Protein AF-A0A353Z3G0-F1 (afdb_monomer)

Radius of gyration: 22.88 Å; Cα contacts (8 Å, |Δi|>4): 701; chains: 1; bounding box: 59×44×86 Å

Sequence (388 aa):
MDRRSFIIKSGTFISASTLLSLFGCAPEKLILGSEKKAKRPSSDDFSQPILMAIAIGVNTANPHNTQAWKFKVVSDTKAIMYVDETRLLPATDPPARQIHIGCGCFLETLRIGSTSFGYQSYIDLLPDGQYQFDEIGTKPIAVIELKKEKTKRDELYEHIFTRRTNRSKYHEEKLDVDTIEKLISYTSPKASSILFKYSDLDMQNLNDMCFEAMKIEVTTYRTMEENRIWLRRNQKIAADKRDGIDLKSNGMGDIPRFFSEKLAKADAPKYAHKEKYQTMFLKSFKEKLSSSSAVAYFVTENNAQDDWIKCGMDFTRFNLAADRTGVALHHLNQVLQEYNEMNEVRMEFENYVNVKPPQKIQLVLRLGRADEIDGFSFRRHLKDFIIA

Secondary structure (DSSP, 8-state):
---------------TTTTTTSS----HHHHHHHHHHHHS--GGG-SSHHHHHHHHHTTS--GGG---EEEEEEETTEEEEEE-GGG--TTT-TT-HHHHHHHHHHHHHHHHHHGGGTEEEEEEE-TT----GGGTTTS-SEEEEEEE--PPPPTTGGGGTT-----SPPPS-PPPHHHHHHHHHHH--SSEEEEEE-SHHHHHHHHHHHHHHHHHHHHSHHHHHHHHHHEE-SHHHHHHH--SEETTTTT--HHHHHHHHHHTT---HHHHT-HHHHHHHHHHHHHHHTT-SEEEEEEESS-SHHHHHHHHHHHHHHHHHHHHHT-EEEE-GGGG--SGGGHHHHHHHHHHTT--TT-EEEEEEEEE--PPPSS------GGGGEE-

Nearest PDB structures (foldseek):
  2ymv-assembly1_A  TM=7.727E-01  e=1.285E-14  Mycolicibacterium smegmatis
  3ek3-assembly1_A-2  TM=6.647E-01  e=1.190E-05  Bacteroides fragilis NCTC 9343
  6q1l-assembly1_B  TM=6.868E-01  e=4.382E-05  Thermotoga neapolitana DSM 4359
  5j6c-assembly1_B  TM=6.779E-01  e=3.528E-04  Clostridioides difficile R20291
  8cqu-assembly1_A  TM=6.795E-01  e=6.948E-04  Bacteroides thetaiotaomicron

pLDDT: mean 87.04, std 19.34, range [24.91, 98.88]

Solvent-accessible surface area (backbone atoms only — not comparable to full-atom values): 20803 Å² total; per-residue (Å²): 141,79,96,80,90,85,82,92,90,80,92,71,83,75,56,78,74,70,66,56,74,77,54,75,78,69,56,67,69,59,53,54,52,52,55,47,59,76,31,34,59,58,36,86,81,46,87,36,61,39,56,22,22,49,33,41,11,66,57,41,67,41,62,62,38,50,69,41,48,30,30,38,72,77,49,58,37,26,35,38,34,24,46,31,62,92,41,67,48,76,64,57,31,47,78,41,50,57,56,39,18,22,49,14,11,22,54,38,36,18,40,40,39,27,16,72,80,34,24,45,63,47,73,44,69,31,82,83,50,86,79,58,76,89,47,54,46,75,54,51,50,29,41,40,39,51,43,85,41,99,52,76,56,46,85,56,43,78,27,53,78,68,48,69,65,46,62,49,65,35,41,89,61,62,72,53,68,69,58,52,53,51,28,50,62,63,24,65,57,85,61,40,50,80,45,78,43,59,49,73,68,52,46,52,53,52,42,51,45,42,47,51,27,45,49,49,42,61,69,35,64,64,34,31,49,52,50,56,73,33,45,21,63,37,71,70,56,21,66,71,66,14,36,27,45,33,52,49,45,51,49,45,53,70,69,66,39,54,56,46,39,66,61,40,80,54,84,46,69,83,55,72,74,32,65,72,52,45,54,54,51,49,54,54,48,49,60,28,52,74,26,47,37,30,39,39,35,31,34,25,73,46,76,48,74,65,47,33,22,43,36,14,27,34,45,38,34,36,53,22,21,23,48,73,67,60,42,35,34,30,79,51,48,56,34,65,30,63,42,80,90,36,47,64,55,25,50,51,50,32,58,74,74,69,55,53,83,62,32,34,73,77,45,34,30,37,30,24,33,53,80,86,66,66,72,76,67,45,40,56,58,72,73,80,28,56,49,132

Mean predicted aligned error: 7.8 Å

Structure (mmCIF, N/CA/C/O backbone):
data_AF-A0A353Z3G0-F1
#
_entry.id   AF-A0A353Z3G0-F1
#
loop_
_atom_site.group_PDB
_atom_site.id
_atom_site.type_symbol
_atom_site.label_atom_id
_atom_site.label_alt_id
_atom_site.label_comp_id
_atom_site.label_asym_id
_atom_site.label_entity_id
_atom_site.label_seq_id
_atom_site.pdbx_PDB_ins_code
_atom_site.Cartn_x
_atom_site.Cartn_y
_atom_site.Cartn_z
_atom_site.occupancy
_atom_site.B_iso_or_equiv
_atom_site.auth_seq_id
_atom_site.auth_comp_id
_atom_site.auth_asym_id
_atom_site.auth_atom_id
_atom_site.pdbx_PDB_model_num
ATOM 1 N N . MET A 1 1 ? -24.289 -6.965 -63.446 1.00 33.16 1 MET A N 1
ATOM 2 C CA . MET A 1 1 ? -24.536 -5.515 -63.592 1.00 33.16 1 MET A CA 1
ATOM 3 C C . MET A 1 1 ? -26.027 -5.277 -63.419 1.00 33.16 1 MET A C 1
ATOM 5 O O . MET A 1 1 ? -26.789 -5.963 -64.075 1.00 33.16 1 MET A O 1
ATOM 9 N N . ASP A 1 2 ? -26.548 -4.393 -62.585 1.00 33.38 2 ASP A N 1
ATOM 10 C CA . ASP A 1 2 ? -26.048 -3.751 -61.372 1.00 33.38 2 ASP A CA 1
ATOM 11 C C . ASP A 1 2 ? -27.319 -3.264 -60.643 1.00 33.38 2 ASP A C 1
ATOM 13 O O . ASP A 1 2 ? -28.120 -2.525 -61.215 1.00 33.38 2 ASP A O 1
ATOM 17 N N . ARG A 1 3 ? -27.584 -3.764 -59.430 1.00 29.28 3 ARG A N 1
ATOM 18 C CA . ARG A 1 3 ? -28.759 -3.395 -58.620 1.00 29.28 3 ARG A CA 1
ATOM 19 C C . ARG A 1 3 ? -28.373 -2.207 -57.739 1.00 29.28 3 ARG A C 1
ATOM 21 O O . ARG A 1 3 ? -27.988 -2.397 -56.588 1.00 29.28 3 ARG A O 1
ATOM 28 N N . ARG A 1 4 ? -28.465 -0.986 -58.269 1.00 33.94 4 ARG A N 1
ATOM 29 C CA . ARG A 1 4 ? -28.303 0.253 -57.489 1.00 33.94 4 ARG A CA 1
ATOM 30 C C . ARG A 1 4 ? -29.258 1.346 -57.966 1.00 33.94 4 ARG A C 1
ATOM 32 O O . ARG A 1 4 ? -28.880 2.181 -58.776 1.00 33.94 4 ARG A O 1
ATOM 39 N N . SER A 1 5 ? -30.469 1.365 -57.411 1.00 37.03 5 SER A N 1
ATOM 40 C CA . SER A 1 5 ? -31.315 2.571 -57.349 1.00 37.03 5 SER A CA 1
ATOM 41 C C . SER A 1 5 ? -32.563 2.348 -56.484 1.00 37.03 5 SER A C 1
ATOM 43 O O . SER A 1 5 ? -33.656 2.112 -56.977 1.00 37.03 5 SER A O 1
ATOM 45 N N . PHE A 1 6 ? -32.396 2.424 -55.165 1.00 29.11 6 PHE A N 1
ATOM 46 C CA . PHE A 1 6 ? -33.458 2.647 -54.169 1.00 29.11 6 PHE A CA 1
ATOM 47 C C . PHE A 1 6 ? -32.677 2.964 -52.875 1.00 29.11 6 PHE A C 1
ATOM 49 O O . PHE A 1 6 ? -31.886 2.133 -52.452 1.00 29.11 6 PHE A O 1
ATOM 56 N N . ILE A 1 7 ? -32.675 4.136 -52.237 1.00 31.39 7 ILE A N 1
ATOM 57 C CA . ILE A 1 7 ? -33.694 5.156 -51.993 1.00 31.39 7 ILE A CA 1
ATOM 58 C C . ILE A 1 7 ? -32.972 6.501 -51.781 1.00 31.39 7 ILE A C 1
ATOM 60 O O . ILE A 1 7 ? -32.028 6.585 -50.999 1.00 31.39 7 ILE A O 1
ATOM 64 N N . ILE A 1 8 ? -33.466 7.561 -52.422 1.00 37.78 8 ILE A N 1
ATOM 65 C CA . ILE A 1 8 ? -33.328 8.946 -51.951 1.00 37.78 8 ILE A CA 1
ATOM 66 C C . ILE A 1 8 ? -34.546 9.213 -51.061 1.00 37.78 8 ILE A C 1
ATOM 68 O O . ILE A 1 8 ? -35.659 9.052 -51.561 1.00 37.78 8 ILE A O 1
ATOM 72 N N . LYS A 1 9 ? -34.344 9.615 -49.792 1.00 27.67 9 LYS A N 1
ATOM 73 C CA . LYS A 1 9 ? -35.173 10.567 -49.004 1.00 27.67 9 LYS A CA 1
ATOM 74 C C . LYS A 1 9 ? -34.935 10.424 -47.492 1.00 27.67 9 LYS A C 1
ATOM 76 O O . LYS A 1 9 ? -35.559 9.581 -46.864 1.00 27.67 9 LYS A O 1
ATOM 81 N N . SER A 1 10 ? -34.090 11.307 -46.952 1.00 26.86 10 SER A N 1
ATOM 82 C CA . SER A 1 10 ? -34.247 12.054 -45.682 1.00 26.86 10 SER A CA 1
ATOM 83 C C . SER A 1 10 ? -32.873 12.524 -45.186 1.00 26.86 10 SER A C 1
ATOM 85 O O . SER A 1 10 ? -32.292 12.017 -44.233 1.00 26.86 10 SER A O 1
ATOM 87 N N . GLY A 1 11 ? -32.315 13.514 -45.884 1.00 29.80 11 GLY A N 1
ATOM 88 C CA . GLY A 1 11 ? -31.154 14.248 -45.397 1.00 29.80 11 GLY A CA 1
ATOM 89 C C . GLY A 1 11 ? -31.576 15.204 -44.288 1.00 29.80 11 GLY A C 1
ATOM 90 O O . GLY A 1 11 ? -31.853 16.366 -44.563 1.00 29.80 11 GLY A O 1
ATOM 91 N N . THR A 1 12 ? -31.607 14.718 -43.051 1.00 28.38 12 THR A N 1
ATOM 92 C CA . THR A 1 12 ? -31.494 15.573 -41.868 1.00 28.38 12 THR A CA 1
ATOM 93 C C . THR A 1 12 ? -30.097 15.339 -41.316 1.00 28.38 12 THR A C 1
ATOM 95 O O . THR A 1 12 ? -29.834 14.326 -40.670 1.00 28.38 12 THR A O 1
ATOM 98 N N . PHE A 1 13 ? -29.169 16.246 -41.626 1.00 29.33 13 PHE A N 1
ATOM 99 C CA . PHE A 1 13 ? -27.895 16.329 -40.920 1.00 29.33 13 PHE A CA 1
ATOM 100 C C . PHE A 1 13 ? -28.212 16.684 -39.463 1.00 29.33 13 PHE A C 1
ATOM 102 O O . PHE A 1 13 ? -28.386 17.850 -39.119 1.00 29.33 13 PHE A O 1
ATOM 109 N N . ILE A 1 14 ? -28.342 15.671 -38.609 1.00 28.02 14 ILE A N 1
ATOM 110 C CA . ILE A 1 14 ? -28.281 15.867 -37.164 1.00 28.02 14 ILE A CA 1
ATOM 111 C C . ILE A 1 14 ? -26.805 16.114 -36.878 1.00 28.02 14 ILE A C 1
ATOM 113 O O . ILE A 1 14 ? -25.991 15.189 -36.874 1.00 28.02 14 ILE A O 1
ATOM 117 N N . SER A 1 15 ? -26.435 17.383 -36.736 1.00 28.52 15 SER A N 1
ATOM 118 C CA . SER A 1 15 ? -25.130 17.739 -36.201 1.00 28.52 15 SER A CA 1
ATOM 119 C C . SER A 1 15 ? -24.979 17.072 -34.832 1.00 28.52 15 SER A C 1
ATOM 121 O O . SER A 1 15 ? -25.903 17.064 -34.019 1.00 28.52 15 SER A O 1
ATOM 123 N N . ALA A 1 16 ? -23.803 16.505 -34.562 1.00 31.86 16 ALA A N 1
ATOM 124 C CA . ALA A 1 16 ? -23.500 15.807 -33.309 1.00 31.86 16 ALA A CA 1
ATOM 125 C C . ALA A 1 16 ? -23.784 16.648 -32.043 1.00 31.86 16 ALA A C 1
ATOM 127 O O . ALA A 1 16 ? -23.902 16.099 -30.952 1.00 31.86 16 ALA A O 1
ATOM 128 N N . SER A 1 17 ? -23.963 17.965 -32.182 1.00 28.41 17 SER A N 1
ATOM 129 C CA . SER A 1 17 ? -24.341 18.877 -31.106 1.00 28.41 17 SER A CA 1
ATOM 130 C C . SER A 1 17 ? -25.775 18.707 -30.585 1.00 28.41 17 SER A C 1
ATOM 132 O O . SER A 1 17 ? -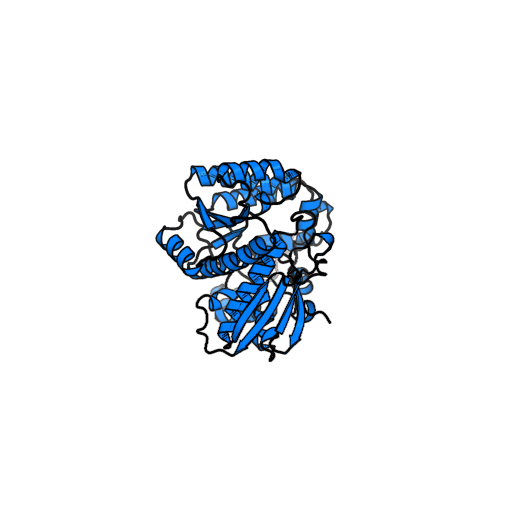26.021 19.065 -29.438 1.00 28.41 17 SER A O 1
ATOM 134 N N . THR A 1 18 ? -26.717 18.132 -31.347 1.00 25.72 18 THR A N 1
ATOM 135 C CA . THR A 1 18 ? -28.111 17.948 -30.874 1.00 25.72 18 THR A CA 1
ATOM 136 C C . THR A 1 18 ? -28.359 16.630 -30.134 1.00 25.72 18 THR A C 1
ATOM 138 O O . THR A 1 18 ? -29.360 16.508 -29.438 1.00 25.72 18 THR A O 1
ATOM 141 N N . LEU A 1 19 ? -27.443 15.658 -30.212 1.00 28.16 19 LEU A N 1
ATOM 142 C CA . LEU A 1 19 ? -27.528 14.410 -29.433 1.00 28.16 19 LEU A CA 1
ATOM 143 C C . LEU A 1 19 ? -26.980 14.557 -28.003 1.00 28.16 19 LEU A C 1
ATOM 145 O O . LEU A 1 19 ? -27.325 13.759 -27.135 1.00 28.16 19 LEU A O 1
ATOM 149 N N . LEU A 1 20 ? -26.186 15.600 -27.734 1.00 29.22 20 LEU A N 1
ATOM 150 C CA . LEU A 1 20 ? -25.655 15.891 -26.399 1.00 29.22 20 LEU A CA 1
ATOM 151 C C . LEU A 1 20 ? -26.665 16.558 -25.451 1.00 29.22 20 LEU A C 1
ATOM 153 O O . LEU A 1 20 ? -26.446 16.541 -24.246 1.00 29.22 20 LEU A O 1
ATOM 157 N N . SER A 1 21 ? -27.778 17.110 -25.944 1.00 24.91 21 SER A N 1
ATOM 158 C CA . SER A 1 21 ? -28.793 17.737 -25.079 1.00 24.91 21 SER A CA 1
ATOM 159 C C . SER A 1 21 ? -29.821 16.753 -24.505 1.00 24.91 21 SER A C 1
ATOM 161 O O . SER A 1 21 ? -30.562 17.121 -23.596 1.00 24.91 21 SER A O 1
ATOM 163 N N . LEU A 1 22 ? -29.857 15.502 -24.987 1.00 25.64 22 LEU A N 1
ATOM 164 C CA . LEU A 1 22 ? -30.759 14.448 -24.489 1.00 25.64 22 LEU A CA 1
ATOM 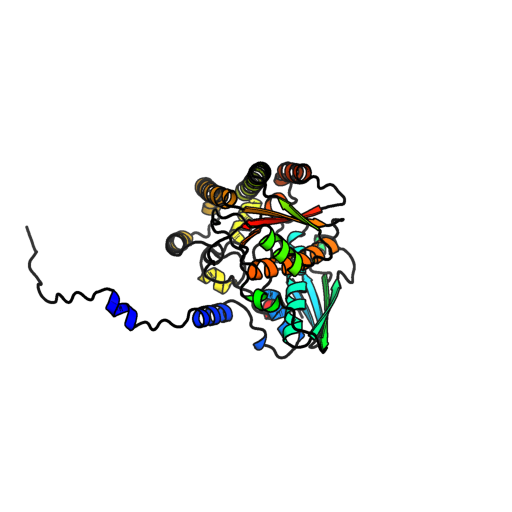165 C C . LEU A 1 22 ? -30.122 13.538 -23.427 1.00 25.64 22 LEU A C 1
ATOM 167 O O . LEU A 1 22 ? -30.835 12.815 -22.735 1.00 25.64 22 LEU A O 1
ATOM 171 N N . PHE A 1 23 ? -28.804 13.609 -23.247 1.00 36.09 23 PHE A N 1
ATOM 172 C CA . PHE A 1 23 ? -28.105 12.993 -22.124 1.00 36.09 23 PHE A CA 1
ATOM 173 C C . PHE A 1 23 ? -27.686 14.105 -21.177 1.00 36.09 23 PHE A C 1
ATOM 175 O O . PHE A 1 23 ? -26.588 14.641 -21.285 1.00 36.09 23 PHE A O 1
ATOM 182 N N . GLY A 1 24 ? -28.589 14.492 -20.274 1.00 28.31 24 GLY A N 1
ATOM 183 C CA . GLY A 1 24 ? -28.252 15.426 -19.208 1.00 28.31 24 GLY A CA 1
ATOM 184 C C . GLY A 1 24 ? -26.961 14.975 -18.525 1.00 28.31 24 GLY A C 1
ATOM 185 O O . GLY A 1 24 ? -26.915 13.887 -17.951 1.00 28.31 24 GLY A O 1
ATOM 186 N N . CYS A 1 25 ? -25.907 15.789 -18.626 1.00 35.62 25 CYS A N 1
ATOM 187 C CA . CYS A 1 25 ? -24.687 15.605 -17.854 1.00 35.62 25 CYS A CA 1
ATOM 188 C C . CYS A 1 25 ? -25.068 15.656 -16.376 1.00 35.62 25 CYS A C 1
ATOM 190 O O . CYS A 1 25 ? -25.243 16.733 -15.804 1.00 35.62 25 CYS A O 1
ATOM 192 N N . ALA A 1 26 ? -25.209 14.490 -15.746 1.00 33.00 26 ALA A N 1
ATOM 193 C CA . ALA A 1 26 ? -25.127 14.423 -14.301 1.00 33.00 26 ALA A CA 1
ATOM 194 C C . ALA A 1 26 ? -23.753 14.993 -13.912 1.00 33.00 26 ALA A C 1
ATOM 196 O O . ALA A 1 26 ? -22.756 14.645 -14.551 1.00 33.00 26 ALA A O 1
ATOM 197 N N . PRO A 1 27 ? -23.669 15.889 -12.917 1.00 38.72 27 PRO A N 1
ATOM 198 C CA . PRO A 1 27 ? -22.390 16.458 -12.528 1.00 38.72 27 PRO A CA 1
ATOM 199 C C . PRO A 1 27 ? -21.442 15.323 -12.128 1.00 38.72 27 PRO A C 1
ATOM 201 O O . PRO A 1 27 ? -21.838 14.385 -11.438 1.00 38.72 27 PRO A O 1
ATOM 204 N N . GLU A 1 28 ? -20.190 15.406 -12.561 1.00 40.84 28 GLU A N 1
ATOM 205 C CA . GLU A 1 28 ? -19.155 14.372 -12.420 1.00 40.84 28 GLU A CA 1
ATOM 206 C C . GLU A 1 28 ? -19.026 13.831 -10.979 1.00 40.84 28 GLU A C 1
ATOM 208 O O . GLU A 1 28 ? -18.884 12.628 -10.760 1.00 40.84 28 GLU A O 1
ATOM 213 N N . LYS A 1 29 ? -19.237 14.697 -9.975 1.00 39.44 29 LYS A N 1
ATOM 214 C CA . LYS A 1 29 ? -19.333 14.341 -8.545 1.00 39.44 29 LYS A CA 1
ATOM 215 C C . LYS A 1 29 ? -20.439 13.326 -8.214 1.00 39.44 29 LYS A C 1
ATOM 217 O O . LYS A 1 29 ? -20.236 12.463 -7.363 1.00 39.44 29 LYS A O 1
ATOM 222 N N . LEU A 1 30 ? -21.603 13.425 -8.855 1.00 32.56 30 LEU A N 1
ATOM 223 C CA . LEU A 1 30 ? -22.741 12.515 -8.667 1.00 32.56 30 LEU A CA 1
ATOM 224 C C . LEU A 1 30 ? -22.455 11.141 -9.292 1.00 32.56 30 LEU A C 1
ATOM 226 O O . LEU A 1 30 ? -22.773 10.113 -8.691 1.00 32.56 30 LEU A O 1
ATOM 230 N N . ILE A 1 31 ? -21.779 11.119 -10.445 1.00 44.53 31 ILE A N 1
ATOM 231 C CA . ILE A 1 31 ? -21.357 9.887 -11.127 1.00 44.53 31 ILE A CA 1
ATOM 232 C C . ILE A 1 31 ? -20.280 9.169 -10.301 1.00 44.53 31 ILE A C 1
ATOM 234 O O . ILE A 1 31 ? -20.475 8.007 -9.937 1.00 44.53 31 ILE A O 1
ATOM 238 N N . LEU A 1 32 ? -19.219 9.877 -9.895 1.00 50.69 32 LEU A N 1
ATOM 239 C CA . LEU A 1 32 ? -18.161 9.358 -9.015 1.00 50.69 32 LEU A CA 1
ATOM 240 C C . LEU A 1 32 ? -18.719 8.842 -7.679 1.00 50.69 32 LEU A C 1
ATOM 242 O O . LEU A 1 32 ? -18.313 7.778 -7.205 1.00 50.69 32 LEU A O 1
ATOM 246 N N . GLY A 1 33 ? -19.684 9.556 -7.086 1.00 56.03 33 GLY A N 1
ATOM 247 C CA . GLY A 1 33 ? -20.366 9.136 -5.859 1.00 56.03 33 GLY A CA 1
ATOM 248 C C . GLY A 1 33 ? -21.157 7.832 -6.020 1.00 56.03 33 GLY A C 1
ATOM 249 O O . GLY A 1 33 ? -21.096 6.964 -5.146 1.00 56.03 33 GLY A O 1
ATOM 250 N N . SER A 1 34 ? -21.854 7.663 -7.148 1.00 57.94 34 SER A N 1
ATOM 251 C CA . SER A 1 34 ? -22.625 6.450 -7.454 1.00 57.94 34 SER A CA 1
ATOM 252 C C . SER A 1 34 ? -21.737 5.235 -7.766 1.00 57.94 34 SER A C 1
ATOM 254 O O . SER A 1 34 ? -21.971 4.148 -7.233 1.00 57.94 34 SER A O 1
ATOM 256 N N . GLU A 1 35 ? -20.661 5.416 -8.543 1.00 61.47 35 GLU A N 1
ATOM 257 C CA . GLU A 1 35 ? -19.724 4.339 -8.885 1.00 61.47 35 GLU A CA 1
ATOM 258 C C . GLU A 1 35 ? -18.944 3.875 -7.645 1.00 61.47 35 GLU A C 1
ATOM 260 O O . GLU A 1 35 ? -18.754 2.675 -7.430 1.00 61.47 35 GLU A O 1
ATOM 265 N N . LYS A 1 36 ? -18.545 4.813 -6.775 1.00 61.31 36 LYS A N 1
ATOM 266 C CA . LYS A 1 36 ? -17.860 4.504 -5.515 1.00 61.31 36 LYS A CA 1
ATOM 267 C C . LYS A 1 36 ? -18.726 3.648 -4.586 1.00 61.31 36 LYS A C 1
ATOM 269 O O . LYS A 1 36 ? -18.230 2.634 -4.091 1.00 61.31 36 LYS A O 1
ATOM 274 N N . LYS A 1 37 ? -20.006 4.007 -4.393 1.00 62.59 37 LYS A N 1
ATOM 275 C CA . LYS A 1 37 ? -20.948 3.227 -3.564 1.00 62.59 37 LYS A CA 1
ATOM 276 C C . LYS A 1 37 ? -21.129 1.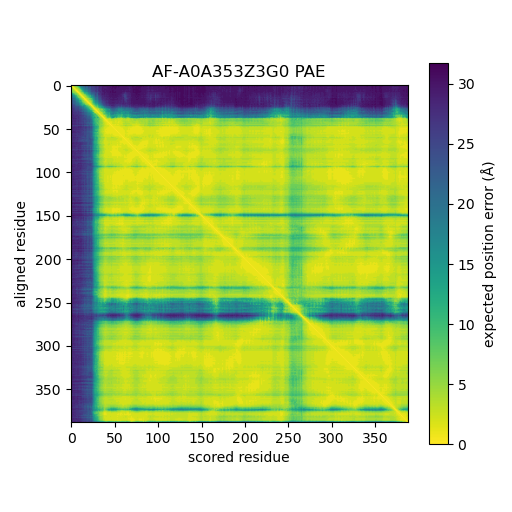793 -4.073 1.00 62.59 37 LYS A C 1
ATOM 278 O O . LYS A 1 37 ? -21.227 0.872 -3.274 1.00 62.59 37 LYS A O 1
ATOM 283 N N . ALA A 1 38 ? -21.112 1.570 -5.388 1.00 73.94 38 ALA A N 1
ATOM 284 C CA . ALA A 1 38 ? -21.239 0.220 -5.945 1.00 73.94 38 ALA A CA 1
ATOM 285 C C . ALA A 1 38 ? -19.988 -0.659 -5.706 1.00 73.94 38 ALA A C 1
ATOM 287 O O . ALA A 1 38 ? -20.074 -1.883 -5.535 1.00 73.94 38 ALA A O 1
ATOM 288 N N . LYS A 1 39 ? -18.797 -0.049 -5.698 1.00 85.06 39 LYS A N 1
ATOM 289 C CA . LYS A 1 39 ? -17.518 -0.777 -5.682 1.00 85.06 39 LYS A CA 1
ATOM 290 C C . LYS A 1 39 ? -16.922 -0.995 -4.298 1.00 85.06 39 LYS A C 1
ATOM 292 O O . LYS A 1 39 ? -16.070 -1.875 -4.156 1.00 85.06 39 LYS A O 1
ATOM 297 N N . ARG A 1 40 ? -17.335 -0.231 -3.286 1.00 90.44 40 ARG A N 1
ATOM 298 C CA . ARG A 1 40 ? -16.720 -0.254 -1.951 1.00 90.44 40 ARG A CA 1
ATOM 299 C C . ARG A 1 40 ? -17.779 -0.190 -0.843 1.00 90.44 40 ARG A C 1
ATOM 301 O O . ARG A 1 40 ? -18.761 0.519 -1.036 1.00 90.44 40 ARG A O 1
ATOM 308 N N . PRO A 1 41 ? -17.592 -0.899 0.287 1.00 89.81 41 PRO A N 1
ATOM 309 C CA . PRO A 1 41 ? -18.480 -0.774 1.445 1.00 89.81 41 PRO A CA 1
ATOM 310 C C . PRO A 1 41 ? -18.590 0.677 1.932 1.00 89.81 41 PRO A C 1
ATOM 312 O O . PRO A 1 41 ? -17.583 1.393 1.943 1.00 89.81 41 PRO A O 1
ATOM 315 N N . SER A 1 42 ? -19.792 1.094 2.340 1.00 90.62 42 SER A N 1
ATOM 316 C CA . SER A 1 42 ? -20.012 2.381 3.000 1.00 90.62 42 SER A CA 1
ATOM 317 C C . SER A 1 42 ? -19.991 2.197 4.513 1.00 90.62 42 SER A C 1
ATOM 319 O O . SER A 1 42 ? -20.526 1.220 5.029 1.00 90.62 42 SER A O 1
ATOM 321 N N . SER A 1 43 ? -19.406 3.146 5.243 1.00 92.12 43 SER A N 1
ATOM 322 C CA . SER A 1 43 ? -19.529 3.181 6.706 1.00 92.12 43 SER A CA 1
ATOM 323 C C . SER A 1 43 ? -20.974 3.373 7.158 1.00 92.12 43 SER A C 1
ATOM 325 O O . SER A 1 43 ? -21.350 2.856 8.201 1.00 92.12 43 SER A O 1
ATOM 327 N N . ASP A 1 44 ? -21.781 4.072 6.358 1.00 91.12 44 ASP A N 1
ATOM 328 C CA . ASP A 1 44 ? -23.180 4.397 6.668 1.00 91.12 44 ASP A CA 1
ATOM 329 C C . ASP A 1 44 ? -24.097 3.162 6.682 1.00 91.12 44 ASP A C 1
ATOM 331 O O . ASP A 1 44 ? -25.230 3.239 7.149 1.00 91.12 44 ASP A O 1
ATOM 335 N N . ASP A 1 45 ? -23.609 2.020 6.186 1.00 92.31 45 ASP A N 1
ATOM 336 C CA . ASP A 1 45 ? -24.348 0.755 6.168 1.00 92.31 45 ASP A CA 1
ATOM 337 C C . ASP A 1 45 ? -24.350 0.058 7.549 1.00 92.31 45 ASP A C 1
ATOM 339 O O . ASP A 1 45 ? -24.966 -0.997 7.707 1.00 92.31 45 ASP A O 1
ATOM 343 N N . PHE A 1 46 ? -23.657 0.617 8.552 1.00 94.69 46 PHE A N 1
ATOM 344 C CA . PHE A 1 46 ? -23.435 -0.009 9.858 1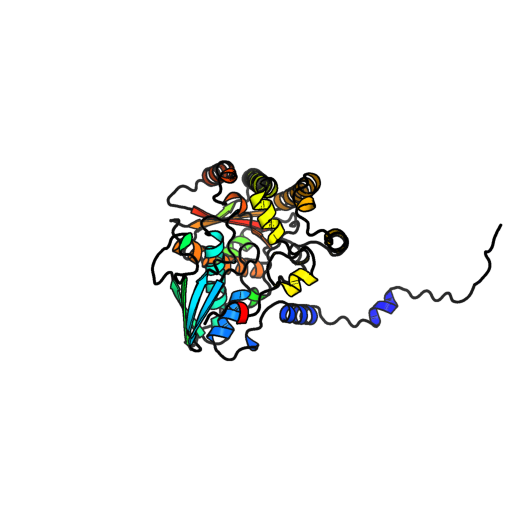.00 94.69 46 PHE A CA 1
ATOM 345 C C . PHE A 1 46 ? -23.728 0.946 11.019 1.00 94.69 46 PHE A C 1
ATOM 347 O O . PHE A 1 46 ? -23.414 2.131 10.962 1.00 94.69 46 PHE A O 1
ATOM 354 N N . SER A 1 47 ? -24.276 0.407 12.114 1.00 95.19 47 SER A N 1
ATOM 355 C CA . SER A 1 47 ? -24.496 1.150 13.364 1.00 95.19 47 SER A CA 1
ATOM 356 C C . SER A 1 47 ? -23.413 0.899 14.415 1.00 95.19 47 SER A C 1
ATOM 358 O O . SER A 1 47 ? -23.235 1.718 15.313 1.00 95.19 47 SER A O 1
ATOM 360 N N . GLN A 1 48 ? -22.703 -0.233 14.337 1.00 97.56 48 GLN A N 1
ATOM 361 C CA . GLN A 1 48 ? -21.619 -0.569 15.259 1.00 97.56 48 GLN A CA 1
ATOM 362 C C . GLN A 1 48 ? -20.358 0.224 14.880 1.00 97.56 48 GLN A C 1
ATOM 364 O O . GLN A 1 48 ? -19.853 0.035 13.767 1.00 97.56 48 GLN A O 1
ATOM 369 N N . PRO A 1 49 ? -19.793 1.050 15.784 1.00 97.94 49 PRO A N 1
ATOM 370 C CA . PRO A 1 49 ? -18.599 1.850 15.507 1.00 97.94 49 PRO A CA 1
ATOM 371 C C . PRO A 1 49 ? -17.436 1.045 14.924 1.00 97.94 49 PRO A C 1
ATOM 373 O O . PRO A 1 49 ? -16.771 1.505 13.998 1.00 97.94 49 PRO A O 1
ATOM 376 N N . ILE A 1 50 ? -17.204 -0.175 15.418 1.00 98.56 50 ILE A N 1
ATOM 377 C CA . ILE A 1 50 ? -16.122 -1.025 14.919 1.00 98.56 50 ILE A CA 1
ATOM 378 C C . ILE A 1 50 ? -16.341 -1.443 13.462 1.00 98.56 50 ILE A C 1
ATOM 380 O O . ILE A 1 50 ? -15.395 -1.432 12.680 1.00 98.56 50 ILE A O 1
ATOM 384 N N . LEU A 1 51 ? -17.579 -1.743 13.059 1.00 98.44 51 LEU A N 1
ATOM 385 C CA . LEU A 1 51 ? -17.893 -2.122 11.681 1.00 98.44 51 LEU A CA 1
ATOM 386 C C . LEU A 1 51 ? -17.810 -0.919 10.741 1.00 98.44 51 LEU A C 1
ATOM 388 O O . LEU A 1 51 ? -17.273 -1.054 9.642 1.00 98.44 51 LEU A O 1
ATOM 392 N N . MET A 1 52 ? -18.243 0.264 11.192 1.00 98.12 52 MET A N 1
ATOM 393 C CA . MET A 1 52 ? -18.035 1.520 10.462 1.00 98.12 52 MET A CA 1
ATOM 394 C C . MET A 1 52 ? -16.539 1.771 10.219 1.00 98.12 52 MET A C 1
ATOM 396 O O . MET A 1 52 ? -16.126 2.074 9.100 1.00 98.12 52 MET A O 1
ATOM 400 N N . ALA A 1 53 ? -15.715 1.588 11.255 1.00 98.31 53 ALA A N 1
ATOM 401 C CA . ALA A 1 53 ? -14.271 1.784 11.190 1.00 98.31 53 ALA A CA 1
ATOM 402 C C . ALA A 1 53 ? -13.598 0.790 10.224 1.00 98.31 53 ALA A C 1
ATOM 404 O O . ALA A 1 53 ? -12.785 1.192 9.388 1.00 98.31 53 ALA A O 1
ATOM 405 N N . ILE A 1 54 ? -13.980 -0.493 10.276 1.00 98.44 54 ILE A N 1
ATOM 406 C CA . ILE A 1 54 ? -13.493 -1.523 9.343 1.00 98.44 54 ILE A CA 1
ATOM 407 C C . ILE A 1 54 ? -13.937 -1.191 7.908 1.00 98.44 54 ILE A C 1
ATOM 409 O O . ILE A 1 54 ? -13.114 -1.246 6.993 1.00 98.44 54 ILE A O 1
ATOM 413 N N . ALA A 1 55 ? -15.188 -0.765 7.694 1.00 97.75 55 ALA A N 1
ATOM 414 C CA . ALA A 1 55 ? -15.700 -0.359 6.380 1.00 97.75 55 ALA A CA 1
ATOM 415 C C . ALA A 1 55 ? -14.967 0.861 5.788 1.00 97.75 55 ALA A C 1
ATOM 417 O O . ALA A 1 55 ? -14.876 1.002 4.568 1.00 97.75 55 ALA A O 1
ATOM 418 N N . ILE A 1 56 ? -14.380 1.724 6.621 1.00 97.75 56 ILE A N 1
ATOM 419 C CA . ILE A 1 56 ? -13.465 2.771 6.150 1.00 97.75 56 ILE A CA 1
ATOM 420 C C . ILE A 1 56 ? -12.089 2.167 5.851 1.00 97.75 56 ILE A C 1
ATOM 422 O O . ILE A 1 56 ? -11.565 2.378 4.753 1.00 97.75 56 ILE A O 1
ATOM 426 N N . GLY A 1 57 ? -11.546 1.362 6.771 1.00 98.00 57 GLY A N 1
ATOM 427 C CA . GLY A 1 57 ? -10.236 0.705 6.669 1.00 98.00 57 GLY A CA 1
ATOM 428 C C . GLY A 1 57 ? -10.012 -0.056 5.359 1.00 98.00 57 GLY A C 1
ATOM 429 O O . GLY A 1 57 ? -8.944 0.062 4.755 1.00 98.00 57 GLY A O 1
ATOM 430 N N . VAL A 1 58 ? -11.037 -0.743 4.834 1.00 96.50 58 VAL A N 1
ATOM 431 C CA . VAL A 1 58 ? -10.935 -1.494 3.562 1.00 96.50 58 VAL A CA 1
ATOM 432 C C . VAL A 1 58 ? -10.566 -0.616 2.360 1.00 96.50 58 VAL A C 1
ATOM 434 O O . VAL A 1 58 ? -10.085 -1.134 1.356 1.00 96.50 58 VAL A O 1
ATOM 437 N N . ASN A 1 59 ? -10.741 0.709 2.430 1.00 95.00 59 ASN A N 1
ATOM 438 C CA . ASN A 1 59 ? -10.367 1.637 1.353 1.00 95.00 59 ASN A CA 1
ATOM 439 C C . ASN A 1 59 ? -8.849 1.834 1.213 1.00 95.00 59 ASN A C 1
ATOM 441 O O . ASN A 1 59 ? -8.406 2.516 0.288 1.00 95.00 59 ASN A O 1
ATOM 445 N N . THR A 1 60 ? -8.053 1.232 2.095 1.00 95.94 60 THR A N 1
ATOM 446 C CA . THR A 1 60 ? -6.595 1.295 2.049 1.00 95.94 60 THR A CA 1
ATOM 447 C C . THR A 1 60 ? -5.987 0.722 0.754 1.00 95.94 60 THR A C 1
ATOM 449 O O . THR A 1 60 ? -6.618 -0.042 0.008 1.00 95.94 60 THR A O 1
ATOM 452 N N . ALA A 1 61 ? -4.726 1.076 0.496 1.00 93.00 61 ALA A N 1
ATOM 453 C CA . ALA A 1 61 ? -3.859 0.358 -0.432 1.00 93.00 61 ALA A CA 1
ATOM 454 C C . ALA A 1 61 ? -3.347 -0.941 0.217 1.00 93.00 61 ALA A C 1
ATOM 456 O O . ALA A 1 61 ? -3.134 -0.990 1.427 1.00 93.00 61 ALA A O 1
ATOM 457 N N . ASN A 1 62 ? -3.185 -1.995 -0.582 1.00 95.94 62 ASN A N 1
ATOM 458 C CA . ASN A 1 62 ? -2.631 -3.280 -0.152 1.00 95.94 62 ASN A CA 1
ATOM 459 C C . ASN A 1 62 ? -2.075 -4.055 -1.371 1.00 95.94 62 ASN A C 1
ATOM 461 O O . ASN A 1 62 ? -2.523 -3.786 -2.497 1.00 95.94 62 ASN A O 1
ATOM 465 N N . PRO A 1 63 ? -1.112 -4.978 -1.180 1.00 95.00 63 PRO A N 1
ATOM 466 C CA . PRO A 1 63 ? -0.465 -5.708 -2.272 1.00 95.00 63 PRO A CA 1
ATOM 467 C C . PRO A 1 63 ? -1.482 -6.430 -3.143 1.00 95.00 63 PRO A C 1
ATOM 469 O O . PRO A 1 63 ? -2.387 -7.077 -2.628 1.00 95.00 63 PRO A O 1
ATOM 472 N N . HIS A 1 64 ? -1.376 -6.270 -4.464 1.00 92.88 64 HIS A N 1
ATOM 473 C CA . HIS A 1 64 ? -2.279 -6.873 -5.455 1.00 92.88 64 HIS A CA 1
ATOM 474 C C . HIS A 1 64 ? -3.786 -6.680 -5.202 1.00 92.88 64 HIS A C 1
ATOM 476 O O . HIS A 1 64 ? -4.603 -7.323 -5.856 1.00 92.88 64 HIS A O 1
ATOM 482 N N . ASN A 1 65 ? -4.179 -5.779 -4.295 1.00 96.19 65 ASN A N 1
ATOM 483 C CA . ASN A 1 65 ? -5.541 -5.697 -3.775 1.00 96.19 65 ASN A CA 1
ATOM 484 C C . ASN A 1 65 ? -6.067 -7.056 -3.241 1.00 96.19 65 ASN A C 1
ATOM 486 O O . ASN A 1 65 ? -7.252 -7.369 -3.419 1.00 96.19 65 ASN A O 1
ATOM 490 N N . THR A 1 66 ? -5.195 -7.871 -2.623 1.00 96.88 66 THR A N 1
ATOM 491 C CA . THR A 1 66 ? -5.557 -9.173 -2.036 1.00 96.88 66 THR A CA 1
ATOM 492 C C . THR A 1 66 ? -6.545 -9.038 -0.882 1.00 96.88 66 THR A C 1
ATOM 494 O O . THR A 1 66 ? -7.412 -9.901 -0.722 1.00 96.88 66 THR A O 1
ATOM 497 N N . GLN A 1 67 ? -6.460 -7.928 -0.136 1.00 97.88 67 GLN A N 1
ATOM 498 C CA . GLN A 1 67 ? -7.265 -7.627 1.051 1.00 97.88 67 GLN A CA 1
ATOM 499 C C . GLN A 1 67 ? -7.163 -8.764 2.080 1.00 97.88 67 GLN A C 1
ATOM 501 O O . GLN A 1 67 ? -8.174 -9.320 2.513 1.00 97.88 67 GLN A O 1
ATOM 506 N N . ALA A 1 68 ? -5.922 -9.150 2.391 1.00 97.88 68 ALA A N 1
ATOM 507 C CA . ALA A 1 68 ? -5.564 -10.313 3.200 1.00 97.88 68 ALA A CA 1
ATOM 508 C C . ALA A 1 68 ? -5.706 -10.064 4.712 1.00 97.88 68 ALA A C 1
ATOM 510 O O . ALA A 1 68 ? -4.763 -10.240 5.479 1.00 97.88 68 ALA A O 1
ATOM 511 N N . TRP A 1 69 ? -6.889 -9.636 5.143 1.00 98.12 69 TRP A N 1
ATOM 512 C CA . TRP A 1 69 ? -7.217 -9.404 6.547 1.00 98.12 69 TRP A CA 1
ATOM 513 C C . TRP A 1 69 ? -8.533 -10.078 6.923 1.00 98.12 69 TRP A C 1
ATOM 515 O O . TRP A 1 69 ? -9.460 -10.149 6.115 1.00 98.12 69 TRP A O 1
ATOM 525 N N . LYS A 1 70 ? -8.627 -10.529 8.174 1.00 98.38 70 LYS A N 1
ATOM 526 C CA . LYS A 1 70 ? -9.849 -11.062 8.784 1.00 98.38 70 LYS A CA 1
ATOM 527 C C . LYS A 1 70 ? -9.977 -10.580 10.232 1.00 98.38 70 LYS A C 1
ATOM 529 O O . LYS A 1 70 ? -8.975 -10.278 10.879 1.00 98.38 70 LYS A O 1
ATOM 534 N N . PHE A 1 71 ? -11.203 -10.472 10.733 1.00 98.69 71 PHE A N 1
ATOM 535 C CA . PHE A 1 71 ? -11.523 -9.844 12.011 1.00 98.69 71 PHE A CA 1
ATOM 536 C C . PHE A 1 71 ? -12.441 -10.714 12.851 1.00 98.69 71 PHE A C 1
ATOM 538 O O . PHE A 1 71 ? -13.511 -11.114 12.394 1.00 98.69 71 PHE A O 1
ATOM 545 N N . LYS A 1 72 ? -12.074 -10.905 14.115 1.00 98.62 72 LYS A N 1
ATOM 546 C CA . LYS A 1 72 ? -12.999 -11.358 15.149 1.00 98.62 72 LYS A CA 1
ATOM 547 C C . LYS A 1 72 ? -13.589 -10.136 15.843 1.00 98.62 72 LYS A C 1
ATOM 549 O O . LYS A 1 72 ? -12.862 -9.394 16.506 1.00 98.62 72 LYS A O 1
ATOM 554 N N . VAL A 1 73 ? -14.889 -9.904 15.682 1.00 98.44 73 VAL A N 1
ATOM 555 C CA . VAL A 1 73 ? -15.588 -8.796 16.353 1.00 98.44 73 VAL A CA 1
ATOM 556 C C . VAL A 1 73 ? -15.913 -9.221 17.782 1.00 98.44 73 VAL A C 1
ATOM 558 O O . VAL A 1 73 ? -16.587 -10.221 17.998 1.00 98.44 73 VAL A O 1
ATOM 561 N N . VAL A 1 74 ? -15.400 -8.475 18.758 1.00 98.38 74 VAL A N 1
ATOM 562 C CA . VAL A 1 74 ? -15.536 -8.782 20.192 1.00 98.38 74 VAL A CA 1
ATOM 563 C C . VAL A 1 74 ? -16.690 -7.994 20.815 1.00 98.38 74 VAL A C 1
ATOM 565 O O . VAL A 1 74 ? -17.378 -8.495 21.698 1.00 98.38 74 VAL A O 1
ATOM 568 N N . SER A 1 75 ? -16.905 -6.760 20.361 1.00 98.38 75 SER A N 1
ATOM 569 C CA . SER A 1 75 ? -18.015 -5.893 20.768 1.00 98.38 75 SER A CA 1
ATOM 570 C C . SER A 1 75 ? -18.251 -4.810 19.713 1.00 98.38 75 SER A C 1
ATOM 572 O O . SER A 1 75 ? -17.477 -4.694 18.765 1.00 98.38 75 SER A O 1
ATOM 574 N N . ASP A 1 76 ? -19.250 -3.949 19.913 1.00 98.19 76 ASP A N 1
ATOM 575 C CA . ASP A 1 76 ? -19.533 -2.793 19.046 1.00 98.19 76 ASP A CA 1
ATOM 576 C C . ASP A 1 76 ? -18.342 -1.839 18.851 1.00 98.19 76 ASP A C 1
ATOM 578 O O . ASP A 1 76 ? -18.317 -1.060 17.897 1.00 98.19 76 ASP A O 1
ATOM 582 N N . THR A 1 77 ? -17.349 -1.883 19.740 1.00 98.62 77 THR A N 1
ATOM 583 C CA . THR A 1 77 ? -16.177 -1.002 19.719 1.00 98.62 77 THR A CA 1
ATOM 584 C C . THR A 1 77 ? -14.850 -1.749 19.669 1.00 98.62 77 THR A C 1
ATOM 586 O O . THR A 1 77 ? -13.806 -1.101 19.690 1.00 98.62 77 THR A O 1
ATOM 589 N N . LYS A 1 78 ? -14.850 -3.085 19.599 1.00 98.81 78 LYS A N 1
ATOM 590 C CA . LYS A 1 78 ? -13.622 -3.877 19.702 1.00 98.81 78 LYS A CA 1
ATOM 591 C C . LYS A 1 78 ? -13.570 -5.006 18.686 1.00 98.81 78 LYS A C 1
ATOM 593 O O . LYS A 1 78 ? -14.515 -5.782 18.559 1.00 98.81 78 LYS A O 1
ATOM 598 N N . ALA A 1 79 ? -12.434 -5.135 18.009 1.00 98.81 79 ALA A N 1
ATOM 599 C CA . ALA A 1 79 ? -12.142 -6.256 17.123 1.00 98.81 79 ALA A CA 1
ATOM 600 C C . ALA A 1 79 ? -10.682 -6.693 17.244 1.00 98.81 79 ALA A C 1
ATOM 602 O O . ALA A 1 79 ? -9.805 -5.907 17.598 1.00 98.81 79 ALA A O 1
ATOM 603 N N . ILE A 1 80 ? -10.430 -7.955 16.915 1.00 98.88 80 ILE A N 1
ATOM 604 C CA . ILE A 1 80 ? -9.093 -8.530 16.803 1.00 98.88 80 ILE A CA 1
ATOM 605 C C . ILE A 1 80 ? -8.838 -8.795 15.322 1.00 98.88 80 ILE A C 1
ATOM 607 O O . ILE A 1 80 ? -9.647 -9.452 14.666 1.00 98.88 80 ILE A O 1
ATOM 611 N N . MET A 1 81 ? -7.745 -8.256 14.796 1.00 98.75 81 MET A N 1
ATOM 612 C CA . MET A 1 81 ? -7.343 -8.384 13.400 1.00 98.75 81 MET A CA 1
ATOM 613 C C . MET A 1 81 ? -6.312 -9.498 13.243 1.00 98.75 81 MET A C 1
ATOM 615 O O . MET A 1 81 ? -5.366 -9.590 14.022 1.00 98.75 81 MET A O 1
ATOM 619 N N . TYR A 1 82 ? -6.463 -10.283 12.184 1.00 98.75 82 TYR A N 1
ATOM 620 C CA . TYR A 1 82 ? -5.539 -11.318 11.735 1.00 98.75 82 TYR A CA 1
ATOM 621 C C . TYR A 1 82 ? -5.233 -11.097 10.252 1.00 98.75 82 TYR A C 1
ATOM 623 O O . TYR A 1 82 ? -6.030 -10.492 9.526 1.00 98.75 82 TYR A O 1
ATOM 631 N N . VAL A 1 83 ? -4.109 -11.633 9.785 1.00 98.50 83 VAL A N 1
ATOM 632 C CA . VAL A 1 83 ? -3.887 -11.826 8.347 1.00 98.50 83 VAL A CA 1
ATOM 633 C C . VAL A 1 83 ? -4.769 -12.981 7.864 1.00 98.50 83 VAL A C 1
ATOM 635 O O . VAL A 1 83 ? -4.975 -13.952 8.587 1.00 98.50 83 VAL A O 1
ATOM 638 N N . ASP A 1 84 ? -5.313 -12.865 6.656 1.00 98.19 84 ASP A N 1
ATOM 639 C CA . ASP A 1 84 ? -5.985 -13.970 5.965 1.00 98.19 84 ASP A CA 1
ATOM 640 C C . ASP A 1 84 ? -4.940 -14.774 5.174 1.00 98.19 84 ASP A C 1
ATOM 642 O O . ASP A 1 84 ? -4.495 -14.374 4.095 1.00 98.19 84 ASP A O 1
ATOM 646 N N . GLU A 1 85 ? -4.541 -15.911 5.737 1.00 96.81 85 GLU A N 1
ATOM 647 C CA . GLU A 1 85 ? -3.547 -16.849 5.214 1.00 96.81 85 GLU A CA 1
ATOM 648 C C . GLU A 1 85 ? -3.915 -17.425 3.839 1.00 96.81 85 GLU A C 1
ATOM 650 O O . GLU A 1 85 ? -3.044 -17.848 3.082 1.00 96.81 85 GLU A O 1
ATOM 655 N N . THR A 1 86 ? -5.197 -17.385 3.460 1.00 96.50 86 THR A N 1
ATOM 656 C CA . THR A 1 86 ? -5.657 -17.865 2.147 1.00 96.50 86 THR A CA 1
ATOM 657 C C . THR A 1 86 ? -5.413 -16.854 1.023 1.00 96.50 86 THR A C 1
ATOM 659 O O . THR A 1 86 ? -5.648 -17.150 -0.151 1.00 96.50 86 THR A O 1
ATOM 662 N N . ARG A 1 87 ? -4.948 -15.645 1.368 1.00 97.00 87 ARG A N 1
ATOM 663 C CA . ARG A 1 87 ? -4.787 -14.497 0.459 1.00 97.00 87 ARG A CA 1
ATOM 664 C C . ARG A 1 87 ? -3.367 -13.935 0.442 1.00 97.00 87 ARG A C 1
ATOM 666 O O . ARG A 1 87 ? -3.163 -12.763 0.116 1.00 97.00 87 ARG A O 1
ATOM 673 N N . LEU A 1 88 ? -2.399 -14.778 0.784 1.00 97.25 88 LEU A N 1
ATOM 674 C CA . LEU A 1 88 ? -0.978 -14.465 0.703 1.00 97.25 88 LEU A CA 1
ATOM 675 C C . LEU A 1 88 ? -0.472 -14.438 -0.745 1.00 97.25 88 LEU A C 1
ATOM 677 O O . LEU A 1 88 ? -1.188 -14.749 -1.700 1.00 97.25 88 LEU A O 1
ATOM 681 N N . LEU A 1 89 ? 0.794 -14.053 -0.874 1.00 96.94 89 LEU A N 1
ATOM 682 C CA . LEU A 1 89 ? 1.544 -13.971 -2.122 1.00 96.94 89 LEU A CA 1
ATOM 683 C C . LEU A 1 89 ? 2.832 -14.804 -1.997 1.00 96.94 89 LEU A C 1
ATOM 685 O O . LEU A 1 89 ? 3.924 -14.245 -1.926 1.00 96.94 89 LEU A O 1
ATOM 689 N N . PRO A 1 90 ? 2.738 -16.138 -1.860 1.00 96.06 90 PRO A N 1
ATOM 690 C CA . PRO A 1 90 ? 3.893 -16.986 -1.564 1.00 96.06 90 PRO A CA 1
ATOM 691 C C . PRO A 1 90 ? 4.978 -16.974 -2.651 1.00 96.06 90 PRO A C 1
ATOM 693 O O . PRO A 1 90 ? 6.123 -17.315 -2.353 1.00 96.06 90 PRO A O 1
ATOM 696 N N . ALA A 1 91 ? 4.654 -16.617 -3.901 1.00 96.62 91 ALA A N 1
ATOM 697 C CA . ALA A 1 91 ? 5.655 -16.555 -4.964 1.00 96.62 91 ALA A CA 1
ATOM 698 C C . ALA A 1 91 ? 6.460 -15.248 -4.943 1.00 96.62 91 ALA A C 1
ATOM 700 O O . ALA A 1 91 ? 7.659 -15.285 -5.225 1.00 96.62 91 ALA A O 1
ATOM 701 N N . THR A 1 92 ? 5.812 -14.118 -4.639 1.00 95.94 92 THR A N 1
ATOM 702 C CA . THR A 1 92 ? 6.411 -12.774 -4.741 1.00 95.94 92 THR A CA 1
ATOM 703 C C . THR A 1 92 ? 6.728 -12.116 -3.398 1.00 95.94 92 THR A C 1
ATOM 705 O O . THR A 1 92 ? 7.603 -11.258 -3.336 1.00 95.94 92 THR A O 1
ATOM 708 N N . ASP A 1 93 ? 6.070 -12.515 -2.312 1.00 96.38 93 ASP A N 1
ATOM 709 C CA . ASP A 1 93 ? 6.241 -11.953 -0.968 1.00 96.38 93 ASP A CA 1
ATOM 710 C C . ASP A 1 93 ? 6.383 -13.050 0.109 1.00 96.38 93 ASP A C 1
ATOM 712 O O . ASP A 1 93 ? 5.597 -13.069 1.050 1.00 96.38 93 ASP A O 1
ATOM 716 N N . PRO A 1 94 ? 7.348 -13.989 0.037 1.00 90.19 94 PRO A N 1
ATOM 717 C CA . PRO A 1 94 ? 7.829 -14.701 1.225 1.00 90.19 94 PRO A CA 1
ATOM 718 C C . PRO A 1 94 ? 8.858 -13.783 1.917 1.00 90.19 94 PRO A C 1
ATOM 720 O O . PRO A 1 94 ? 9.919 -13.581 1.335 1.00 90.19 94 PRO A O 1
ATOM 723 N N . PRO A 1 95 ? 8.575 -13.123 3.064 1.00 93.69 95 PRO A N 1
ATOM 724 C CA . PRO A 1 95 ? 7.957 -13.669 4.283 1.00 93.69 95 PRO A CA 1
ATOM 725 C C . PRO A 1 95 ? 6.590 -13.048 4.667 1.00 93.69 95 PRO A C 1
ATOM 727 O O . PRO A 1 95 ? 6.281 -12.865 5.841 1.00 93.69 95 PRO A O 1
ATOM 730 N N . ALA A 1 96 ? 5.760 -12.704 3.688 1.00 97.00 96 ALA A N 1
ATOM 731 C CA . ALA A 1 96 ? 4.511 -11.942 3.800 1.00 97.00 96 ALA A CA 1
ATOM 732 C C . ALA A 1 96 ? 4.705 -10.496 4.286 1.00 97.00 96 ALA A C 1
ATOM 734 O O . ALA A 1 96 ? 3.795 -9.894 4.864 1.00 97.00 96 ALA A O 1
ATOM 735 N N . ARG A 1 97 ? 5.887 -9.913 4.068 1.00 97.81 97 ARG A N 1
ATOM 736 C CA . ARG A 1 97 ? 6.228 -8.572 4.552 1.00 97.81 97 ARG A CA 1
ATOM 737 C C . ARG A 1 97 ? 5.313 -7.506 3.959 1.00 97.81 97 ARG A C 1
ATOM 739 O O . ARG A 1 97 ? 4.769 -6.678 4.693 1.00 97.81 97 ARG A O 1
ATOM 746 N N . GLN A 1 98 ? 5.078 -7.544 2.649 1.00 98.19 98 GLN A N 1
ATOM 747 C CA . GLN A 1 98 ? 4.187 -6.586 1.993 1.00 98.19 98 GLN A CA 1
ATOM 748 C C . GLN A 1 98 ? 2.731 -6.758 2.447 1.00 98.19 98 GLN A C 1
ATOM 750 O O . GLN A 1 98 ? 2.014 -5.762 2.581 1.00 98.19 98 GLN A O 1
ATOM 755 N N . ILE A 1 99 ? 2.287 -7.988 2.732 1.00 98.38 99 ILE A N 1
ATOM 756 C CA . ILE A 1 99 ? 0.958 -8.245 3.315 1.00 98.38 99 ILE A CA 1
ATOM 757 C C . ILE A 1 99 ? 0.803 -7.554 4.680 1.00 98.38 99 ILE A C 1
ATOM 759 O O . ILE A 1 99 ? -0.207 -6.882 4.915 1.00 98.38 99 ILE A O 1
ATOM 763 N N . HIS A 1 100 ? 1.811 -7.641 5.552 1.00 98.69 100 HIS A N 1
ATOM 764 C CA . HIS A 1 100 ? 1.797 -6.961 6.854 1.00 98.69 100 HIS A CA 1
ATOM 765 C C . HIS A 1 100 ? 1.834 -5.434 6.712 1.00 98.69 100 HIS A C 1
ATOM 767 O O . HIS A 1 100 ? 1.088 -4.743 7.409 1.00 98.69 100 HIS A O 1
ATOM 773 N N . ILE A 1 101 ? 2.609 -4.901 5.757 1.00 98.75 101 ILE A N 1
ATOM 774 C CA . ILE A 1 101 ? 2.562 -3.473 5.403 1.00 98.75 101 ILE A CA 1
ATOM 775 C C . ILE A 1 101 ? 1.135 -3.083 4.990 1.00 98.75 101 ILE A C 1
ATOM 777 O O . ILE A 1 101 ? 0.589 -2.105 5.497 1.00 98.75 101 ILE A O 1
ATOM 781 N N . GLY A 1 102 ? 0.475 -3.870 4.134 1.00 98.56 102 GLY A N 1
ATOM 782 C CA . GLY A 1 102 ? -0.924 -3.647 3.747 1.00 98.56 102 GLY A CA 1
ATOM 783 C C . GLY A 1 102 ? -1.892 -3.633 4.939 1.00 98.56 102 GLY A C 1
ATOM 784 O O . GLY A 1 102 ? -2.820 -2.821 4.973 1.00 98.56 102 GLY A O 1
ATOM 785 N N . CYS A 1 103 ? -1.648 -4.469 5.949 1.00 98.69 103 CYS A N 1
ATOM 786 C CA . CYS A 1 103 ? -2.408 -4.460 7.197 1.00 98.69 103 CYS A CA 1
ATOM 787 C C . CYS A 1 103 ? -2.150 -3.202 8.038 1.00 98.69 103 CYS A C 1
ATOM 789 O O . CYS A 1 103 ? -3.092 -2.605 8.556 1.00 98.69 103 CYS A O 1
ATOM 791 N N . GLY A 1 104 ? -0.904 -2.736 8.114 1.00 98.81 104 GLY A N 1
ATOM 792 C CA . GLY A 1 104 ? -0.578 -1.429 8.686 1.00 98.81 104 GLY A CA 1
ATOM 793 C C . GLY A 1 104 ? -1.327 -0.290 8.002 1.00 98.81 104 GLY A C 1
ATOM 794 O O . GLY A 1 104 ? -1.904 0.582 8.655 1.00 98.81 104 GLY A O 1
ATOM 795 N N . CYS A 1 105 ? -1.416 -0.354 6.672 1.00 98.88 105 CYS A N 1
ATOM 796 C CA . CYS A 1 105 ? -2.149 0.639 5.904 1.00 98.88 105 CYS A CA 1
ATOM 797 C C . CYS A 1 105 ? -3.647 0.651 6.274 1.00 98.88 105 CYS A C 1
ATOM 799 O O . CYS A 1 105 ? -4.252 1.725 6.408 1.00 98.88 105 CYS A O 1
ATOM 801 N N . PHE A 1 106 ? -4.235 -0.539 6.468 1.00 98.81 106 PHE A N 1
ATOM 802 C CA . PHE A 1 106 ? -5.609 -0.714 6.946 1.00 98.81 106 PHE A CA 1
ATOM 803 C C . PHE A 1 106 ? -5.802 -0.067 8.321 1.00 98.81 106 PHE A C 1
ATOM 805 O O . PHE A 1 106 ? -6.725 0.729 8.494 1.00 98.81 106 PHE A O 1
ATOM 812 N N . LEU A 1 107 ? -4.922 -0.380 9.277 1.00 98.88 107 LEU A N 1
ATOM 813 C CA . LEU A 1 107 ? -5.009 0.092 10.661 1.00 98.88 107 LEU A CA 1
ATOM 814 C C . LEU A 1 107 ? -4.968 1.619 10.755 1.00 98.88 107 LEU A C 1
ATOM 816 O O . LEU A 1 107 ? -5.775 2.211 11.473 1.00 98.88 107 LEU A O 1
ATOM 820 N N . GLU A 1 108 ? -4.091 2.276 9.995 1.00 98.75 108 GLU A N 1
ATOM 821 C CA . GLU A 1 108 ? -4.043 3.741 9.986 1.00 98.75 108 GLU A CA 1
ATOM 822 C C . GLU A 1 108 ? -5.232 4.354 9.232 1.00 98.75 108 GLU A C 1
ATOM 824 O O . GLU A 1 108 ? -5.783 5.361 9.671 1.00 98.75 108 GLU A O 1
ATOM 829 N N . THR A 1 109 ? -5.709 3.726 8.149 1.00 98.75 109 THR A N 1
ATOM 830 C CA . THR A 1 109 ? -6.923 4.195 7.454 1.00 98.75 109 THR A CA 1
ATOM 831 C C . THR A 1 109 ? -8.140 4.111 8.380 1.00 98.75 109 THR A C 1
ATOM 833 O O . THR A 1 109 ? -8.948 5.038 8.415 1.00 98.75 109 THR A O 1
ATOM 836 N N . LEU A 1 110 ? -8.244 3.038 9.171 1.00 98.56 110 LEU A N 1
ATOM 837 C CA . LEU A 1 110 ? -9.253 2.879 10.214 1.00 98.56 110 LEU A CA 1
ATOM 838 C C . LEU A 1 110 ? -9.103 3.952 11.296 1.00 98.56 110 LEU A C 1
ATOM 840 O O . LEU A 1 110 ? -10.093 4.581 11.661 1.00 98.56 110 LEU A O 1
ATOM 844 N N . ARG A 1 111 ? -7.882 4.198 11.791 1.00 98.38 111 ARG A N 1
ATOM 845 C CA . ARG A 1 111 ? -7.613 5.215 12.819 1.00 98.38 111 ARG A CA 1
ATOM 846 C C . ARG A 1 111 ? -8.035 6.613 12.367 1.00 98.38 111 ARG A C 1
ATOM 848 O O . ARG A 1 111 ? -8.758 7.285 13.096 1.00 98.38 111 ARG A O 1
ATOM 855 N N . ILE A 1 112 ? -7.628 7.027 11.166 1.00 98.19 112 ILE A N 1
ATOM 856 C CA . ILE A 1 112 ? -8.025 8.310 10.559 1.00 98.19 112 ILE A CA 1
ATOM 857 C C . ILE A 1 112 ? -9.548 8.336 10.370 1.00 98.19 112 ILE A C 1
ATOM 859 O O . ILE A 1 112 ? -10.210 9.301 10.756 1.00 98.19 112 ILE A O 1
ATOM 863 N N . GLY A 1 113 ? -10.113 7.246 9.843 1.00 97.56 113 GLY A N 1
ATOM 864 C CA . GLY A 1 113 ? -11.545 7.046 9.630 1.00 97.56 113 GLY A CA 1
ATOM 865 C C . GLY A 1 113 ? -12.396 7.268 10.877 1.00 97.56 113 GLY A C 1
ATOM 866 O O . GLY A 1 113 ? -13.369 8.023 10.831 1.00 97.56 113 GLY A O 1
ATOM 867 N N . SER A 1 114 ? -11.997 6.662 11.995 1.00 98.06 114 SER A N 1
ATOM 868 C CA . SER A 1 114 ? -12.706 6.711 13.281 1.00 98.06 114 SER A CA 1
ATOM 869 C C . SER A 1 114 ? -12.950 8.127 13.795 1.00 98.06 114 SER A C 1
ATOM 871 O O . SER A 1 114 ? -14.008 8.420 14.361 1.00 98.06 114 SER A O 1
ATOM 873 N N . THR A 1 115 ? -12.018 9.044 13.521 1.00 97.38 115 THR A N 1
ATOM 874 C CA . THR A 1 115 ? -12.144 10.443 13.950 1.00 97.38 115 THR A CA 1
ATOM 875 C C . THR A 1 115 ? -13.334 11.163 13.306 1.00 97.38 115 THR A C 1
ATOM 877 O O . THR A 1 115 ? -13.852 12.120 13.877 1.00 97.38 115 THR A O 1
ATOM 880 N N . SER A 1 116 ? -13.812 10.702 12.142 1.00 95.50 116 SER A N 1
ATOM 881 C CA . SER A 1 116 ? -14.929 11.334 11.422 1.00 95.50 116 SER A CA 1
ATOM 882 C C . SER A 1 116 ? -16.295 11.134 12.073 1.00 95.50 116 SER A C 1
ATOM 884 O O . SER A 1 116 ? -17.199 11.929 11.828 1.00 95.50 116 SER A O 1
ATOM 886 N N . PHE A 1 117 ? -16.436 10.118 12.927 1.00 95.06 117 PHE A N 1
ATOM 887 C CA . PHE A 1 117 ? -17.669 9.819 13.655 1.00 95.06 117 PHE A CA 1
ATOM 888 C C . PHE A 1 117 ? -17.469 9.839 15.182 1.00 95.06 117 PHE A C 1
ATOM 890 O O . PHE A 1 117 ? -18.275 9.287 15.929 1.00 95.06 117 PHE A O 1
ATOM 897 N N . GLY A 1 118 ? -16.420 10.528 15.660 1.00 95.88 118 GLY A N 1
ATOM 898 C CA . GLY A 1 118 ? -16.226 10.853 17.080 1.00 95.88 118 GLY A CA 1
ATOM 899 C C . GLY A 1 118 ? -15.587 9.751 17.930 1.00 95.88 118 GLY A C 1
ATOM 900 O O . GLY A 1 118 ? -15.851 9.684 19.132 1.00 95.88 118 GLY A O 1
ATOM 901 N N . TYR A 1 119 ? -14.775 8.881 17.323 1.00 97.38 119 TYR A N 1
ATOM 902 C CA . TYR A 1 119 ? -14.043 7.834 18.035 1.00 97.38 119 TYR A CA 1
ATOM 903 C C . TYR A 1 119 ? -12.530 7.970 17.857 1.00 97.38 119 TYR A C 1
ATOM 905 O O . TYR A 1 119 ? -12.030 8.236 16.763 1.00 97.38 119 TYR A O 1
ATOM 913 N N . GLN A 1 120 ? -11.803 7.716 18.941 1.00 97.56 120 GLN A N 1
ATOM 914 C CA . GLN A 1 120 ? -10.363 7.492 18.938 1.00 97.56 120 GLN A CA 1
ATOM 915 C C . GLN A 1 120 ? -10.082 5.987 18.847 1.00 97.56 120 GLN A C 1
ATOM 917 O O . GLN A 1 120 ? -10.761 5.187 19.494 1.00 97.56 120 GLN A O 1
ATOM 922 N N . SER A 1 121 ? -9.080 5.592 18.056 1.00 97.62 121 SER A N 1
ATOM 923 C CA . SER A 1 121 ? -8.669 4.188 17.919 1.00 97.62 121 SER A CA 1
ATOM 924 C C . SER A 1 121 ? -7.392 3.895 18.702 1.00 97.62 121 SER A C 1
ATOM 926 O O . SER A 1 121 ? -6.333 4.460 18.414 1.00 97.62 121 SER A O 1
ATOM 928 N N . TYR A 1 122 ? -7.487 2.956 19.638 1.00 98.25 122 TYR A N 1
ATOM 929 C CA . TYR A 1 122 ? -6.372 2.349 20.354 1.00 98.25 122 TYR A CA 1
ATOM 930 C C . TYR A 1 122 ? -6.039 1.026 19.674 1.00 98.25 122 TYR A C 1
ATOM 932 O O . TYR A 1 122 ? -6.922 0.200 19.453 1.00 98.25 122 TYR A O 1
ATOM 940 N N . ILE A 1 123 ? -4.781 0.870 19.273 1.00 98.62 123 ILE A N 1
ATOM 941 C CA . ILE A 1 123 ? -4.323 -0.265 18.474 1.00 98.62 123 ILE A CA 1
ATOM 942 C C . ILE A 1 123 ? -3.120 -0.859 19.190 1.00 98.62 123 ILE A C 1
ATOM 944 O O . ILE A 1 123 ? -2.081 -0.203 19.269 1.00 98.62 123 ILE A O 1
ATOM 948 N N . ASP A 1 124 ? -3.293 -2.065 19.713 1.00 98.62 124 ASP A N 1
ATOM 949 C CA . ASP A 1 124 ? -2.229 -2.870 20.306 1.00 98.62 124 ASP A CA 1
ATOM 950 C C . ASP A 1 124 ? -1.712 -3.846 19.248 1.00 98.62 124 ASP A C 1
ATOM 952 O O . ASP A 1 124 ? -2.504 -4.615 18.703 1.00 98.62 124 ASP A O 1
ATOM 956 N N . LEU A 1 125 ? -0.433 -3.751 18.881 1.00 98.62 125 LEU A N 1
ATOM 957 C CA . LEU A 1 125 ? 0.155 -4.497 17.764 1.00 98.62 125 LEU A CA 1
ATOM 958 C C . LEU A 1 125 ? 0.825 -5.774 18.258 1.00 98.62 125 LEU A C 1
ATOM 960 O O . LEU A 1 125 ? 1.594 -5.720 19.211 1.00 98.62 125 LEU A O 1
ATOM 964 N N . LEU A 1 126 ? 0.607 -6.880 17.538 1.00 98.31 126 LEU A N 1
ATOM 965 C CA . LEU A 1 126 ? 1.209 -8.188 17.820 1.00 98.31 126 LEU A CA 1
ATOM 966 C C . LEU A 1 126 ? 1.079 -8.572 19.312 1.00 98.31 126 LEU A C 1
ATOM 968 O O . LEU A 1 126 ? 2.098 -8.800 19.966 1.00 98.31 126 LEU A O 1
ATOM 972 N N . PRO A 1 127 ? -0.147 -8.640 19.872 1.00 98.06 127 PRO A N 1
ATOM 973 C CA . PRO A 1 127 ? -0.348 -8.856 21.313 1.00 98.06 127 PRO A CA 1
ATOM 974 C C . PRO A 1 127 ? 0.218 -10.204 21.799 1.00 98.06 127 PRO A C 1
ATOM 976 O O . PRO A 1 127 ? 0.558 -10.342 22.970 1.00 98.06 127 PRO A O 1
ATOM 979 N N . ASP A 1 128 ? 0.381 -11.167 20.884 1.00 97.50 128 ASP A N 1
ATOM 980 C CA . ASP A 1 128 ? 0.956 -12.493 21.143 1.00 97.50 128 ASP A CA 1
ATOM 981 C C . ASP A 1 128 ? 2.431 -12.598 20.687 1.00 97.50 128 ASP A C 1
ATOM 983 O O . ASP A 1 128 ? 3.006 -13.687 20.644 1.00 97.50 128 ASP A O 1
ATOM 987 N N . GLY A 1 129 ? 3.056 -11.470 20.330 1.00 97.12 129 GLY A N 1
ATOM 988 C CA . GLY A 1 129 ? 4.422 -11.392 19.817 1.00 97.12 129 GLY A CA 1
ATOM 989 C C . GLY A 1 129 ? 4.565 -11.707 18.323 1.00 97.12 129 GLY A C 1
ATOM 990 O O . GLY A 1 129 ? 3.590 -11.879 17.591 1.00 97.12 129 GLY A O 1
ATOM 991 N N . GLN A 1 130 ? 5.820 -11.746 17.864 1.00 96.12 130 GLN A N 1
ATOM 992 C CA . GLN A 1 130 ? 6.169 -12.105 16.486 1.00 96.12 130 GLN A CA 1
ATOM 993 C C . GLN A 1 130 ? 5.936 -13.600 16.219 1.00 96.12 130 GLN A C 1
ATOM 995 O O . GLN A 1 130 ? 5.942 -14.426 17.136 1.00 96.12 130 GLN A O 1
ATOM 1000 N N . TYR A 1 131 ? 5.745 -13.951 14.953 1.00 96.12 131 TYR A N 1
ATOM 1001 C CA . TYR A 1 131 ? 5.408 -15.298 14.516 1.00 96.12 131 TYR A CA 1
ATOM 1002 C C . TYR A 1 131 ? 6.002 -15.637 13.150 1.00 96.12 131 TYR A C 1
ATOM 1004 O O . TYR A 1 131 ? 6.355 -14.763 12.357 1.00 96.12 131 TYR A O 1
ATOM 1012 N N . GLN A 1 132 ? 6.136 -16.936 12.903 1.00 94.25 132 GLN A N 1
ATOM 1013 C CA . GLN A 1 132 ? 6.689 -17.486 11.673 1.00 94.25 132 GLN A CA 1
ATOM 1014 C C . GLN A 1 132 ? 5.651 -17.510 10.544 1.00 94.25 132 GLN A C 1
ATOM 1016 O O . GLN A 1 132 ? 4.451 -17.317 10.751 1.00 94.25 132 GLN A O 1
ATOM 1021 N N . PHE A 1 133 ? 6.122 -17.739 9.318 1.00 93.62 133 PHE A N 1
ATOM 1022 C CA . PHE A 1 133 ? 5.282 -17.707 8.119 1.00 93.62 133 PHE A CA 1
ATOM 1023 C C . PHE A 1 133 ? 4.145 -18.747 8.140 1.00 93.62 133 PHE A C 1
ATOM 1025 O O . PHE A 1 133 ? 3.049 -18.473 7.660 1.00 93.62 133 PHE A O 1
ATOM 1032 N N . ASP A 1 134 ? 4.381 -19.924 8.717 1.00 94.06 134 ASP A N 1
ATOM 1033 C CA . ASP A 1 134 ? 3.401 -21.008 8.866 1.00 94.06 134 ASP A CA 1
ATOM 1034 C C . ASP A 1 134 ? 2.375 -20.767 9.988 1.00 94.06 134 ASP A C 1
ATOM 1036 O O . ASP A 1 134 ? 1.331 -21.414 10.022 1.00 94.06 134 ASP A O 1
ATOM 1040 N N . GLU A 1 135 ? 2.629 -19.798 10.869 1.00 95.69 135 GLU A N 1
ATOM 1041 C CA . GLU A 1 135 ? 1.707 -19.375 11.928 1.00 95.69 135 GLU A CA 1
ATOM 1042 C C . GLU A 1 135 ? 0.767 -18.237 11.479 1.00 95.69 135 GLU A C 1
ATOM 1044 O O . GLU A 1 135 ? -0.141 -17.844 12.227 1.00 95.69 135 GLU A O 1
ATOM 1049 N N . ILE A 1 136 ? 0.959 -17.689 10.270 1.00 96.69 136 ILE A N 1
ATOM 1050 C CA . ILE A 1 136 ? 0.129 -16.608 9.728 1.00 96.69 136 ILE A CA 1
ATOM 1051 C C . ILE A 1 136 ? -1.351 -17.009 9.766 1.00 96.69 136 ILE A C 1
ATOM 1053 O O . ILE A 1 136 ? -1.741 -18.101 9.364 1.00 96.69 136 ILE A O 1
ATOM 1057 N N . GLY A 1 137 ? -2.188 -16.095 10.257 1.00 96.62 137 GLY A N 1
ATOM 1058 C CA . GLY A 1 137 ? -3.635 -16.291 10.349 1.00 96.62 137 GLY A CA 1
ATOM 1059 C C . GLY A 1 137 ? -4.113 -17.041 11.591 1.00 96.62 137 GLY A C 1
ATOM 1060 O O . GLY A 1 137 ? -5.326 -17.086 11.821 1.00 96.62 137 GLY A O 1
ATOM 1061 N N . THR A 1 138 ? -3.191 -17.556 12.415 1.00 96.06 138 THR A N 1
ATOM 1062 C CA . THR A 1 138 ? -3.492 -18.146 13.733 1.00 96.06 138 THR A CA 1
ATOM 1063 C C . THR A 1 138 ? -3.310 -17.142 14.871 1.00 96.06 138 THR A C 1
ATOM 1065 O O . THR A 1 138 ? -4.121 -17.103 15.796 1.00 96.06 138 THR A O 1
ATOM 1068 N N . LYS A 1 139 ? -2.289 -16.282 14.770 1.00 96.75 139 LYS A N 1
ATOM 1069 C CA . LYS A 1 139 ? -1.987 -15.228 15.741 1.00 96.75 139 LYS A CA 1
ATOM 1070 C C . LYS A 1 139 ? -2.508 -13.866 15.272 1.00 96.75 139 LYS A C 1
ATOM 1072 O O . LYS A 1 139 ? -2.461 -13.561 14.074 1.00 96.75 139 LYS A O 1
ATOM 1077 N N . PRO A 1 140 ? -3.030 -13.043 16.192 1.00 97.81 140 PRO A N 1
ATOM 1078 C CA . PRO A 1 140 ? -3.526 -11.716 15.872 1.00 97.81 140 PRO A CA 1
ATOM 1079 C C . PRO A 1 140 ? -2.382 -10.759 15.540 1.00 97.81 140 PRO A C 1
ATOM 1081 O O . PRO A 1 140 ? -1.300 -10.807 16.122 1.00 97.81 140 PRO A O 1
ATOM 1084 N N . ILE A 1 141 ? -2.653 -9.828 14.631 1.00 98.06 141 ILE A N 1
ATOM 1085 C CA . ILE A 1 141 ? -1.717 -8.751 14.290 1.00 98.06 141 ILE A CA 1
ATOM 1086 C C . ILE A 1 141 ? -2.021 -7.469 15.048 1.00 98.06 141 ILE A C 1
ATOM 1088 O O . ILE A 1 141 ? -1.130 -6.644 15.238 1.00 98.06 141 ILE A O 1
ATOM 1092 N N . ALA A 1 142 ? -3.280 -7.288 15.453 1.00 98.75 142 ALA A N 1
ATOM 1093 C CA . ALA A 1 142 ? -3.691 -6.141 16.237 1.00 98.75 142 ALA A CA 1
ATOM 1094 C C . ALA A 1 142 ? -4.970 -6.403 17.037 1.00 98.75 142 ALA A C 1
ATOM 1096 O O . ALA A 1 142 ? -5.900 -7.046 16.545 1.00 98.75 142 ALA A O 1
ATOM 1097 N N . VAL A 1 143 ? -5.061 -5.808 18.225 1.00 98.88 143 VAL A N 1
ATOM 1098 C CA . VAL A 1 143 ? -6.331 -5.566 18.920 1.00 98.88 143 VAL A CA 1
ATOM 1099 C C . VAL A 1 143 ? -6.714 -4.108 18.711 1.00 98.88 143 VAL A C 1
ATOM 1101 O O . VAL A 1 143 ? -5.937 -3.202 19.006 1.00 98.88 143 VAL A O 1
ATOM 1104 N N . ILE A 1 144 ? -7.918 -3.881 18.194 1.00 98.88 144 ILE A N 1
ATOM 1105 C CA . ILE A 1 144 ? -8.459 -2.557 17.891 1.00 98.88 144 ILE A CA 1
ATOM 1106 C C . ILE A 1 144 ? -9.568 -2.264 18.892 1.00 98.88 144 ILE A C 1
ATOM 1108 O O . ILE A 1 144 ? -10.540 -3.015 18.973 1.00 98.88 144 ILE A O 1
ATOM 1112 N N . GLU A 1 145 ? -9.448 -1.156 19.614 1.00 98.75 145 GLU A N 1
ATOM 1113 C CA . GLU A 1 145 ? -10.461 -0.672 20.547 1.00 98.75 145 GLU A CA 1
ATOM 1114 C C . GLU A 1 145 ? -10.807 0.789 20.247 1.00 98.75 145 GLU A C 1
ATOM 1116 O O . GLU A 1 145 ? -9.937 1.658 20.168 1.00 98.75 145 GLU A O 1
ATOM 1121 N N . LEU A 1 146 ? -12.096 1.060 20.064 1.00 98.56 146 LEU A N 1
ATOM 1122 C CA . LEU A 1 146 ? -12.625 2.388 19.802 1.00 98.56 146 LEU A CA 1
ATOM 1123 C C . LEU A 1 146 ? -13.200 2.983 21.082 1.00 98.56 146 LEU A C 1
ATOM 1125 O O . LEU A 1 146 ? -14.064 2.386 21.727 1.00 98.56 146 LEU A O 1
ATOM 1129 N N . LYS A 1 147 ? -12.780 4.202 21.414 1.00 98.06 147 LYS A N 1
ATOM 1130 C CA . LYS A 1 147 ? -13.351 4.964 22.529 1.00 98.06 147 LYS A CA 1
ATOM 1131 C C . LYS A 1 147 ? -13.990 6.233 22.007 1.00 98.06 147 LYS A C 1
ATOM 1133 O O . LYS A 1 147 ? -13.425 6.917 21.156 1.00 98.06 147 LYS A O 1
ATOM 1138 N N . LYS A 1 148 ? -15.195 6.518 22.494 1.00 96.62 148 LYS A N 1
ATOM 1139 C CA . LYS A 1 148 ? -15.919 7.733 22.134 1.00 96.62 148 LYS A CA 1
ATOM 1140 C C . LYS A 1 148 ? -15.250 8.911 22.825 1.00 96.62 148 LYS A C 1
ATOM 1142 O O . LYS A 1 148 ? -15.286 9.007 24.049 1.00 96.62 148 LYS A O 1
ATOM 1147 N N . GLU A 1 149 ? -14.657 9.797 22.041 1.00 92.75 149 GLU A N 1
ATOM 1148 C CA . GLU A 1 149 ? -13.872 10.923 22.538 1.00 92.75 149 GLU A CA 1
ATOM 1149 C C . GLU A 1 149 ? -14.118 12.153 21.669 1.00 92.75 149 GLU A C 1
ATOM 1151 O O . GLU A 1 149 ? -14.469 12.055 20.490 1.00 92.75 149 GLU A O 1
ATOM 1156 N N . LYS A 1 150 ? -13.952 13.346 22.250 1.00 83.12 150 LYS A N 1
ATOM 1157 C CA . LYS A 1 150 ? -14.049 14.598 21.495 1.00 83.12 150 LYS A CA 1
ATOM 1158 C C . LYS A 1 150 ? -12.765 14.796 20.686 1.00 83.12 150 LYS A C 1
ATOM 1160 O O . LYS A 1 150 ? -11.916 15.609 21.040 1.00 83.12 150 LYS A O 1
ATOM 1165 N N . THR A 1 151 ? -12.637 14.041 19.602 1.00 84.56 151 THR A N 1
ATOM 1166 C CA . THR A 1 151 ? -11.481 14.078 18.703 1.00 84.56 151 THR A CA 1
ATOM 1167 C C . THR A 1 151 ? -11.769 14.986 17.513 1.00 84.56 151 THR A C 1
ATOM 1169 O O . THR A 1 151 ? -12.846 14.938 16.915 1.00 84.56 151 THR A O 1
ATOM 1172 N N . LYS A 1 152 ? -10.804 15.839 17.154 1.00 92.31 152 LYS A N 1
ATOM 1173 C CA . LYS A 1 152 ? -10.861 16.591 15.897 1.00 92.31 152 LYS A CA 1
ATOM 1174 C C . LYS A 1 152 ? -10.715 15.600 14.742 1.00 92.31 152 LYS A C 1
ATOM 1176 O O . LYS A 1 152 ? -9.776 14.811 14.740 1.00 92.31 152 LYS A O 1
ATOM 1181 N N . ARG A 1 153 ? -11.612 15.674 13.756 1.00 94.62 153 ARG A N 1
ATOM 1182 C CA . ARG A 1 153 ? -11.501 14.899 12.515 1.00 94.62 153 ARG A CA 1
ATOM 1183 C C . ARG A 1 153 ? -10.124 15.116 11.886 1.00 94.62 153 ARG A C 1
ATOM 1185 O O . ARG A 1 153 ? -9.720 16.266 11.693 1.00 94.62 153 ARG A O 1
ATOM 1192 N N . ASP A 1 154 ? -9.424 14.024 11.600 1.00 96.06 154 ASP A N 1
ATOM 1193 C CA . ASP A 1 154 ? -8.118 14.066 10.947 1.00 96.06 154 ASP A CA 1
ATOM 1194 C C . ASP A 1 154 ? -8.280 14.692 9.551 1.00 96.06 154 ASP A C 1
ATOM 1196 O O . ASP A 1 154 ? -9.208 14.374 8.800 1.00 96.06 154 ASP A O 1
ATOM 1200 N N . GLU A 1 155 ? -7.399 15.634 9.225 1.00 95.75 155 GLU A N 1
ATOM 1201 C CA . GLU A 1 155 ? -7.451 16.402 7.980 1.00 95.75 155 GLU A CA 1
ATOM 1202 C C . GLU A 1 155 ? -7.232 15.548 6.724 1.00 95.75 155 GLU A C 1
ATOM 1204 O O . GLU A 1 155 ? -7.662 15.936 5.640 1.00 95.75 155 GLU A O 1
ATOM 1209 N N . LEU A 1 156 ? -6.630 14.363 6.862 1.00 97.06 156 LEU A N 1
ATOM 1210 C CA . LEU A 1 156 ? -6.429 13.423 5.763 1.00 97.06 156 LEU A CA 1
ATOM 1211 C C . LEU A 1 156 ? -7.654 12.538 5.486 1.00 97.06 156 LEU A C 1
ATOM 1213 O O . LEU A 1 156 ? -7.643 11.776 4.519 1.00 97.06 156 LEU A O 1
ATOM 1217 N N . TYR A 1 157 ? -8.721 12.627 6.289 1.00 96.75 157 TYR A N 1
ATOM 1218 C CA . TYR A 1 157 ? -9.903 11.775 6.131 1.00 96.75 157 TYR A CA 1
ATOM 1219 C C . TYR A 1 157 ? -10.525 11.861 4.731 1.00 96.75 157 TYR A C 1
ATOM 1221 O O . TYR A 1 157 ? -10.865 10.832 4.146 1.00 96.75 157 TYR A O 1
ATOM 1229 N N . GLU A 1 158 ? -10.678 13.071 4.181 1.00 94.19 158 GLU A N 1
ATOM 1230 C CA . GLU A 1 158 ? -11.349 13.265 2.882 1.00 94.19 158 GLU A CA 1
ATOM 1231 C C . GLU A 1 158 ? -10.615 12.537 1.746 1.00 94.19 158 GLU A C 1
ATOM 1233 O O . GLU A 1 158 ? -11.238 12.059 0.796 1.00 94.19 158 GLU A O 1
ATOM 1238 N N . HIS A 1 159 ? -9.305 12.347 1.911 1.00 95.81 159 HIS A N 1
ATOM 1239 C CA . HIS A 1 159 ? -8.430 11.719 0.931 1.00 95.81 159 HIS A CA 1
ATOM 1240 C C . HIS A 1 159 ? -8.486 10.179 0.955 1.00 95.81 159 HIS A C 1
ATOM 1242 O O . HIS A 1 159 ? -8.020 9.519 0.023 1.00 95.81 159 HIS A O 1
ATOM 1248 N N . ILE A 1 160 ? -9.098 9.561 1.983 1.00 96.00 160 ILE A N 1
ATOM 1249 C CA . ILE A 1 160 ? -9.229 8.089 2.089 1.00 96.00 160 ILE A CA 1
ATOM 1250 C C . ILE A 1 160 ? -9.922 7.507 0.866 1.00 96.00 160 ILE A C 1
ATOM 1252 O O . ILE A 1 160 ? -9.605 6.409 0.394 1.00 96.00 160 ILE A O 1
ATOM 1256 N N . PHE A 1 161 ? -10.888 8.257 0.368 1.00 92.19 161 PHE A N 1
ATOM 1257 C CA . PHE A 1 161 ? -11.825 7.796 -0.624 1.00 92.19 161 PHE A CA 1
ATOM 1258 C C . PHE A 1 161 ? -11.481 8.208 -2.046 1.00 92.19 161 PHE A C 1
ATOM 1260 O O . PHE A 1 161 ? -12.012 7.598 -2.973 1.00 92.19 161 PHE A O 1
ATOM 1267 N N . THR A 1 162 ? -10.640 9.223 -2.207 1.00 90.31 162 THR A N 1
ATOM 1268 C CA . THR A 1 162 ? -10.217 9.772 -3.498 1.00 90.31 162 THR A CA 1
ATOM 1269 C C . THR A 1 162 ? -8.887 9.191 -3.949 1.00 90.31 162 THR A C 1
ATOM 1271 O O . THR A 1 162 ? -8.750 8.959 -5.152 1.00 90.31 162 THR A O 1
ATOM 1274 N N . ARG A 1 163 ? -7.992 8.835 -3.006 1.00 91.81 163 ARG A N 1
ATOM 1275 C CA . ARG A 1 163 ? -6.659 8.311 -3.326 1.00 91.81 163 ARG A CA 1
ATOM 1276 C C . ARG A 1 163 ? -6.696 7.112 -4.273 1.00 91.81 163 ARG A C 1
ATOM 1278 O O . ARG A 1 163 ? -7.518 6.190 -4.144 1.00 91.81 163 ARG A O 1
ATOM 1285 N N . ARG A 1 164 ? -5.744 7.086 -5.205 1.00 88.75 164 ARG A N 1
ATOM 1286 C CA . ARG A 1 164 ? -5.568 6.018 -6.201 1.00 88.75 164 ARG A CA 1
ATOM 1287 C C . ARG A 1 164 ? -4.083 5.754 -6.419 1.00 88.75 164 ARG A C 1
ATOM 1289 O O . ARG A 1 164 ? -3.261 6.657 -6.355 1.00 88.75 164 ARG A O 1
ATOM 1296 N N . THR A 1 165 ? -3.740 4.505 -6.725 1.00 92.06 165 THR A N 1
ATOM 1297 C CA . THR A 1 165 ? -2.409 4.185 -7.257 1.00 92.06 165 THR A CA 1
ATOM 1298 C C . THR A 1 165 ? -2.380 4.543 -8.735 1.00 92.06 165 THR A C 1
ATOM 1300 O O . THR A 1 165 ? -3.115 3.936 -9.517 1.00 92.06 165 THR A O 1
ATOM 1303 N N . ASN A 1 166 ? -1.530 5.494 -9.121 1.00 92.56 166 ASN A N 1
ATOM 1304 C CA . ASN A 1 166 ? -1.482 6.012 -10.478 1.00 92.56 166 ASN A CA 1
ATOM 1305 C C . ASN A 1 166 ? -0.366 5.375 -11.316 1.00 92.56 166 ASN A C 1
ATOM 1307 O O . ASN A 1 166 ? 0.808 5.693 -11.173 1.00 92.56 166 ASN A O 1
ATOM 1311 N N . ARG A 1 167 ? -0.748 4.481 -12.234 1.00 90.94 167 ARG A N 1
ATOM 1312 C CA . ARG A 1 167 ? 0.180 3.738 -13.107 1.00 90.94 167 ARG A CA 1
ATOM 1313 C C . ARG A 1 167 ? 0.233 4.267 -14.540 1.00 90.94 167 ARG A C 1
ATOM 1315 O O . ARG A 1 167 ? 0.653 3.528 -15.438 1.00 90.94 167 ARG A O 1
ATOM 1322 N N . SER A 1 168 ? -0.254 5.482 -14.787 1.00 90.00 168 SER A N 1
ATOM 1323 C CA . SER A 1 168 ? -0.192 6.113 -16.108 1.00 90.00 168 SER A CA 1
ATOM 1324 C C . SER A 1 168 ? 1.234 6.593 -16.419 1.00 90.00 168 SER A C 1
ATOM 1326 O O . SER A 1 168 ? 2.180 6.334 -15.673 1.00 90.00 168 SER A O 1
ATOM 1328 N N . LYS A 1 169 ? 1.419 7.251 -17.560 1.00 92.62 169 LYS A N 1
ATOM 1329 C CA . LYS A 1 169 ? 2.614 8.065 -17.787 1.00 92.62 169 LYS A CA 1
ATOM 1330 C C . LYS A 1 169 ? 2.430 9.385 -17.031 1.00 92.62 169 LYS A C 1
ATOM 1332 O O . LYS A 1 169 ? 1.343 9.953 -17.076 1.00 92.62 169 LYS A O 1
ATOM 1337 N N . TYR A 1 170 ? 3.466 9.844 -16.345 1.00 95.31 170 TYR A N 1
ATOM 1338 C CA . TYR A 1 170 ? 3.456 11.128 -15.653 1.00 95.31 170 TYR A CA 1
ATOM 1339 C C . TYR A 1 170 ? 3.864 12.262 -16.601 1.00 95.31 170 TYR A C 1
ATOM 1341 O O . 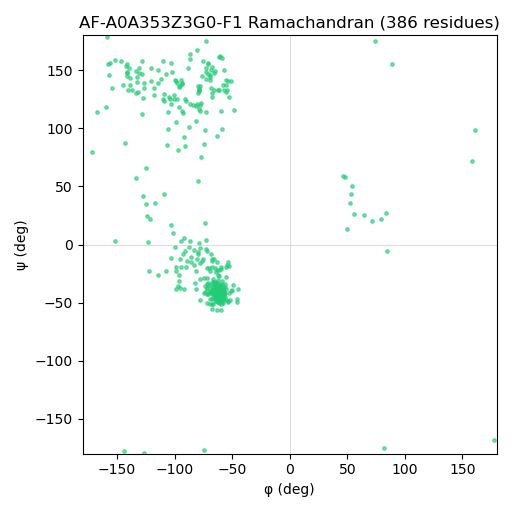TYR A 1 170 ? 4.453 12.032 -17.663 1.00 95.31 170 TYR A O 1
ATOM 1349 N N . HIS A 1 171 ? 3.498 13.481 -16.228 1.00 95.31 171 HIS A N 1
ATOM 1350 C CA . HIS A 1 171 ? 3.832 14.701 -16.947 1.00 95.31 171 HIS A CA 1
ATOM 1351 C C . HIS A 1 171 ? 5.327 15.005 -16.795 1.00 95.31 171 HIS A C 1
ATOM 1353 O O . HIS A 1 171 ? 5.960 14.595 -15.826 1.00 95.31 171 HIS A O 1
ATOM 1359 N N . GLU A 1 172 ? 5.889 15.740 -17.754 1.00 92.31 172 GLU A N 1
ATOM 1360 C CA . GLU A 1 172 ? 7.311 16.122 -17.738 1.00 92.31 172 GLU A CA 1
ATOM 1361 C C . GLU A 1 172 ? 7.636 17.151 -16.645 1.00 92.31 172 GLU A C 1
ATOM 1363 O O . GLU A 1 172 ? 8.790 17.286 -16.238 1.00 92.31 172 GLU A O 1
ATOM 1368 N N . GLU A 1 173 ? 6.620 17.861 -16.147 1.00 92.44 173 GLU A N 1
ATOM 1369 C CA . GLU A 1 173 ? 6.750 18.797 -15.035 1.00 92.44 173 GLU A CA 1
ATOM 1370 C C . GLU A 1 173 ? 7.259 18.071 -13.779 1.00 92.44 173 GLU A C 1
ATOM 1372 O O . GLU A 1 173 ? 6.591 17.194 -13.221 1.00 92.44 173 GLU A O 1
ATOM 1377 N N . LYS A 1 174 ? 8.465 18.443 -13.334 1.00 91.19 174 LYS A N 1
ATOM 1378 C CA . LYS A 1 174 ? 9.067 17.907 -12.110 1.00 91.19 174 LYS A CA 1
ATOM 1379 C C . LYS A 1 174 ? 8.297 18.404 -10.881 1.00 91.19 174 LYS A C 1
ATOM 1381 O O . LYS A 1 174 ? 7.746 19.501 -10.876 1.00 91.19 174 LYS A O 1
ATOM 1386 N N . LEU A 1 175 ? 8.287 17.596 -9.822 1.00 94.00 175 LEU A N 1
ATOM 1387 C CA . LEU A 1 175 ? 7.771 18.023 -8.523 1.00 94.00 175 LEU A CA 1
ATOM 1388 C C . LEU A 1 175 ? 8.687 19.106 -7.948 1.00 94.00 175 LEU A C 1
ATOM 1390 O O . LEU A 1 175 ? 9.898 18.906 -7.849 1.00 94.00 175 LEU A O 1
ATOM 1394 N N . ASP A 1 176 ? 8.106 20.239 -7.576 1.00 91.38 176 ASP A N 1
ATOM 1395 C CA . ASP A 1 176 ? 8.812 21.301 -6.870 1.00 91.38 176 ASP A CA 1
ATOM 1396 C C . ASP A 1 176 ? 9.045 20.941 -5.390 1.00 91.38 176 ASP A C 1
ATOM 1398 O O . ASP A 1 176 ? 8.369 20.086 -4.808 1.00 91.38 176 ASP A O 1
ATOM 1402 N N . VAL A 1 177 ? 10.041 21.593 -4.784 1.00 90.44 177 VAL A N 1
ATOM 1403 C CA . VAL A 1 177 ? 10.457 21.336 -3.395 1.00 90.44 177 VAL A CA 1
ATOM 1404 C C . VAL A 1 177 ? 9.330 21.644 -2.405 1.00 90.44 177 VAL A C 1
ATOM 1406 O O . VAL A 1 177 ? 9.107 20.854 -1.495 1.00 90.44 177 VAL A O 1
ATOM 1409 N N . ASP A 1 178 ? 8.568 22.720 -2.620 1.00 94.38 178 ASP A N 1
ATOM 1410 C CA . ASP A 1 178 ? 7.441 23.113 -1.758 1.00 94.38 178 ASP A CA 1
ATOM 1411 C C . ASP A 1 178 ? 6.352 22.024 -1.710 1.00 94.38 178 ASP A C 1
ATOM 1413 O O . ASP A 1 178 ? 5.831 21.689 -0.644 1.00 94.38 178 ASP A O 1
ATOM 1417 N N . THR A 1 179 ? 6.058 21.390 -2.847 1.00 94.88 179 THR A N 1
ATOM 1418 C CA . THR A 1 179 ? 5.128 20.257 -2.927 1.00 94.88 179 THR A CA 1
ATOM 1419 C C . THR A 1 179 ? 5.632 19.051 -2.127 1.00 94.88 179 THR A C 1
ATOM 1421 O O . THR A 1 179 ? 4.846 18.417 -1.416 1.00 94.88 179 THR A O 1
ATOM 1424 N N . ILE A 1 180 ? 6.931 18.736 -2.204 1.00 92.88 180 ILE A N 1
ATOM 1425 C CA . ILE A 1 180 ? 7.545 17.632 -1.444 1.00 92.88 180 ILE A CA 1
ATOM 1426 C C . ILE A 1 180 ? 7.557 17.944 0.061 1.00 92.88 180 ILE A C 1
ATOM 1428 O O . ILE A 1 180 ? 7.206 17.085 0.870 1.00 92.88 180 ILE A O 1
ATOM 1432 N N . GLU A 1 181 ? 7.894 19.170 0.455 1.00 93.75 181 GLU A N 1
ATOM 1433 C CA . GLU A 1 181 ? 7.882 19.594 1.860 1.00 93.75 181 GLU A CA 1
ATOM 1434 C C . GLU A 1 181 ? 6.467 19.533 2.453 1.00 93.75 181 GLU A C 1
ATOM 1436 O O . GLU A 1 181 ? 6.270 18.977 3.539 1.00 93.75 181 GLU A O 1
ATOM 1441 N N . LYS A 1 182 ? 5.452 20.001 1.712 1.00 95.19 182 LYS A N 1
ATOM 1442 C CA . LYS A 1 182 ? 4.038 19.874 2.105 1.00 95.19 182 LYS A CA 1
ATOM 1443 C C . LYS A 1 182 ? 3.621 18.415 2.262 1.00 95.19 182 LYS A C 1
ATOM 1445 O O . LYS A 1 182 ? 3.029 18.065 3.286 1.00 95.19 182 LYS A O 1
ATOM 1450 N N . LEU A 1 183 ? 3.964 17.562 1.295 1.00 96.00 183 LEU A N 1
ATOM 1451 C CA . LEU A 1 183 ? 3.709 16.118 1.338 1.00 96.00 183 LEU A CA 1
ATOM 1452 C C . LEU A 1 183 ? 4.278 15.485 2.620 1.00 96.00 183 LEU A C 1
ATOM 1454 O O . LEU A 1 183 ? 3.568 14.766 3.331 1.00 96.00 183 LEU A O 1
ATOM 1458 N N . ILE A 1 184 ? 5.540 15.779 2.943 1.00 94.62 184 ILE A N 1
ATOM 1459 C CA . ILE A 1 184 ? 6.211 15.264 4.145 1.00 94.62 184 ILE A CA 1
ATOM 1460 C C . ILE A 1 184 ? 5.533 15.798 5.414 1.00 94.62 184 ILE A C 1
ATOM 1462 O O . ILE A 1 184 ? 5.260 15.018 6.331 1.00 94.62 184 ILE A O 1
ATOM 1466 N N . SER A 1 185 ? 5.192 17.092 5.449 1.00 94.81 185 SER A N 1
ATOM 1467 C CA . SER A 1 185 ? 4.557 17.725 6.614 1.00 94.81 185 SER A CA 1
ATOM 1468 C C . SER A 1 185 ? 3.233 17.051 6.998 1.00 94.81 185 SER A C 1
ATOM 1470 O O . SER A 1 185 ? 3.009 16.729 8.166 1.00 94.81 185 SER A O 1
ATOM 1472 N N . TYR A 1 186 ? 2.394 16.726 6.008 1.00 96.00 186 TYR A N 1
ATOM 1473 C CA . TYR A 1 186 ? 1.121 16.038 6.229 1.00 96.00 186 TYR A CA 1
ATOM 1474 C C . TYR A 1 186 ? 1.293 14.567 6.613 1.00 96.00 186 TYR A C 1
ATOM 1476 O O . TYR A 1 186 ? 0.460 14.007 7.333 1.00 96.00 186 TYR A O 1
ATOM 1484 N N . THR A 1 187 ? 2.380 13.940 6.159 1.00 95.25 187 THR A N 1
ATOM 1485 C CA . THR A 1 187 ? 2.680 12.543 6.473 1.00 95.25 187 THR A CA 1
ATOM 1486 C C . THR A 1 187 ? 2.978 12.370 7.959 1.00 95.25 187 THR A C 1
ATOM 1488 O O . THR A 1 187 ? 2.341 11.534 8.599 1.00 95.25 187 THR A O 1
ATOM 1491 N N . SER A 1 188 ? 3.883 13.186 8.520 1.00 90.62 188 SER A N 1
ATOM 1492 C CA . SER A 1 188 ? 4.328 13.091 9.925 1.00 90.62 188 SER A CA 1
ATOM 1493 C C . SER A 1 188 ? 4.670 11.643 10.351 1.00 90.62 188 SER A C 1
ATOM 1495 O O . SER A 1 188 ? 4.018 11.106 11.255 1.00 90.62 188 SER A O 1
ATOM 1497 N N . PRO A 1 189 ? 5.633 10.978 9.675 1.00 91.31 189 PRO A N 1
ATOM 1498 C CA . PRO A 1 189 ? 5.939 9.568 9.914 1.00 91.31 189 PRO A CA 1
ATOM 1499 C C . PRO A 1 189 ? 6.515 9.348 11.317 1.00 91.31 189 PRO A C 1
ATOM 1501 O O . PRO A 1 189 ? 7.203 10.216 11.858 1.00 91.31 189 PRO A O 1
ATOM 1504 N N . LYS A 1 190 ? 6.227 8.188 11.915 1.00 94.00 190 LYS A N 1
ATOM 1505 C CA . LYS A 1 190 ? 6.633 7.863 13.295 1.00 94.00 190 LYS A CA 1
ATOM 1506 C C . LYS A 1 190 ? 7.627 6.715 13.397 1.00 94.00 190 LYS A C 1
ATOM 1508 O O . LYS A 1 190 ? 8.339 6.640 14.392 1.00 94.00 190 LYS A O 1
ATOM 1513 N N . ALA A 1 191 ? 7.638 5.809 12.425 1.00 95.12 191 ALA A N 1
ATOM 1514 C CA . ALA A 1 191 ? 8.455 4.598 12.453 1.00 95.12 191 ALA A CA 1
ATOM 1515 C C . ALA A 1 191 ? 9.413 4.488 11.262 1.00 95.12 191 ALA A C 1
ATOM 1517 O O . ALA A 1 191 ? 10.412 3.781 11.352 1.00 95.12 191 ALA A O 1
ATOM 1518 N N . SER A 1 192 ? 9.110 5.170 10.156 1.00 97.00 192 SER A N 1
ATOM 1519 C CA . SER A 1 192 ? 9.890 5.102 8.921 1.00 97.00 192 SER A CA 1
ATOM 1520 C C . SER A 1 192 ? 10.545 6.436 8.590 1.00 97.00 192 SER A C 1
ATOM 1522 O O . SER A 1 192 ? 9.908 7.488 8.647 1.00 97.00 192 SER A O 1
ATOM 1524 N N . SER A 1 193 ? 11.788 6.379 8.126 1.00 97.62 193 SER A N 1
ATOM 1525 C CA . SER A 1 193 ? 12.410 7.480 7.394 1.00 97.62 193 SER A CA 1
ATOM 1526 C C . SER A 1 193 ? 11.937 7.454 5.942 1.00 97.62 193 SER A C 1
ATOM 1528 O O . SER A 1 193 ? 11.981 6.406 5.296 1.00 97.62 193 SER A O 1
ATOM 1530 N N . ILE A 1 194 ? 11.490 8.598 5.418 1.00 97.88 194 ILE A N 1
ATOM 1531 C CA . ILE A 1 194 ? 11.063 8.743 4.019 1.00 97.88 194 ILE A CA 1
ATOM 1532 C C . ILE A 1 194 ? 12.144 9.515 3.275 1.00 97.88 194 ILE A C 1
ATOM 1534 O O . ILE A 1 194 ? 12.390 10.686 3.561 1.00 97.88 194 ILE A O 1
ATOM 1538 N N . LEU A 1 195 ? 12.797 8.846 2.332 1.00 97.06 195 LEU A N 1
ATOM 1539 C CA . LEU A 1 195 ? 13.931 9.376 1.586 1.00 97.06 195 LEU A CA 1
ATOM 1540 C C . LEU A 1 195 ? 13.562 9.540 0.113 1.00 97.06 195 LEU A C 1
ATOM 1542 O O . LEU A 1 195 ? 12.737 8.792 -0.412 1.00 97.06 195 LEU A O 1
ATOM 1546 N N . PHE A 1 196 ? 14.178 10.520 -0.549 1.00 96.62 196 PHE A N 1
ATOM 1547 C CA . PHE A 1 196 ? 13.855 10.900 -1.923 1.00 96.62 196 PHE A CA 1
ATOM 1548 C C . PHE A 1 196 ? 15.099 10.937 -2.804 1.00 96.62 196 PHE A C 1
ATOM 1550 O O . PHE A 1 196 ? 16.185 11.323 -2.371 1.00 96.62 196 PHE A O 1
ATOM 1557 N N . LYS A 1 197 ? 14.907 10.583 -4.072 1.00 95.94 197 LYS A N 1
ATOM 1558 C CA . LYS A 1 197 ? 15.895 10.665 -5.145 1.00 95.94 197 LYS A CA 1
ATOM 1559 C C . LYS A 1 197 ? 15.244 11.295 -6.368 1.00 95.94 197 LYS A C 1
ATOM 1561 O O . LYS A 1 197 ? 14.143 10.906 -6.744 1.00 95.94 197 LYS A O 1
ATOM 1566 N N . TYR A 1 198 ? 15.897 12.296 -6.946 1.00 94.06 198 TYR A N 1
ATOM 1567 C CA . TYR A 1 198 ? 15.333 13.108 -8.034 1.00 94.06 198 TYR A CA 1
ATOM 1568 C C . TYR A 1 198 ? 16.397 13.699 -8.977 1.00 94.06 198 TYR A C 1
ATOM 1570 O O . TYR A 1 198 ? 16.057 14.458 -9.885 1.00 94.06 198 TYR A O 1
ATOM 1578 N N . SER A 1 199 ? 17.684 13.378 -8.778 1.00 94.25 199 SER A N 1
ATOM 1579 C CA . SER A 1 199 ? 18.732 13.743 -9.739 1.00 94.25 199 SER A CA 1
ATOM 1580 C C . SER A 1 199 ? 18.610 12.878 -10.994 1.00 94.25 199 SER A C 1
ATOM 1582 O O . SER A 1 199 ? 18.198 11.725 -10.899 1.00 94.25 199 SER A O 1
ATOM 1584 N N . ASP A 1 200 ? 18.975 13.399 -12.167 1.00 93.25 200 ASP A N 1
ATOM 1585 C CA . ASP A 1 200 ? 18.812 12.644 -13.417 1.00 93.25 200 ASP A CA 1
ATOM 1586 C C . ASP A 1 200 ? 19.619 11.328 -13.401 1.00 93.25 200 ASP A C 1
ATOM 1588 O O . ASP A 1 200 ? 19.127 10.300 -13.865 1.00 93.25 200 ASP A O 1
ATOM 1592 N N . LEU A 1 201 ? 20.808 11.330 -12.779 1.00 95.06 201 LEU A N 1
ATOM 1593 C CA . LEU A 1 201 ? 21.628 10.129 -12.587 1.00 95.06 201 LEU A CA 1
ATOM 1594 C C . LEU A 1 201 ? 20.965 9.121 -11.636 1.00 95.06 201 LEU A C 1
ATOM 1596 O O . LEU A 1 201 ? 20.903 7.935 -11.953 1.00 95.06 201 LEU A O 1
ATOM 1600 N N . ASP A 1 202 ? 20.438 9.578 -10.492 1.00 96.06 202 ASP A N 1
ATOM 1601 C CA . ASP A 1 202 ? 19.707 8.691 -9.582 1.00 96.06 202 ASP A CA 1
ATOM 1602 C C . ASP A 1 202 ? 18.475 8.100 -10.261 1.00 96.06 202 ASP A C 1
ATOM 1604 O O . ASP A 1 202 ? 18.230 6.902 -10.158 1.00 96.06 202 ASP A O 1
ATOM 1608 N N . MET A 1 203 ? 17.708 8.924 -10.974 1.00 95.56 203 MET A N 1
ATOM 1609 C CA . MET A 1 203 ? 16.509 8.471 -11.667 1.00 95.56 203 MET A CA 1
ATOM 1610 C C . MET A 1 203 ? 16.845 7.437 -12.738 1.00 95.56 203 MET A C 1
ATOM 1612 O O . MET A 1 203 ? 16.125 6.450 -12.848 1.00 95.56 203 MET A O 1
ATOM 1616 N N . GLN A 1 204 ? 17.934 7.611 -13.492 1.00 95.62 204 GLN A N 1
ATOM 1617 C CA . GLN A 1 204 ? 18.391 6.612 -14.458 1.00 95.62 204 GLN A CA 1
ATOM 1618 C C . GLN A 1 204 ? 18.709 5.275 -13.774 1.00 95.62 204 GLN A C 1
ATOM 1620 O O . GLN A 1 204 ? 18.087 4.266 -14.103 1.00 95.62 204 GLN A O 1
ATOM 1625 N N . ASN A 1 205 ? 19.598 5.281 -12.775 1.00 97.38 205 ASN A N 1
ATOM 1626 C CA . ASN A 1 205 ? 20.043 4.062 -12.091 1.00 97.38 205 ASN A CA 1
ATOM 1627 C C . ASN A 1 205 ? 18.886 3.337 -11.383 1.00 97.38 205 ASN A C 1
ATOM 1629 O O . ASN A 1 205 ? 18.725 2.123 -11.509 1.00 97.38 205 ASN A O 1
ATOM 1633 N N . LEU A 1 206 ? 18.039 4.080 -10.662 1.00 97.69 206 LEU A N 1
ATOM 1634 C CA . LEU A 1 206 ? 16.889 3.515 -9.952 1.00 97.69 206 LEU A CA 1
ATOM 1635 C C . LEU A 1 206 ? 15.843 2.960 -10.919 1.00 97.69 206 LEU A C 1
ATOM 1637 O O . LEU A 1 206 ? 15.268 1.904 -10.650 1.00 97.69 206 LEU A O 1
ATOM 1641 N N . ASN A 1 207 ? 15.604 3.637 -12.046 1.00 96.62 207 ASN A N 1
ATOM 1642 C CA . ASN A 1 207 ? 14.697 3.138 -13.074 1.00 96.62 207 ASN A CA 1
ATOM 1643 C C . ASN A 1 207 ? 15.239 1.859 -13.723 1.00 96.62 207 ASN A C 1
ATOM 1645 O O . ASN A 1 207 ? 14.463 0.933 -13.943 1.00 96.62 207 ASN A O 1
ATOM 1649 N N . ASP A 1 208 ? 16.539 1.773 -14.000 1.00 97.62 208 ASP A N 1
ATOM 1650 C CA . ASP A 1 208 ? 17.130 0.570 -14.589 1.00 97.62 208 ASP A CA 1
ATOM 1651 C C . ASP A 1 208 ? 17.023 -0.631 -13.630 1.00 97.62 208 ASP A C 1
ATOM 1653 O O . ASP A 1 208 ? 16.502 -1.677 -14.025 1.00 97.62 208 ASP A O 1
ATOM 1657 N N . MET A 1 209 ? 17.351 -0.460 -12.343 1.00 98.50 209 MET A N 1
ATOM 1658 C CA . MET A 1 209 ? 17.172 -1.516 -11.332 1.00 98.50 209 MET A CA 1
ATOM 1659 C C . MET A 1 209 ? 15.699 -1.922 -11.155 1.00 98.50 209 MET A C 1
ATOM 1661 O O . MET A 1 209 ? 15.371 -3.109 -11.120 1.00 98.50 209 MET A O 1
ATOM 1665 N N . CYS A 1 210 ? 14.772 -0.958 -11.093 1.00 98.25 210 CYS A N 1
ATOM 1666 C CA . CYS A 1 210 ? 13.340 -1.261 -10.984 1.00 98.25 210 CYS A CA 1
ATOM 1667 C C . CYS A 1 210 ? 12.789 -1.943 -12.249 1.00 98.25 210 CYS A C 1
ATOM 1669 O O . CYS A 1 210 ? 11.870 -2.763 -12.165 1.00 98.25 210 CYS A O 1
ATOM 1671 N N . PHE A 1 211 ? 13.328 -1.612 -13.425 1.00 98.25 211 PHE A N 1
ATOM 1672 C CA . PHE A 1 211 ? 12.991 -2.275 -14.681 1.00 98.25 211 PHE A CA 1
ATOM 1673 C C . PHE A 1 211 ? 13.475 -3.726 -14.697 1.00 98.25 211 PHE A C 1
ATOM 1675 O O . PHE A 1 211 ? 12.687 -4.613 -15.033 1.00 98.25 211 PHE A O 1
ATOM 1682 N N . GLU A 1 212 ? 14.721 -3.981 -14.296 1.00 98.62 212 GLU A N 1
ATOM 1683 C CA . GLU A 1 212 ? 15.255 -5.343 -14.213 1.00 98.62 212 GLU A CA 1
ATOM 1684 C C . GLU A 1 212 ? 14.509 -6.181 -13.164 1.00 98.62 212 GLU A C 1
ATOM 1686 O O . GLU A 1 212 ? 14.138 -7.318 -13.452 1.00 98.62 212 GLU A O 1
ATOM 1691 N N . ALA A 1 213 ? 14.149 -5.606 -12.012 1.00 98.50 213 ALA A N 1
ATOM 1692 C CA . ALA A 1 213 ? 13.301 -6.276 -11.024 1.00 98.50 213 ALA A CA 1
ATOM 1693 C C . ALA A 1 213 ? 11.929 -6.675 -11.604 1.00 98.50 213 ALA A C 1
ATOM 1695 O O . ALA A 1 213 ? 11.492 -7.820 -11.478 1.00 98.50 213 ALA A O 1
ATOM 1696 N N . MET A 1 214 ? 11.259 -5.760 -12.314 1.00 97.62 214 MET A N 1
ATOM 1697 C CA . MET A 1 214 ? 9.989 -6.069 -12.981 1.00 97.62 214 MET A CA 1
ATOM 1698 C C . MET A 1 214 ? 10.149 -7.148 -14.058 1.00 97.62 214 MET A C 1
ATOM 1700 O O . MET A 1 214 ? 9.295 -8.023 -14.193 1.00 97.62 214 MET A O 1
ATOM 1704 N N . LYS A 1 215 ? 11.242 -7.109 -14.825 1.00 97.75 215 LYS A N 1
ATOM 1705 C CA . LYS A 1 215 ? 11.573 -8.132 -15.820 1.00 97.75 215 LYS A CA 1
ATOM 1706 C C . LYS A 1 215 ? 11.724 -9.503 -15.167 1.00 97.75 215 LYS A C 1
ATOM 1708 O O . LYS A 1 215 ? 11.067 -10.430 -15.630 1.00 97.75 215 LYS A O 1
ATOM 1713 N N . ILE A 1 216 ? 12.478 -9.607 -14.070 1.00 98.19 216 ILE A N 1
ATOM 1714 C CA . ILE A 1 216 ? 12.621 -10.844 -13.288 1.00 98.19 216 ILE A CA 1
ATOM 1715 C C . ILE A 1 216 ? 11.250 -11.370 -12.843 1.00 98.19 216 ILE A C 1
ATOM 1717 O O . ILE A 1 216 ? 10.969 -12.557 -13.034 1.00 98.19 216 ILE A O 1
ATOM 1721 N N . GLU A 1 217 ? 10.378 -10.514 -12.296 1.00 95.94 217 GLU A N 1
ATOM 1722 C CA . GLU A 1 217 ? 9.035 -10.911 -11.842 1.00 95.94 217 GLU A CA 1
ATOM 1723 C C . GLU A 1 217 ? 8.168 -11.451 -12.992 1.00 95.94 217 GLU A C 1
ATOM 1725 O O . GLU A 1 217 ? 7.4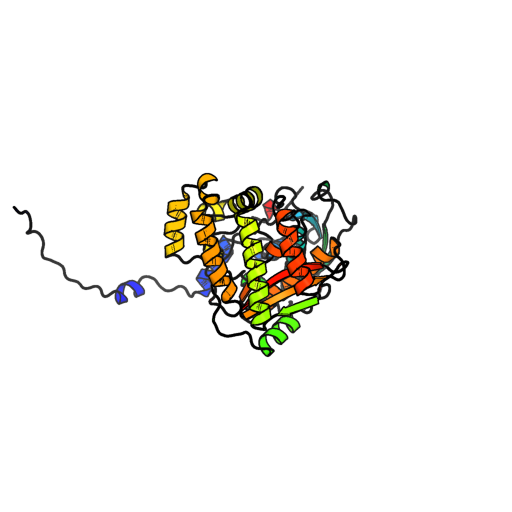99 -12.474 -12.830 1.00 95.94 217 GLU A O 1
ATOM 1730 N N . VAL A 1 218 ? 8.181 -10.814 -14.169 1.00 92.81 218 VAL A N 1
ATOM 1731 C CA . VAL A 1 218 ? 7.330 -11.256 -15.289 1.00 92.81 218 VAL A CA 1
ATOM 1732 C C . VAL A 1 218 ? 7.899 -12.433 -16.076 1.00 92.81 218 VAL A C 1
ATOM 1734 O O . VAL A 1 218 ? 7.122 -13.129 -16.732 1.00 92.81 218 VAL A O 1
ATOM 1737 N N . THR A 1 219 ? 9.215 -12.669 -16.046 1.00 94.12 219 THR A N 1
ATOM 1738 C CA . THR A 1 219 ? 9.847 -13.824 -16.714 1.00 94.12 219 THR A CA 1
ATOM 1739 C C . THR A 1 219 ? 9.951 -15.052 -15.815 1.00 94.12 219 THR A C 1
ATOM 1741 O O . THR A 1 219 ? 10.081 -16.167 -16.316 1.00 94.12 219 THR A O 1
ATOM 1744 N N . THR A 1 220 ? 9.865 -14.878 -14.497 1.00 95.19 220 THR A N 1
ATOM 1745 C CA . THR A 1 220 ? 9.823 -15.993 -13.549 1.00 95.19 220 THR A CA 1
ATOM 1746 C C . THR A 1 220 ? 8.416 -16.595 -13.535 1.00 95.19 220 THR A C 1
ATOM 1748 O O . THR A 1 220 ? 7.427 -15.927 -13.243 1.00 95.19 220 THR A O 1
ATOM 1751 N N . TYR A 1 221 ? 8.295 -17.883 -13.873 1.00 93.69 221 TYR A N 1
ATOM 1752 C CA . TYR A 1 221 ? 6.983 -18.497 -14.125 1.00 93.69 221 TYR A CA 1
ATOM 1753 C C . TYR A 1 221 ? 6.032 -18.407 -12.921 1.00 93.69 221 TYR A C 1
ATOM 1755 O O . TYR A 1 221 ? 4.878 -18.013 -13.071 1.00 93.69 221 TYR A O 1
ATOM 1763 N N . ARG A 1 222 ? 6.506 -18.751 -11.715 1.00 95.38 222 ARG A N 1
ATOM 1764 C CA . ARG A 1 222 ? 5.659 -18.794 -10.507 1.00 95.38 222 ARG A CA 1
ATOM 1765 C C . ARG A 1 222 ? 5.157 -17.413 -10.073 1.00 95.38 222 ARG A C 1
ATOM 1767 O O . ARG A 1 222 ? 4.009 -17.294 -9.661 1.00 95.38 222 ARG A O 1
ATOM 1774 N N . THR A 1 223 ? 5.975 -16.375 -10.219 1.00 94.81 223 THR A N 1
ATOM 1775 C CA . THR A 1 223 ? 5.609 -14.989 -9.889 1.00 94.81 223 THR A CA 1
ATOM 1776 C C . THR A 1 223 ? 4.664 -14.417 -10.940 1.00 94.81 223 THR A C 1
ATOM 1778 O O . THR A 1 223 ? 3.643 -13.820 -10.604 1.00 94.81 223 THR A O 1
ATOM 1781 N N . MET A 1 224 ? 4.917 -14.691 -12.224 1.00 91.00 224 MET A N 1
ATOM 1782 C CA . MET A 1 224 ? 4.016 -14.289 -13.302 1.00 91.00 224 MET A CA 1
ATOM 1783 C C . MET A 1 224 ? 2.656 -14.998 -13.217 1.00 91.00 224 MET A C 1
ATOM 1785 O O . MET A 1 224 ? 1.621 -14.415 -13.550 1.00 91.00 224 MET A O 1
ATOM 1789 N N . GLU A 1 225 ? 2.628 -16.245 -12.747 1.00 92.12 225 GLU A N 1
ATOM 1790 C CA . GLU A 1 225 ? 1.384 -16.975 -12.513 1.00 92.12 225 GLU A CA 1
ATOM 1791 C C . GLU A 1 225 ? 0.586 -16.391 -11.339 1.00 92.12 225 GLU A C 1
ATOM 1793 O O . GLU A 1 225 ? -0.626 -16.205 -11.463 1.00 92.12 225 GLU A O 1
ATOM 1798 N N . GLU A 1 226 ? 1.248 -16.007 -10.245 1.00 93.25 226 GLU A N 1
ATOM 1799 C CA . GLU A 1 226 ? 0.616 -15.285 -9.134 1.00 93.25 226 GLU A CA 1
ATOM 1800 C C . GLU A 1 226 ? 0.038 -13.934 -9.597 1.00 93.25 226 GLU A C 1
ATOM 1802 O O . GLU A 1 226 ? -1.134 -13.630 -9.351 1.00 93.25 226 GLU A O 1
ATOM 1807 N N . ASN A 1 227 ? 0.793 -13.178 -10.401 1.00 89.62 227 ASN A N 1
ATOM 1808 C CA . ASN A 1 227 ? 0.316 -11.953 -11.049 1.00 89.62 227 ASN A CA 1
ATOM 1809 C C . ASN A 1 227 ? -0.908 -12.186 -11.937 1.00 89.62 227 ASN A C 1
ATOM 1811 O O . ASN A 1 227 ? -1.866 -11.408 -11.905 1.00 89.62 227 ASN A O 1
ATOM 1815 N N . ARG A 1 228 ? -0.903 -13.264 -12.730 1.00 88.00 228 ARG A N 1
ATOM 1816 C CA . ARG A 1 228 ? -2.039 -13.649 -13.574 1.00 88.00 228 ARG A CA 1
ATOM 1817 C C . ARG A 1 228 ? -3.279 -13.913 -12.725 1.00 88.00 228 ARG A C 1
ATOM 1819 O O . ARG A 1 228 ? -4.357 -13.461 -13.105 1.00 88.00 228 ARG A O 1
ATOM 1826 N N . ILE A 1 229 ? -3.126 -14.618 -11.604 1.00 89.06 229 ILE A N 1
ATOM 1827 C CA . ILE A 1 229 ? -4.219 -14.951 -10.683 1.00 89.06 229 ILE A CA 1
ATOM 1828 C C . ILE A 1 229 ? -4.801 -13.697 -10.034 1.00 89.06 229 ILE A C 1
ATOM 1830 O O . ILE A 1 229 ? -6.009 -13.659 -9.818 1.00 89.06 229 ILE A O 1
ATOM 1834 N N . TRP A 1 230 ? -4.000 -12.663 -9.761 1.00 91.06 230 TRP A N 1
ATOM 1835 C CA . TRP A 1 230 ? -4.463 -11.412 -9.143 1.00 91.06 230 TRP A CA 1
ATOM 1836 C C . TRP A 1 230 ? -4.869 -10.307 -10.128 1.00 91.06 230 TRP A C 1
ATOM 1838 O O . TRP A 1 230 ? -5.481 -9.315 -9.725 1.00 91.06 230 TRP A O 1
ATOM 1848 N N . LEU A 1 231 ? -4.619 -10.477 -11.426 1.00 87.69 231 LEU A N 1
ATOM 1849 C CA . LEU A 1 231 ? -5.073 -9.549 -12.459 1.00 87.69 231 LEU A CA 1
ATOM 1850 C C . LEU A 1 231 ? -6.518 -9.859 -12.881 1.00 87.69 231 LEU A C 1
ATOM 1852 O O . LEU A 1 231 ? -6.830 -10.929 -13.400 1.00 87.69 231 LEU A O 1
ATOM 1856 N N . ARG A 1 232 ? -7.426 -8.898 -12.720 1.00 86.94 232 ARG A N 1
ATOM 1857 C CA . ARG A 1 232 ? -8.823 -8.998 -13.165 1.00 86.94 232 ARG A CA 1
ATOM 1858 C C . ARG A 1 232 ? -8.943 -8.428 -14.579 1.00 86.94 232 ARG A C 1
ATOM 1860 O O . ARG A 1 232 ? -9.156 -7.232 -14.776 1.00 86.94 232 ARG A O 1
ATOM 1867 N N . ARG A 1 233 ? -8.822 -9.293 -15.589 1.00 77.06 233 ARG A N 1
ATOM 1868 C CA . ARG A 1 233 ? -8.849 -8.894 -17.014 1.00 77.06 233 ARG A CA 1
ATOM 1869 C C . ARG A 1 233 ? -10.222 -8.475 -17.551 1.00 77.06 233 ARG A C 1
ATOM 1871 O O . ARG A 1 233 ? -10.321 -8.067 -18.700 1.00 77.06 233 ARG A O 1
ATOM 1878 N N . ASN A 1 234 ? -11.273 -8.610 -16.749 1.00 78.00 234 ASN A N 1
ATOM 1879 C CA . ASN A 1 234 ? -12.648 -8.303 -17.125 1.00 78.00 234 ASN A CA 1
ATOM 1880 C C . ASN A 1 234 ? -13.358 -7.631 -15.946 1.00 78.00 234 ASN A C 1
ATOM 1882 O O . ASN A 1 234 ? -13.303 -8.147 -14.827 1.00 78.00 234 ASN A O 1
ATOM 1886 N N . GLN A 1 235 ? -14.070 -6.527 -16.196 1.00 77.69 235 GLN A N 1
ATOM 1887 C CA . GLN A 1 235 ? -14.844 -5.838 -15.162 1.00 77.69 235 GLN A CA 1
ATOM 1888 C C . GLN A 1 235 ? -15.910 -6.709 -14.491 1.00 77.69 235 GLN A C 1
ATOM 1890 O O . GLN A 1 235 ? -16.125 -6.558 -13.295 1.00 77.69 235 GLN A O 1
ATOM 1895 N N . LYS A 1 236 ? -16.541 -7.650 -15.204 1.00 81.06 236 LYS A N 1
ATOM 1896 C CA . LYS A 1 236 ? -17.493 -8.593 -14.598 1.00 81.06 236 LYS A CA 1
ATOM 1897 C C . LYS A 1 236 ? -16.807 -9.494 -13.568 1.00 81.06 236 LYS A C 1
ATOM 1899 O O . LYS A 1 236 ? -17.352 -9.703 -12.494 1.00 81.06 236 LYS A O 1
ATOM 1904 N N . ILE A 1 237 ? -15.601 -9.983 -13.876 1.00 83.69 237 ILE A N 1
ATOM 1905 C CA . ILE A 1 237 ? -14.798 -10.788 -12.940 1.00 83.69 237 ILE A CA 1
ATOM 1906 C C . ILE A 1 237 ? -14.332 -9.918 -11.768 1.00 83.69 237 ILE A C 1
ATOM 1908 O O . ILE A 1 237 ? -14.397 -10.351 -10.624 1.00 83.69 237 ILE A O 1
ATOM 1912 N N . ALA A 1 238 ? -13.904 -8.680 -12.033 1.00 85.81 238 ALA A N 1
ATOM 1913 C CA . ALA A 1 238 ? -13.529 -7.735 -10.983 1.00 85.81 238 ALA A CA 1
ATOM 1914 C C . ALA A 1 238 ? -14.704 -7.423 -10.038 1.00 85.81 238 ALA A C 1
ATOM 1916 O O . ALA A 1 238 ? -14.515 -7.375 -8.827 1.00 85.81 238 ALA A O 1
ATOM 1917 N N . ALA A 1 239 ? -15.914 -7.255 -10.580 1.00 87.44 239 ALA A N 1
ATOM 1918 C CA . ALA A 1 239 ? -17.125 -6.985 -9.811 1.00 87.44 239 ALA A CA 1
ATOM 1919 C C . ALA A 1 239 ? -17.598 -8.190 -8.989 1.00 87.44 239 ALA A C 1
ATOM 1921 O O . ALA A 1 239 ? -18.097 -7.999 -7.885 1.00 87.44 239 ALA A O 1
ATOM 1922 N N . ASP A 1 240 ? -17.424 -9.404 -9.516 1.00 88.25 240 ASP A N 1
ATOM 1923 C CA . ASP A 1 240 ? -17.746 -10.659 -8.830 1.00 88.25 240 ASP A CA 1
ATOM 1924 C C . ASP A 1 240 ? -16.749 -10.964 -7.700 1.00 88.25 240 ASP A C 1
ATOM 1926 O O . ASP A 1 240 ? -17.139 -11.177 -6.555 1.00 88.25 240 ASP A O 1
ATOM 1930 N N . LYS A 1 241 ? -15.443 -10.914 -7.994 1.00 90.50 241 LYS A N 1
ATOM 1931 C CA . LYS A 1 241 ? -14.381 -11.251 -7.029 1.00 90.50 241 LYS A CA 1
ATOM 1932 C C . LYS A 1 241 ? -14.097 -10.146 -6.011 1.00 90.50 241 LYS A C 1
ATOM 1934 O O . LYS A 1 241 ? -13.695 -10.433 -4.887 1.00 90.50 241 LYS A O 1
ATOM 1939 N N . ARG A 1 242 ? -14.303 -8.885 -6.403 1.00 93.94 242 ARG A N 1
ATOM 1940 C CA . ARG A 1 242 ? -14.117 -7.674 -5.585 1.00 93.94 242 ARG A CA 1
ATOM 1941 C C . ARG A 1 242 ? -12.721 -7.507 -4.966 1.00 93.94 242 ARG A C 1
ATOM 1943 O O . ARG A 1 242 ? -12.548 -6.834 -3.949 1.00 93.94 242 ARG A O 1
ATOM 1950 N N . ASP A 1 243 ? -11.722 -8.094 -5.603 1.00 93.81 243 ASP A N 1
ATOM 1951 C CA . ASP A 1 243 ? -10.309 -8.076 -5.240 1.00 93.81 243 ASP A CA 1
ATOM 1952 C C . ASP A 1 243 ? -9.442 -8.034 -6.507 1.00 93.81 243 ASP A C 1
ATOM 1954 O O . ASP A 1 243 ? -9.970 -7.959 -7.621 1.00 93.81 243 ASP A O 1
ATOM 1958 N N . GLY A 1 244 ? -8.118 -8.064 -6.354 1.00 91.25 244 GLY A N 1
ATOM 1959 C CA . GLY A 1 244 ? -7.214 -8.032 -7.499 1.00 91.25 244 GLY A CA 1
ATOM 1960 C C . GLY A 1 244 ? -7.112 -6.657 -8.165 1.00 91.25 244 GLY A C 1
ATOM 1961 O O . GLY A 1 244 ? -7.808 -5.696 -7.811 1.00 91.25 244 GLY A O 1
ATOM 1962 N N . ILE A 1 245 ? -6.221 -6.564 -9.149 1.00 86.12 245 ILE A N 1
ATOM 1963 C CA . ILE A 1 245 ? -6.001 -5.354 -9.947 1.00 86.12 245 ILE A CA 1
ATOM 1964 C C . ILE A 1 245 ? -6.865 -5.449 -11.203 1.00 86.12 245 ILE A C 1
ATOM 1966 O O . ILE A 1 245 ? -6.647 -6.325 -12.038 1.00 86.12 245 ILE A O 1
ATOM 1970 N N . ASP A 1 246 ? -7.844 -4.562 -11.360 1.00 81.00 246 ASP A N 1
ATOM 1971 C CA . ASP A 1 246 ? -8.640 -4.479 -12.587 1.00 81.00 246 ASP A CA 1
ATOM 1972 C C . ASP A 1 246 ? -8.000 -3.548 -13.626 1.00 81.00 246 ASP A C 1
ATOM 1974 O O . ASP A 1 246 ? -7.286 -2.606 -13.290 1.00 81.00 246 ASP A O 1
ATOM 1978 N N . LEU A 1 247 ? -8.254 -3.807 -14.913 1.00 74.00 247 LEU A N 1
ATOM 1979 C CA . LEU A 1 247 ? -7.614 -3.062 -16.004 1.00 74.00 247 LEU A CA 1
ATOM 1980 C C . LEU A 1 247 ? -7.933 -1.558 -15.988 1.00 74.00 247 LEU A C 1
ATOM 1982 O O . LEU A 1 247 ? -7.063 -0.763 -16.345 1.00 74.00 247 LEU A O 1
ATOM 1986 N N . LYS A 1 248 ? -9.145 -1.167 -15.562 1.00 71.50 248 LYS A N 1
ATOM 1987 C CA . LYS A 1 248 ? -9.560 0.243 -15.509 1.00 71.50 248 LYS A CA 1
ATOM 1988 C C . LYS A 1 248 ? -8.773 0.973 -14.417 1.00 71.50 248 LYS A C 1
ATOM 1990 O O . LYS A 1 248 ? -8.092 1.949 -14.712 1.00 71.50 248 LYS A O 1
ATOM 1995 N N . SER A 1 249 ? -8.744 0.433 -13.194 1.00 66.94 249 SER A N 1
ATOM 1996 C CA . SER A 1 249 ? -7.950 1.013 -12.096 1.00 66.94 249 SER A CA 1
ATOM 1997 C C . SER A 1 249 ? -6.431 0.912 -12.303 1.00 66.94 249 SER A C 1
ATOM 1999 O O . SER A 1 249 ? -5.662 1.615 -11.647 1.00 66.94 249 SER A O 1
ATOM 2001 N N . ASN A 1 250 ? -5.978 0.084 -13.249 1.00 68.56 250 ASN A N 1
ATOM 2002 C CA . ASN A 1 250 ? -4.589 0.031 -13.708 1.00 68.56 250 ASN A CA 1
ATOM 2003 C C . ASN A 1 250 ? -4.215 1.168 -14.690 1.00 68.56 250 ASN A C 1
ATOM 2005 O O . ASN A 1 250 ? -3.083 1.204 -15.179 1.00 68.56 250 ASN A O 1
ATOM 2009 N N . GLY A 1 251 ? -5.148 2.080 -14.996 1.00 59.94 251 GLY A N 1
ATOM 2010 C CA . GLY A 1 251 ? -4.937 3.219 -15.893 1.00 59.94 251 GLY A CA 1
ATOM 2011 C C . GLY A 1 251 ? -4.990 2.861 -17.381 1.00 59.94 251 GLY A C 1
ATOM 2012 O O . GLY A 1 251 ? -4.401 3.564 -18.201 1.00 59.94 251 GLY A O 1
ATOM 2013 N N . MET A 1 252 ? -5.635 1.747 -17.752 1.00 64.38 252 MET A N 1
ATOM 2014 C CA . MET A 1 252 ? -5.844 1.390 -19.158 1.00 64.38 252 MET A CA 1
ATOM 2015 C C . MET A 1 252 ? -7.044 2.162 -19.717 1.00 64.38 252 MET A C 1
ATOM 2017 O O . MET A 1 252 ? -8.165 1.980 -19.244 1.00 64.38 252 MET A O 1
ATOM 2021 N N . GLY A 1 253 ? -6.811 2.988 -20.741 1.00 59.53 253 GLY A N 1
ATOM 2022 C CA . GLY A 1 253 ? -7.874 3.728 -21.426 1.00 59.53 253 GLY A CA 1
ATOM 2023 C C . GLY A 1 253 ? -8.920 2.817 -22.082 1.00 59.53 253 GLY A C 1
ATOM 2024 O O . GLY A 1 253 ? -8.666 1.638 -22.349 1.00 59.53 253 GLY A O 1
ATOM 2025 N N . ASP A 1 254 ? -10.097 3.371 -22.377 1.00 64.12 254 ASP A N 1
ATOM 2026 C CA . ASP A 1 254 ? -11.279 2.600 -22.788 1.00 64.12 254 ASP A CA 1
ATOM 2027 C C . ASP A 1 254 ? -11.097 1.787 -24.071 1.00 64.12 254 ASP A C 1
ATOM 2029 O O . ASP A 1 254 ? -11.527 0.634 -24.139 1.00 64.12 254 ASP A O 1
ATOM 2033 N N . ILE A 1 255 ? -10.419 2.348 -25.075 1.00 57.34 255 ILE A N 1
ATOM 2034 C CA . ILE A 1 255 ? -10.191 1.669 -26.356 1.00 57.34 255 ILE A CA 1
ATOM 2035 C C . ILE A 1 255 ? -9.248 0.460 -26.172 1.00 57.34 255 ILE A C 1
ATOM 2037 O O . ILE A 1 255 ? -9.668 -0.658 -26.487 1.00 57.34 255 ILE A O 1
ATOM 2041 N N . PRO A 1 256 ? -8.025 0.600 -25.611 1.00 60.22 256 PRO A N 1
ATOM 2042 C CA . PRO A 1 256 ? -7.181 -0.552 -25.279 1.00 60.22 256 PRO A CA 1
ATOM 2043 C C . PRO A 1 256 ? -7.869 -1.581 -24.373 1.00 60.22 256 PRO A C 1
ATOM 2045 O O . PRO A 1 256 ? -7.719 -2.787 -24.587 1.00 60.22 256 PRO A O 1
ATOM 2048 N N . ARG A 1 257 ? -8.661 -1.120 -23.395 1.00 65.44 257 ARG A N 1
ATOM 2049 C CA . ARG A 1 257 ? -9.412 -1.980 -22.474 1.00 65.44 257 ARG A CA 1
ATOM 2050 C C . ARG A 1 257 ? -10.433 -2.841 -23.206 1.00 65.44 257 ARG A C 1
ATOM 2052 O O . ARG A 1 257 ? -10.436 -4.049 -23.006 1.00 65.44 257 ARG A O 1
ATOM 2059 N N . PHE A 1 258 ? -11.238 -2.262 -24.094 1.00 57.66 258 PHE A N 1
ATOM 2060 C CA . PHE A 1 258 ? -12.244 -2.996 -24.867 1.00 57.66 258 PHE A CA 1
ATOM 2061 C C . PHE A 1 258 ? -11.636 -4.134 -25.700 1.00 57.66 258 PHE A C 1
ATOM 2063 O O . PHE A 1 258 ? -12.168 -5.248 -25.731 1.00 57.66 258 PHE A O 1
ATOM 2070 N N . PHE A 1 259 ? -10.497 -3.883 -26.353 1.00 62.12 259 PHE A N 1
ATOM 2071 C CA . PHE A 1 259 ? -9.785 -4.923 -27.098 1.00 62.12 259 PHE A CA 1
ATOM 2072 C C . PHE A 1 259 ? -9.172 -5.978 -26.170 1.00 62.12 259 PHE A C 1
ATOM 2074 O O . PHE A 1 259 ? -9.268 -7.171 -26.464 1.00 62.12 259 PHE A O 1
ATOM 2081 N N . SER A 1 260 ? -8.603 -5.558 -25.035 1.00 63.34 260 SER A N 1
ATOM 2082 C CA . SER A 1 260 ? -8.046 -6.460 -24.021 1.00 63.34 260 SER A CA 1
ATOM 2083 C C . SER A 1 260 ? -9.116 -7.376 -23.416 1.00 63.34 260 SER A C 1
ATOM 2085 O O . SER A 1 260 ? -8.938 -8.590 -23.402 1.00 63.34 260 SER A O 1
ATOM 2087 N N . GLU A 1 261 ? -10.272 -6.834 -23.018 1.00 66.06 261 GLU A N 1
ATOM 2088 C CA . GLU A 1 261 ? -11.402 -7.586 -22.451 1.00 66.06 261 GLU A CA 1
ATOM 2089 C C . GLU A 1 261 ? -11.982 -8.600 -23.454 1.00 66.06 261 GLU A C 1
ATOM 2091 O O . GLU A 1 261 ? -12.330 -9.723 -23.082 1.00 66.06 261 GLU A O 1
ATOM 2096 N N . LYS A 1 262 ? -12.033 -8.252 -24.750 1.00 61.91 262 LYS A N 1
ATOM 2097 C CA . LYS A 1 262 ? -12.448 -9.185 -25.814 1.00 61.91 262 LYS A CA 1
ATOM 2098 C C . LYS A 1 262 ? -11.448 -10.320 -26.035 1.00 61.91 262 LYS A C 1
ATOM 2100 O O . LYS A 1 262 ? -11.866 -11.451 -26.291 1.00 61.91 262 LYS A O 1
ATOM 2105 N N . LEU A 1 263 ? -10.150 -10.035 -25.923 1.00 59.19 263 LEU A N 1
ATOM 2106 C CA . LEU A 1 263 ? -9.083 -11.036 -26.012 1.00 59.19 263 LEU A CA 1
ATOM 2107 C C . LEU A 1 263 ? -9.012 -11.906 -24.739 1.00 59.19 263 LEU A C 1
ATOM 2109 O O . LEU A 1 263 ? -8.665 -13.086 -24.801 1.00 59.19 263 LEU A O 1
ATOM 2113 N N . ALA A 1 264 ? -9.420 -11.344 -23.598 1.00 53.97 264 ALA A N 1
ATOM 2114 C CA . ALA A 1 264 ? -9.422 -11.954 -22.270 1.00 53.97 264 ALA A CA 1
ATOM 2115 C C . ALA A 1 264 ? -10.495 -13.031 -22.046 1.00 53.97 264 ALA A C 1
ATOM 2117 O O . ALA A 1 264 ? -10.533 -13.618 -20.966 1.00 53.97 264 ALA A O 1
ATOM 2118 N N . LYS A 1 265 ? -11.290 -13.408 -23.064 1.00 51.38 265 LYS A N 1
ATOM 2119 C CA . LYS A 1 265 ? -11.965 -14.727 -23.054 1.00 51.38 265 LYS A CA 1
ATOM 2120 C C . LYS A 1 265 ? -10.972 -15.872 -22.804 1.00 51.38 265 LYS A C 1
ATOM 2122 O O . LYS A 1 265 ? -11.371 -16.961 -22.406 1.00 51.38 265 LYS A O 1
ATOM 2127 N N . ALA A 1 266 ? -9.684 -15.619 -23.014 1.00 46.25 266 ALA A N 1
ATOM 2128 C CA . ALA A 1 266 ? -8.603 -16.485 -22.620 1.00 46.25 266 ALA A CA 1
ATOM 2129 C C . ALA A 1 266 ? -7.960 -16.069 -21.286 1.00 46.25 266 ALA A C 1
ATOM 2131 O O . ALA A 1 266 ? -6.862 -15.518 -21.260 1.00 46.25 266 ALA A O 1
ATOM 2132 N N . ASP A 1 267 ? -8.568 -16.453 -20.166 1.00 52.94 267 ASP A N 1
ATOM 2133 C CA . ASP A 1 267 ? -7.903 -16.447 -18.851 1.00 52.94 267 ASP A CA 1
ATOM 2134 C C . ASP A 1 267 ? -6.873 -17.591 -18.703 1.00 52.94 267 ASP A C 1
ATOM 2136 O O . ASP A 1 267 ? -6.479 -17.997 -17.612 1.00 52.94 267 ASP A O 1
ATOM 2140 N N . ALA A 1 268 ? -6.446 -18.156 -19.834 1.00 58.78 268 ALA A N 1
ATOM 2141 C CA . ALA A 1 268 ? -5.608 -19.335 -19.890 1.00 58.78 268 ALA A CA 1
ATOM 2142 C C . ALA A 1 268 ? -4.137 -18.963 -19.613 1.00 58.78 268 ALA A C 1
ATOM 2144 O O . ALA A 1 268 ? -3.618 -18.050 -20.270 1.00 58.78 268 ALA A O 1
ATOM 2145 N N . PRO A 1 269 ? -3.434 -19.712 -18.737 1.00 60.75 269 PRO A N 1
ATOM 2146 C CA . PRO A 1 269 ? -2.006 -19.531 -18.450 1.00 60.75 269 PRO A CA 1
ATOM 2147 C C . PRO A 1 269 ? -1.154 -19.343 -19.714 1.00 60.75 269 PRO A C 1
ATOM 2149 O O . PRO A 1 269 ? -0.304 -18.458 -19.779 1.00 60.75 269 PRO A O 1
ATOM 2152 N N . LYS A 1 270 ? -1.490 -20.073 -20.788 1.00 64.31 270 LYS A N 1
ATOM 2153 C CA . LYS A 1 270 ? -0.804 -20.047 -22.091 1.00 64.31 270 LYS A CA 1
ATOM 2154 C C . LYS A 1 270 ? -0.658 -18.673 -22.758 1.00 64.31 270 LYS A C 1
ATOM 2156 O O . LYS A 1 270 ? 0.107 -18.570 -23.711 1.00 64.31 270 LYS A O 1
ATOM 2161 N N . TYR A 1 271 ? -1.421 -17.654 -22.357 1.00 66.38 271 TYR A N 1
ATOM 2162 C CA . TYR A 1 271 ? -1.279 -16.297 -22.899 1.00 66.38 271 TYR A CA 1
ATOM 2163 C C . TYR A 1 271 ? -0.449 -15.389 -21.995 1.00 66.38 271 TYR A C 1
ATOM 2165 O O . TYR A 1 271 ? 0.352 -14.623 -22.510 1.00 66.38 271 TYR A O 1
ATOM 2173 N N . ALA A 1 272 ? -0.590 -15.495 -20.672 1.00 70.25 272 ALA A N 1
ATOM 2174 C CA . ALA A 1 272 ? 0.167 -14.664 -19.733 1.00 70.25 272 ALA A CA 1
ATOM 2175 C C . ALA A 1 272 ? 1.682 -14.914 -19.825 1.00 70.25 272 ALA A C 1
ATOM 2177 O O . ALA A 1 272 ? 2.460 -13.976 -19.704 1.00 70.25 272 ALA A O 1
ATOM 2178 N N . HIS A 1 273 ? 2.070 -16.157 -20.119 1.00 80.88 273 HIS A N 1
ATOM 2179 C CA . HIS A 1 273 ? 3.466 -16.599 -20.178 1.00 80.88 273 HIS A CA 1
ATOM 2180 C C . HIS A 1 273 ? 4.114 -16.493 -21.565 1.00 80.88 273 HIS A C 1
ATOM 2182 O O . HIS A 1 273 ? 5.231 -16.967 -21.744 1.00 80.88 273 HIS A O 1
ATOM 2188 N N . LYS A 1 274 ? 3.445 -15.923 -22.585 1.00 84.00 274 LYS A N 1
ATOM 2189 C CA . LYS A 1 274 ? 4.120 -15.750 -23.886 1.00 84.00 274 LYS A CA 1
ATOM 2190 C C . LYS A 1 274 ? 5.044 -14.546 -23.842 1.00 84.00 274 LYS A C 1
ATOM 2192 O O . LYS A 1 274 ? 4.599 -13.443 -23.521 1.00 84.00 274 LYS A O 1
ATOM 2197 N N . GLU A 1 275 ? 6.249 -14.750 -24.355 1.00 86.12 275 GLU A N 1
ATOM 2198 C CA . GLU A 1 275 ? 7.282 -13.728 -24.523 1.00 86.12 275 GLU A CA 1
ATOM 2199 C C . GLU A 1 275 ? 6.726 -12.431 -25.126 1.00 86.12 275 GLU A C 1
ATOM 2201 O O . GLU A 1 275 ? 6.889 -11.361 -24.555 1.00 86.12 275 GLU A O 1
ATOM 2206 N N . LYS A 1 276 ? 5.928 -12.519 -26.200 1.00 84.62 276 LYS A N 1
ATOM 2207 C CA . LYS A 1 276 ? 5.313 -11.340 -26.834 1.00 84.62 276 LYS A CA 1
ATOM 2208 C C . LYS A 1 276 ? 4.533 -10.448 -25.853 1.00 84.62 276 LYS A C 1
ATOM 2210 O O . LYS A 1 276 ? 4.615 -9.226 -25.957 1.00 84.62 276 LYS A O 1
ATOM 2215 N N . TYR A 1 277 ? 3.760 -11.027 -24.929 1.00 80.38 277 TYR A N 1
ATOM 2216 C CA . TYR A 1 277 ? 3.004 -10.236 -23.951 1.00 80.38 277 TYR A CA 1
ATOM 2217 C C . TYR A 1 277 ? 3.920 -9.637 -22.886 1.00 80.38 277 TYR A C 1
ATOM 2219 O O . TYR A 1 277 ? 3.751 -8.466 -22.551 1.00 80.38 277 TYR A O 1
ATOM 2227 N N . GLN A 1 278 ? 4.902 -10.403 -22.404 1.00 86.00 278 GLN A N 1
ATOM 2228 C CA . GLN A 1 278 ? 5.906 -9.922 -21.453 1.00 86.00 278 GLN A CA 1
ATOM 2229 C C . GLN A 1 278 ? 6.705 -8.754 -22.051 1.00 86.00 278 GLN A C 1
ATOM 2231 O O . GLN A 1 278 ? 6.802 -7.703 -21.426 1.00 86.00 278 GLN A O 1
ATOM 2236 N N . THR A 1 279 ? 7.174 -8.865 -23.298 1.00 89.31 279 THR A N 1
ATOM 2237 C CA . THR A 1 279 ? 7.892 -7.789 -23.999 1.00 89.31 279 THR A CA 1
ATOM 2238 C C . THR A 1 279 ? 7.032 -6.537 -24.165 1.00 89.31 279 THR A C 1
ATOM 2240 O O . THR A 1 279 ? 7.503 -5.428 -23.916 1.00 89.31 279 THR A O 1
ATOM 2243 N N . MET A 1 280 ? 5.759 -6.683 -24.559 1.00 87.38 280 MET A N 1
ATOM 2244 C CA . MET A 1 280 ? 4.841 -5.541 -24.678 1.00 87.38 280 MET A CA 1
ATOM 2245 C C . MET A 1 280 ? 4.589 -4.861 -23.327 1.00 87.38 280 MET A C 1
ATOM 2247 O O . MET A 1 280 ? 4.588 -3.631 -23.250 1.00 87.38 280 MET A O 1
ATOM 2251 N N . PHE A 1 281 ? 4.390 -5.651 -22.269 1.00 87.62 281 PHE A N 1
ATOM 2252 C CA . PHE A 1 281 ? 4.220 -5.144 -20.912 1.00 87.62 281 PHE A CA 1
ATOM 2253 C C . PHE A 1 281 ? 5.470 -4.394 -20.440 1.00 87.62 281 PHE A C 1
ATOM 2255 O O . PHE A 1 281 ? 5.354 -3.248 -20.010 1.00 87.62 281 PHE A O 1
ATOM 2262 N N . LEU A 1 282 ? 6.656 -4.990 -20.595 1.00 91.81 282 LEU A N 1
ATOM 2263 C CA . LEU A 1 282 ? 7.926 -4.387 -20.189 1.00 91.81 282 LEU A CA 1
ATOM 2264 C C . LEU A 1 282 ? 8.220 -3.100 -20.956 1.00 91.81 282 LEU A C 1
ATOM 2266 O O . LEU A 1 282 ? 8.638 -2.119 -20.349 1.00 91.81 282 LEU A O 1
ATOM 2270 N N . LYS A 1 283 ? 7.929 -3.049 -22.262 1.00 93.06 283 LYS A N 1
ATOM 2271 C CA . LYS A 1 283 ? 8.056 -1.809 -23.039 1.00 93.06 283 LYS A CA 1
ATOM 2272 C C . LYS A 1 283 ? 7.197 -0.687 -22.445 1.00 93.06 283 LYS A C 1
ATOM 2274 O O . LYS A 1 283 ? 7.710 0.397 -22.181 1.00 93.06 283 LYS A O 1
ATOM 2279 N N . SER A 1 284 ? 5.916 -0.960 -22.182 1.00 90.94 284 SER A N 1
ATOM 2280 C CA . SER A 1 284 ? 5.017 0.028 -21.570 1.00 90.94 284 SER A CA 1
ATOM 2281 C C . SER A 1 284 ? 5.454 0.406 -20.152 1.00 90.94 284 SER A C 1
ATOM 2283 O O . SER A 1 284 ? 5.375 1.573 -19.772 1.00 90.94 284 SER A O 1
ATOM 2285 N N . PHE A 1 285 ? 5.935 -0.561 -19.367 1.00 92.88 285 PHE A N 1
ATOM 2286 C CA . PHE A 1 285 ? 6.457 -0.311 -18.029 1.00 92.88 285 PHE A CA 1
ATOM 2287 C C . PHE A 1 285 ? 7.675 0.616 -18.068 1.00 92.88 285 PHE A C 1
ATOM 2289 O O . PHE A 1 285 ? 7.698 1.587 -17.317 1.00 92.88 285 PHE A O 1
ATOM 2296 N N . LYS A 1 286 ? 8.622 0.393 -18.990 1.00 95.19 286 LYS A N 1
ATOM 2297 C CA . LYS A 1 286 ? 9.811 1.240 -19.167 1.00 95.19 286 LYS A CA 1
ATOM 2298 C C . LYS A 1 286 ? 9.448 2.684 -19.510 1.00 95.19 286 LYS A C 1
ATOM 2300 O O . LYS A 1 286 ? 9.934 3.596 -18.851 1.00 95.19 286 LYS A O 1
ATOM 2305 N N . GLU A 1 287 ? 8.547 2.887 -20.474 1.00 93.50 287 GLU A N 1
ATOM 2306 C CA . GLU A 1 287 ? 8.066 4.223 -20.874 1.00 93.50 287 GLU A CA 1
ATOM 2307 C C . GLU A 1 287 ? 7.410 4.980 -19.710 1.00 93.50 287 GLU A C 1
ATOM 2309 O O . GLU A 1 287 ? 7.587 6.189 -19.542 1.00 93.50 287 GLU A O 1
ATOM 2314 N N . LYS A 1 288 ? 6.641 4.266 -18.883 1.00 94.25 288 LYS A N 1
ATOM 2315 C CA . LYS A 1 288 ? 6.037 4.841 -17.684 1.00 94.25 288 LYS A CA 1
ATOM 2316 C C . LYS A 1 288 ? 7.112 5.150 -16.652 1.00 94.25 288 LYS A C 1
ATOM 2318 O O . LYS A 1 288 ? 7.069 6.220 -16.052 1.00 94.25 288 LYS A O 1
ATOM 2323 N N . LEU A 1 289 ? 8.032 4.229 -16.395 1.00 94.06 289 LEU A N 1
ATOM 2324 C CA . LEU A 1 289 ? 9.068 4.367 -15.376 1.00 94.06 289 LEU A CA 1
ATOM 2325 C C . LEU A 1 289 ? 9.963 5.587 -15.645 1.00 94.06 289 LEU A C 1
ATOM 2327 O O . LEU A 1 289 ? 10.170 6.391 -14.739 1.00 94.06 289 LEU A O 1
ATOM 2331 N N . SER A 1 290 ? 10.337 5.816 -16.908 1.00 93.88 290 SER A N 1
ATOM 2332 C CA . SER A 1 290 ? 11.115 6.988 -17.336 1.00 93.88 290 SER A CA 1
ATOM 2333 C C . SER A 1 290 ? 10.397 8.335 -17.187 1.00 93.88 290 SER A C 1
ATOM 2335 O O . SER A 1 290 ? 11.041 9.367 -17.311 1.00 93.88 290 SER A O 1
ATOM 2337 N N . SER A 1 291 ? 9.081 8.354 -16.941 1.00 95.38 291 SER A N 1
ATOM 2338 C CA . SER A 1 291 ? 8.330 9.603 -16.702 1.00 95.38 291 SER A CA 1
ATOM 2339 C C . SER A 1 291 ? 8.317 10.052 -15.236 1.00 95.38 291 SER A C 1
ATOM 2341 O O . SER A 1 291 ? 7.725 11.072 -14.911 1.00 95.38 291 SER A O 1
ATOM 2343 N N . SER A 1 292 ? 8.931 9.285 -14.333 1.00 95.25 292 SER A N 1
ATOM 2344 C CA . SER A 1 292 ? 8.944 9.594 -12.900 1.00 95.25 292 SER A CA 1
ATOM 2345 C C . SER A 1 292 ? 9.723 10.883 -12.618 1.00 95.25 292 SER A C 1
ATOM 2347 O O . SER A 1 292 ? 10.843 11.040 -13.095 1.00 95.25 292 SER A O 1
ATOM 2349 N N . SER A 1 293 ? 9.162 11.780 -11.806 1.00 95.06 293 SER A N 1
ATOM 2350 C CA . SER A 1 293 ? 9.844 13.008 -11.373 1.00 95.06 293 SER A CA 1
ATOM 2351 C C . SER A 1 293 ? 10.780 12.756 -10.189 1.00 95.06 293 SER A C 1
ATOM 2353 O O . SER A 1 293 ? 11.800 13.425 -10.054 1.00 95.06 293 SER A O 1
ATOM 2355 N N . ALA A 1 294 ? 10.414 11.812 -9.319 1.00 96.31 294 ALA A N 1
ATOM 2356 C CA . ALA A 1 294 ? 11.201 11.405 -8.163 1.00 96.31 294 ALA A CA 1
ATOM 2357 C C . ALA A 1 294 ? 10.912 9.943 -7.795 1.00 96.31 294 ALA A C 1
ATOM 2359 O O . ALA A 1 294 ? 9.846 9.405 -8.113 1.00 96.31 294 ALA A O 1
ATOM 2360 N N . VAL A 1 295 ? 11.837 9.327 -7.069 1.00 97.56 295 VAL A N 1
ATOM 2361 C CA . VAL A 1 295 ? 11.635 8.077 -6.334 1.00 97.56 295 VAL A CA 1
ATOM 2362 C C . VAL A 1 295 ? 11.627 8.395 -4.844 1.00 97.56 295 VAL A C 1
ATOM 2364 O O . VAL A 1 295 ? 12.537 9.058 -4.352 1.00 97.56 295 VAL A O 1
ATOM 2367 N N . ALA A 1 296 ? 10.615 7.914 -4.129 1.00 98.00 296 ALA A N 1
ATOM 2368 C CA . ALA A 1 296 ? 10.574 7.920 -2.673 1.00 98.00 296 ALA A CA 1
ATOM 2369 C C . ALA A 1 296 ? 10.669 6.493 -2.141 1.00 98.00 296 ALA A C 1
ATOM 2371 O O . ALA A 1 296 ? 10.094 5.573 -2.721 1.00 98.00 296 ALA A O 1
ATOM 2372 N N . TYR A 1 297 ? 11.368 6.301 -1.029 1.00 98.44 297 TYR A N 1
ATOM 2373 C CA . TYR A 1 297 ? 11.479 5.000 -0.383 1.00 98.44 297 TYR A CA 1
ATOM 2374 C C . TYR A 1 297 ? 11.442 5.126 1.138 1.00 98.44 297 TYR A C 1
ATOM 2376 O O . TYR A 1 297 ? 11.862 6.132 1.710 1.00 98.44 297 TYR A O 1
ATOM 2384 N N . PHE A 1 298 ? 10.882 4.100 1.774 1.00 98.62 298 PHE A N 1
ATOM 2385 C CA . PHE A 1 298 ? 10.657 4.043 3.215 1.00 98.62 298 PHE A CA 1
ATOM 2386 C C . PHE A 1 298 ? 11.691 3.117 3.832 1.00 98.62 298 PHE A C 1
ATOM 2388 O O . PHE A 1 298 ? 11.811 1.971 3.399 1.00 98.62 298 PHE A O 1
ATOM 2395 N N . VAL A 1 299 ? 12.410 3.601 4.841 1.00 98.69 299 VAL A N 1
ATOM 2396 C CA . VAL A 1 299 ? 13.422 2.834 5.570 1.00 98.69 299 VAL A CA 1
ATOM 2397 C C . VAL A 1 299 ? 13.014 2.722 7.031 1.00 98.69 299 VAL A C 1
ATOM 2399 O O . VAL A 1 299 ? 12.716 3.732 7.668 1.00 98.69 299 VAL A O 1
ATOM 2402 N N . THR A 1 300 ? 13.009 1.503 7.558 1.00 98.62 300 THR A N 1
ATOM 2403 C CA . THR A 1 300 ? 12.852 1.228 8.992 1.00 98.62 300 THR A CA 1
ATOM 2404 C C . THR A 1 300 ? 14.208 0.893 9.601 1.00 98.62 300 THR A C 1
ATOM 2406 O O . THR A 1 300 ? 15.064 0.326 8.921 1.00 98.62 300 THR A O 1
ATOM 2409 N N . GLU A 1 301 ? 14.409 1.240 10.876 1.00 97.81 301 GLU A N 1
ATOM 2410 C CA . GLU A 1 301 ? 15.682 0.992 11.579 1.00 97.81 301 GLU A CA 1
ATOM 2411 C C . GLU A 1 301 ? 15.972 -0.499 11.779 1.00 97.81 301 GLU A C 1
ATOM 2413 O O . GLU A 1 301 ? 17.127 -0.917 11.799 1.00 97.81 301 GLU A O 1
ATOM 2418 N N . ASN A 1 302 ? 14.913 -1.299 11.895 1.00 97.62 302 ASN A N 1
ATOM 2419 C CA . ASN A 1 302 ? 14.971 -2.750 11.992 1.00 97.62 302 ASN A CA 1
ATOM 2420 C C . ASN A 1 302 ? 14.061 -3.385 10.925 1.00 97.62 302 ASN A C 1
ATOM 2422 O O . ASN A 1 302 ? 13.436 -2.691 10.115 1.00 97.62 302 ASN A O 1
ATOM 2426 N N . ASN A 1 303 ? 14.004 -4.717 10.899 1.00 96.75 303 ASN A N 1
ATOM 2427 C CA . ASN A 1 303 ? 13.183 -5.485 9.962 1.00 96.75 303 ASN A CA 1
ATOM 2428 C C . ASN A 1 303 ? 12.281 -6.509 10.670 1.00 96.75 303 ASN A C 1
ATOM 2430 O O . ASN A 1 303 ? 12.171 -7.654 10.227 1.00 96.75 303 ASN A O 1
ATOM 2434 N N . ALA A 1 304 ? 11.681 -6.120 11.792 1.00 96.62 304 ALA A N 1
ATOM 2435 C CA . ALA A 1 304 ? 10.727 -6.942 12.524 1.00 96.62 304 ALA A CA 1
ATOM 2436 C C . ALA A 1 304 ? 9.292 -6.760 11.994 1.00 96.62 304 ALA A C 1
ATOM 2438 O O . ALA A 1 304 ? 8.975 -5.794 11.298 1.00 96.62 304 ALA A O 1
ATOM 2439 N N . GLN A 1 305 ? 8.388 -7.684 12.341 1.00 97.50 305 GLN A N 1
ATOM 2440 C CA . GLN A 1 305 ? 6.988 -7.610 11.897 1.00 97.50 305 GLN A CA 1
ATOM 2441 C C . GLN A 1 305 ? 6.279 -6.318 12.330 1.00 97.50 305 GLN A C 1
ATOM 2443 O O . GLN A 1 305 ? 5.406 -5.828 11.610 1.00 97.50 305 GLN A O 1
ATOM 2448 N N . ASP A 1 306 ? 6.639 -5.740 13.479 1.00 97.69 306 ASP A N 1
ATOM 2449 C CA . ASP A 1 306 ? 6.071 -4.468 13.918 1.00 97.69 306 ASP A CA 1
ATOM 2450 C C . ASP A 1 306 ? 6.578 -3.289 13.077 1.00 97.69 306 ASP A C 1
ATOM 2452 O O . ASP A 1 306 ? 5.790 -2.383 12.801 1.00 97.69 306 ASP A O 1
ATOM 2456 N N . ASP A 1 307 ? 7.827 -3.319 12.596 1.00 98.44 307 ASP A N 1
ATOM 2457 C CA . ASP A 1 307 ? 8.344 -2.339 11.630 1.00 98.44 307 ASP A CA 1
ATOM 2458 C C . ASP A 1 307 ? 7.540 -2.373 10.326 1.00 98.44 307 ASP A C 1
ATOM 2460 O O . ASP A 1 307 ? 7.185 -1.325 9.785 1.00 98.44 307 ASP A O 1
ATOM 2464 N N . TRP A 1 308 ? 7.186 -3.568 9.838 1.00 98.44 308 TRP A N 1
ATOM 2465 C CA . TRP A 1 308 ? 6.391 -3.733 8.615 1.00 98.44 308 TRP A CA 1
ATOM 2466 C C . TRP A 1 308 ? 5.013 -3.089 8.767 1.00 98.44 308 TRP A C 1
ATOM 2468 O O . TRP A 1 308 ? 4.583 -2.293 7.928 1.00 98.44 308 TRP A O 1
ATOM 2478 N N . ILE A 1 309 ? 4.330 -3.393 9.874 1.00 98.69 309 ILE A N 1
ATOM 2479 C CA . ILE A 1 309 ? 3.001 -2.852 10.160 1.00 98.69 309 ILE A CA 1
ATOM 2480 C C . ILE A 1 309 ? 3.085 -1.332 10.335 1.00 98.69 309 ILE A C 1
ATOM 2482 O O . ILE A 1 309 ? 2.332 -0.596 9.697 1.00 98.69 309 ILE A O 1
ATOM 2486 N N . LYS A 1 310 ? 4.023 -0.828 11.143 1.00 98.69 310 LYS A N 1
ATOM 2487 C CA . LYS A 1 310 ? 4.170 0.615 11.379 1.00 98.69 310 LYS A CA 1
ATOM 2488 C C . LYS A 1 310 ? 4.572 1.373 10.109 1.00 98.69 310 LYS A C 1
ATOM 2490 O O . LYS A 1 310 ? 4.050 2.461 9.877 1.00 98.69 310 LYS A O 1
ATOM 2495 N N . CYS A 1 311 ? 5.401 0.790 9.241 1.00 98.75 311 CYS A N 1
ATOM 2496 C CA . CYS A 1 311 ? 5.696 1.366 7.929 1.00 98.75 311 CYS A CA 1
ATOM 2497 C C . CYS A 1 311 ? 4.439 1.493 7.064 1.00 98.75 311 CYS A C 1
ATOM 2499 O O . CYS A 1 311 ? 4.239 2.525 6.426 1.00 98.75 311 CYS A O 1
ATOM 2501 N N . GLY A 1 312 ? 3.552 0.495 7.084 1.00 98.69 312 GLY A N 1
ATOM 2502 C CA . GLY A 1 312 ? 2.247 0.593 6.431 1.00 98.69 312 GLY A CA 1
ATOM 2503 C C . GLY A 1 312 ? 1.385 1.733 6.974 1.00 98.69 312 GLY A C 1
ATOM 2504 O O . GLY A 1 312 ? 0.709 2.424 6.211 1.00 98.69 312 GLY A O 1
ATOM 2505 N N . MET A 1 313 ? 1.435 1.972 8.286 1.00 98.75 313 MET A N 1
ATOM 2506 C CA . MET A 1 313 ? 0.726 3.091 8.908 1.00 98.75 313 MET A CA 1
ATOM 2507 C C . MET A 1 313 ? 1.273 4.439 8.417 1.00 98.75 313 MET A C 1
ATOM 2509 O O . MET A 1 313 ? 0.501 5.276 7.946 1.00 98.75 313 MET A O 1
ATOM 2513 N N . ASP A 1 314 ? 2.595 4.620 8.426 1.00 98.62 314 ASP A N 1
ATOM 2514 C CA . ASP A 1 314 ? 3.242 5.829 7.898 1.00 98.62 314 ASP A CA 1
ATOM 2515 C C . ASP A 1 314 ? 2.951 6.020 6.399 1.00 98.62 314 ASP A C 1
ATOM 2517 O O . ASP A 1 314 ? 2.599 7.117 5.954 1.00 98.62 314 ASP A O 1
ATOM 2521 N N . PHE A 1 315 ? 3.010 4.940 5.613 1.00 98.69 315 PHE A N 1
ATOM 2522 C CA . PHE A 1 315 ? 2.696 4.981 4.188 1.00 98.69 315 PHE A CA 1
ATOM 2523 C C . PHE A 1 315 ? 1.239 5.368 3.919 1.00 98.69 315 PHE A C 1
ATOM 2525 O O . PHE A 1 315 ? 0.974 6.104 2.971 1.00 98.69 315 PHE A O 1
ATOM 2532 N N . THR A 1 316 ? 0.277 4.945 4.745 1.00 98.62 316 THR A N 1
ATOM 2533 C CA . THR A 1 316 ? -1.114 5.398 4.594 1.00 98.62 316 THR A CA 1
ATOM 2534 C C . THR A 1 316 ? -1.226 6.914 4.681 1.00 98.62 316 THR A C 1
ATOM 2536 O O . THR A 1 316 ? -1.933 7.505 3.858 1.00 98.62 316 THR A O 1
ATOM 2539 N N . ARG A 1 317 ? -0.527 7.549 5.631 1.00 98.50 317 ARG A N 1
ATOM 2540 C CA . ARG A 1 317 ? -0.519 9.013 5.756 1.00 98.50 317 ARG A CA 1
ATOM 2541 C C . ARG A 1 317 ? 0.151 9.659 4.550 1.00 98.50 317 ARG A C 1
ATOM 2543 O O . ARG A 1 317 ? -0.415 10.587 3.984 1.00 98.50 317 ARG A O 1
ATOM 2550 N N . PHE A 1 318 ? 1.272 9.106 4.090 1.00 98.62 318 PHE A N 1
ATOM 2551 C CA . PHE A 1 318 ? 1.960 9.569 2.884 1.00 98.62 318 PHE A CA 1
ATOM 2552 C C . PHE A 1 318 ? 1.081 9.490 1.633 1.00 98.62 318 PHE A C 1
ATOM 2554 O O . PHE A 1 318 ? 0.991 10.433 0.856 1.00 98.62 318 PHE A O 1
ATOM 2561 N N . ASN A 1 319 ? 0.379 8.374 1.456 1.00 98.06 319 ASN A N 1
ATOM 2562 C CA . ASN A 1 319 ? -0.487 8.134 0.309 1.00 98.06 319 ASN A CA 1
ATOM 2563 C C . ASN A 1 319 ? -1.715 9.063 0.307 1.00 98.06 319 ASN A C 1
ATOM 2565 O O . ASN A 1 319 ? -2.181 9.485 -0.745 1.00 98.06 319 ASN A O 1
ATOM 2569 N N . LEU A 1 320 ? -2.233 9.413 1.489 1.00 98.31 320 LEU A N 1
ATOM 2570 C CA . LEU A 1 320 ? -3.273 10.437 1.643 1.00 98.31 320 LEU A CA 1
ATOM 2571 C C . LEU A 1 320 ? -2.744 11.849 1.397 1.00 98.31 320 LEU A C 1
ATOM 2573 O O . LEU A 1 320 ? -3.407 12.651 0.746 1.00 98.31 320 LEU A O 1
ATOM 2577 N N . ALA A 1 321 ? -1.557 12.150 1.920 1.00 98.12 321 ALA A N 1
ATOM 2578 C CA . ALA A 1 321 ? -0.891 13.423 1.708 1.00 98.12 321 ALA A CA 1
ATOM 2579 C C . ALA A 1 321 ? -0.607 13.655 0.221 1.00 98.12 321 ALA A C 1
ATOM 2581 O O . ALA A 1 321 ? -0.781 14.771 -0.249 1.00 98.12 321 ALA A O 1
ATOM 2582 N N . ALA A 1 322 ? -0.243 12.606 -0.520 1.00 97.31 322 ALA A N 1
ATOM 2583 C CA . ALA A 1 322 ? -0.021 12.675 -1.959 1.00 97.31 322 ALA A CA 1
ATOM 2584 C C . ALA A 1 322 ? -1.293 13.066 -2.719 1.00 97.31 322 ALA A C 1
ATOM 2586 O O . ALA A 1 322 ? -1.254 13.974 -3.541 1.00 97.31 322 ALA A O 1
ATOM 2587 N N . ASP A 1 323 ? -2.437 12.461 -2.384 1.00 96.00 323 ASP A N 1
ATOM 2588 C CA . ASP A 1 323 ? -3.732 12.870 -2.941 1.00 96.00 323 ASP A CA 1
ATOM 2589 C C . ASP A 1 323 ? -4.055 14.336 -2.596 1.00 96.00 323 ASP A C 1
ATOM 2591 O O . ASP A 1 323 ? -4.483 15.101 -3.457 1.00 96.00 323 ASP A O 1
ATOM 2595 N N . ARG A 1 324 ? -3.757 14.768 -1.363 1.00 96.00 324 ARG A N 1
ATOM 2596 C CA . ARG A 1 324 ? -3.948 16.159 -0.922 1.00 96.00 324 ARG A CA 1
ATOM 2597 C C . ARG A 1 324 ? -3.079 17.170 -1.661 1.00 96.00 324 ARG A C 1
ATOM 2599 O O . ARG A 1 324 ? -3.525 18.293 -1.884 1.00 96.00 324 ARG A O 1
ATOM 2606 N N . THR A 1 325 ? -1.847 16.807 -2.002 1.00 96.19 325 THR A N 1
ATOM 2607 C CA . THR A 1 325 ? -0.896 17.693 -2.687 1.00 96.19 325 THR A CA 1
ATOM 2608 C C . THR A 1 325 ? -0.904 17.528 -4.207 1.00 96.19 325 THR A C 1
ATOM 2610 O O . THR A 1 325 ? -0.128 18.191 -4.890 1.00 96.19 325 THR A O 1
ATOM 2613 N N . GLY A 1 326 ? -1.780 16.678 -4.756 1.00 94.62 326 GLY A N 1
ATOM 2614 C CA . GLY A 1 326 ? -1.860 16.418 -6.197 1.00 94.62 326 GLY A CA 1
ATOM 2615 C C . GLY A 1 326 ? -0.681 15.606 -6.747 1.00 94.62 326 GLY A C 1
ATOM 2616 O O . GLY A 1 326 ? -0.408 15.643 -7.947 1.00 94.62 326 GLY A O 1
ATOM 2617 N N . VAL A 1 327 ? 0.034 14.881 -5.883 1.00 96.94 327 VAL A N 1
ATOM 2618 C CA . VAL A 1 327 ? 1.146 14.007 -6.265 1.00 96.94 327 VAL A CA 1
ATOM 2619 C C . VAL A 1 327 ? 0.607 12.629 -6.640 1.00 96.94 327 VAL A C 1
ATOM 2621 O O . VAL A 1 327 ? 0.007 11.918 -5.834 1.00 96.94 327 VAL A O 1
ATOM 2624 N N . ALA A 1 328 ? 0.878 12.211 -7.873 1.00 96.19 328 ALA A N 1
ATOM 2625 C CA . ALA A 1 328 ? 0.606 10.862 -8.341 1.00 96.19 328 ALA A CA 1
ATOM 2626 C C . ALA A 1 328 ? 1.703 9.901 -7.858 1.00 96.19 328 ALA A C 1
ATOM 2628 O O . ALA A 1 328 ? 2.894 10.207 -7.957 1.00 96.19 328 ALA A O 1
ATOM 2629 N N . LEU A 1 329 ? 1.318 8.711 -7.379 1.00 95.94 329 LEU A N 1
ATOM 2630 C CA . LEU A 1 329 ? 2.268 7.689 -6.926 1.00 95.94 329 LEU A CA 1
ATOM 2631 C C . LEU A 1 329 ? 1.972 6.279 -7.441 1.00 95.94 329 LEU A C 1
ATOM 2633 O O . LEU A 1 329 ? 0.818 5.882 -7.627 1.00 95.94 329 LEU A O 1
ATOM 2637 N N . HIS A 1 330 ? 3.039 5.496 -7.610 1.00 95.50 330 HIS A N 1
ATOM 2638 C CA . HIS A 1 330 ? 2.986 4.074 -7.942 1.00 95.50 330 HIS A CA 1
ATOM 2639 C C . HIS A 1 330 ? 4.113 3.303 -7.261 1.00 95.50 330 HIS A C 1
ATOM 2641 O O . HIS A 1 330 ? 5.251 3.755 -7.240 1.00 95.50 330 HIS A O 1
ATOM 2647 N N . HIS A 1 331 ? 3.777 2.131 -6.728 1.00 96.31 331 HIS A N 1
ATOM 2648 C CA . HIS A 1 331 ? 4.716 1.217 -6.089 1.00 96.31 331 HIS A CA 1
ATOM 2649 C C . HIS A 1 331 ? 5.673 0.586 -7.103 1.00 96.31 331 HIS A C 1
ATOM 2651 O O . HIS A 1 331 ? 5.255 0.205 -8.193 1.00 96.31 331 HIS A O 1
ATOM 2657 N N . LEU A 1 332 ? 6.931 0.437 -6.699 1.00 96.81 332 LEU A N 1
ATOM 2658 C CA . LEU A 1 332 ? 8.009 -0.254 -7.412 1.00 96.81 332 LEU A CA 1
ATOM 2659 C C . LEU A 1 332 ? 8.618 -1.346 -6.517 1.00 96.81 332 LEU A C 1
ATOM 2661 O O . LEU A 1 332 ? 9.819 -1.592 -6.529 1.00 96.81 332 LEU A O 1
ATOM 2665 N N . ASN A 1 333 ? 7.782 -1.982 -5.693 1.00 96.75 333 ASN A N 1
ATOM 2666 C CA . ASN A 1 333 ? 8.218 -2.900 -4.640 1.00 96.75 333 ASN A CA 1
ATOM 2667 C C . ASN A 1 333 ? 8.833 -4.209 -5.160 1.00 96.75 333 ASN A C 1
ATOM 2669 O O . ASN A 1 333 ? 9.368 -4.957 -4.349 1.00 96.75 333 ASN A O 1
ATOM 2673 N N . GLN A 1 334 ? 8.776 -4.483 -6.469 1.00 96.94 334 GLN A N 1
ATOM 2674 C CA . GLN A 1 334 ? 9.420 -5.632 -7.120 1.00 96.94 334 GLN A CA 1
ATOM 2675 C C . GLN A 1 334 ? 10.863 -5.800 -6.647 1.00 96.94 334 GLN A C 1
ATOM 2677 O O . GLN A 1 334 ? 11.248 -6.863 -6.179 1.00 96.94 334 GLN A O 1
ATOM 2682 N N . VAL A 1 335 ? 11.630 -4.704 -6.672 1.00 98.00 335 VAL A N 1
ATOM 2683 C CA . VAL A 1 335 ? 13.054 -4.691 -6.307 1.00 98.00 335 VAL A CA 1
ATOM 2684 C C . VAL A 1 335 ? 13.311 -5.065 -4.842 1.00 98.00 335 VAL A C 1
ATOM 2686 O O . VAL 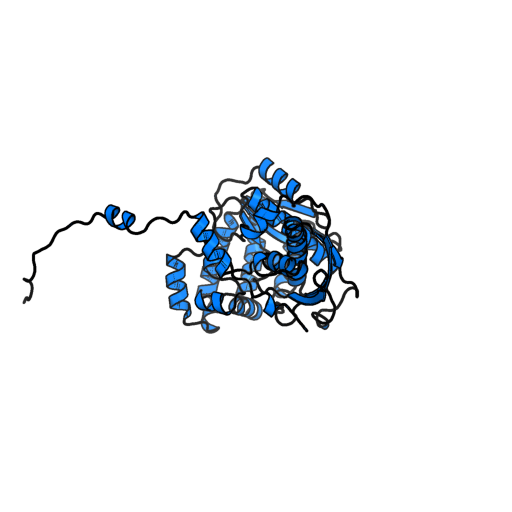A 1 335 ? 14.433 -5.382 -4.473 1.00 98.00 335 VAL A O 1
ATOM 2689 N N . LEU A 1 336 ? 12.276 -5.052 -3.997 1.00 97.62 336 LEU A N 1
ATOM 2690 C CA . LEU A 1 336 ? 12.358 -5.394 -2.578 1.00 97.62 336 LEU A CA 1
ATOM 2691 C C . LEU A 1 336 ? 11.893 -6.821 -2.263 1.00 97.62 336 LEU A C 1
ATOM 2693 O O . LEU A 1 336 ? 11.881 -7.196 -1.088 1.00 97.62 336 LEU A O 1
ATOM 2697 N N . GLN A 1 337 ? 11.438 -7.587 -3.256 1.00 96.88 337 GLN A N 1
ATOM 2698 C CA . GLN A 1 337 ? 10.905 -8.930 -3.041 1.00 96.88 337 GLN A CA 1
ATOM 2699 C C . GLN A 1 337 ? 12.015 -9.907 -2.639 1.00 96.88 337 GLN A C 1
ATOM 2701 O O . GLN A 1 337 ? 13.156 -9.812 -3.088 1.00 96.88 337 GLN A O 1
ATOM 2706 N N . GLU A 1 338 ? 11.685 -10.844 -1.753 1.00 94.88 338 GLU A N 1
ATOM 2707 C CA . GLU A 1 338 ? 12.669 -11.653 -1.019 1.00 94.88 338 GLU A CA 1
ATOM 2708 C C . GLU A 1 338 ? 12.680 -13.112 -1.503 1.00 94.88 338 GLU A C 1
ATOM 2710 O O . GLU A 1 338 ? 12.748 -14.055 -0.720 1.00 94.88 338 GLU A O 1
ATOM 2715 N N . TYR A 1 339 ? 12.635 -13.298 -2.827 1.00 96.31 339 TYR A N 1
ATOM 2716 C CA . TYR A 1 339 ? 12.859 -14.588 -3.485 1.00 96.31 339 TYR A CA 1
ATOM 2717 C C . TYR A 1 339 ? 14.180 -14.604 -4.265 1.00 96.31 339 TYR A C 1
ATOM 2719 O O . TYR A 1 339 ? 14.709 -13.563 -4.651 1.00 96.31 339 TYR A O 1
ATOM 2727 N N . ASN A 1 340 ? 14.713 -15.805 -4.506 1.00 96.94 340 ASN A N 1
ATOM 2728 C CA . ASN A 1 340 ? 16.095 -16.017 -4.951 1.00 96.94 340 ASN A CA 1
ATOM 2729 C C . ASN A 1 340 ? 16.518 -15.193 -6.175 1.00 96.94 340 ASN A C 1
ATOM 2731 O O . ASN A 1 340 ? 17.574 -14.566 -6.149 1.00 96.94 340 ASN A O 1
ATOM 2735 N N . GLU A 1 341 ? 15.704 -15.170 -7.227 1.00 97.81 341 GLU A N 1
ATOM 2736 C CA . GLU A 1 341 ? 15.999 -14.478 -8.484 1.00 97.81 341 GLU A CA 1
ATOM 2737 C C . GLU A 1 341 ? 16.025 -12.952 -8.322 1.00 97.81 341 GLU A C 1
ATOM 2739 O O . GLU A 1 341 ? 16.621 -12.273 -9.149 1.00 97.81 341 GLU A O 1
ATOM 2744 N N . MET A 1 342 ? 15.421 -12.408 -7.260 1.00 98.06 342 MET A N 1
ATOM 2745 C CA . MET A 1 342 ? 15.437 -10.973 -6.965 1.00 98.06 342 MET A CA 1
ATOM 2746 C C . MET A 1 342 ? 16.678 -10.544 -6.165 1.00 98.06 342 MET A C 1
ATOM 2748 O O . MET A 1 342 ? 16.970 -9.354 -6.080 1.00 98.06 342 MET A O 1
ATOM 2752 N N . ASN A 1 343 ? 17.430 -11.482 -5.573 1.00 97.38 343 ASN A N 1
ATOM 2753 C CA . ASN A 1 343 ? 18.498 -11.153 -4.622 1.00 97.38 343 ASN A CA 1
ATOM 2754 C C . ASN A 1 343 ? 19.568 -10.221 -5.197 1.00 97.38 343 ASN A C 1
ATOM 2756 O O . ASN A 1 343 ? 19.975 -9.293 -4.506 1.00 97.38 343 ASN A O 1
ATOM 2760 N N . GLU A 1 344 ? 20.020 -10.453 -6.430 1.00 98.31 344 GLU A N 1
ATOM 2761 C CA . GLU A 1 344 ? 21.089 -9.657 -7.046 1.00 98.31 344 GLU A CA 1
ATOM 2762 C C . GLU A 1 344 ? 20.670 -8.193 -7.223 1.00 98.31 344 GLU A C 1
ATOM 2764 O O . GLU A 1 344 ? 21.292 -7.305 -6.641 1.00 98.31 344 GLU A O 1
ATOM 2769 N N . VAL A 1 345 ? 19.555 -7.949 -7.920 1.00 98.50 345 VAL A N 1
ATOM 2770 C CA . VAL A 1 345 ? 19.046 -6.587 -8.154 1.00 98.50 345 VAL A CA 1
ATOM 2771 C C . VAL A 1 345 ? 18.602 -5.901 -6.858 1.00 98.50 345 VAL A C 1
ATOM 2773 O O . VAL A 1 345 ? 18.766 -4.692 -6.706 1.00 98.50 345 VAL A O 1
ATOM 2776 N N . ARG A 1 346 ? 18.093 -6.659 -5.875 1.00 97.88 346 ARG A N 1
ATOM 2777 C CA . ARG A 1 346 ? 17.75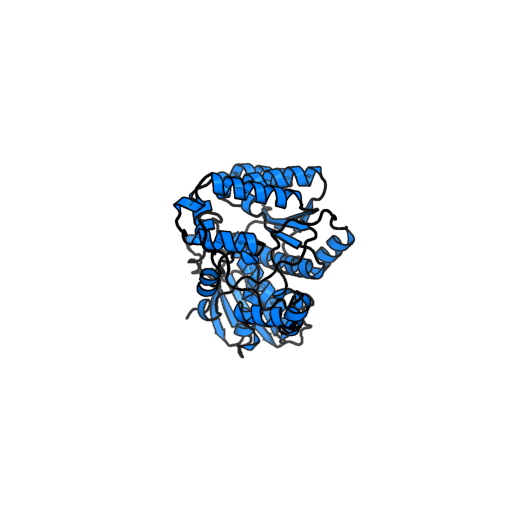6 -6.122 -4.550 1.00 97.88 346 ARG A CA 1
ATOM 2778 C C . ARG A 1 346 ? 19.000 -5.642 -3.807 1.00 97.88 346 ARG A C 1
ATOM 2780 O O . ARG A 1 346 ? 18.984 -4.542 -3.262 1.00 97.88 346 ARG A O 1
ATOM 2787 N N . MET A 1 347 ? 20.069 -6.441 -3.788 1.00 97.88 347 MET A N 1
ATOM 2788 C CA . MET A 1 347 ? 21.336 -6.055 -3.156 1.00 97.88 347 MET A CA 1
ATOM 2789 C C . MET A 1 347 ? 21.985 -4.870 -3.875 1.00 97.88 347 MET A C 1
ATOM 2791 O O . MET A 1 347 ? 22.541 -3.992 -3.219 1.00 97.88 347 MET A O 1
ATOM 2795 N N . GLU A 1 348 ? 21.905 -4.818 -5.207 1.00 98.31 348 GLU A N 1
ATOM 2796 C CA . GLU A 1 348 ? 22.352 -3.663 -5.991 1.00 98.31 348 GLU A CA 1
ATOM 2797 C C . GLU A 1 348 ? 21.603 -2.391 -5.572 1.00 98.31 348 GLU A C 1
ATOM 2799 O O . GLU A 1 348 ? 22.234 -1.383 -5.245 1.00 98.31 348 GLU A O 1
ATOM 2804 N N . PHE A 1 349 ? 20.272 -2.467 -5.469 1.00 98.50 349 PHE A N 1
ATOM 2805 C CA . PHE A 1 349 ? 19.433 -1.355 -5.025 1.00 98.50 349 PHE A CA 1
ATOM 2806 C C . PHE A 1 349 ? 19.767 -0.911 -3.597 1.00 98.50 349 PHE A C 1
ATOM 2808 O O . PHE A 1 349 ? 19.997 0.276 -3.364 1.00 98.50 349 PHE A O 1
ATOM 2815 N N . GLU A 1 350 ? 19.834 -1.853 -2.649 1.00 98.12 350 GLU A N 1
ATOM 2816 C CA . GLU A 1 350 ? 20.180 -1.601 -1.241 1.00 98.12 350 GLU A CA 1
ATOM 2817 C C . GLU A 1 350 ? 21.561 -0.924 -1.114 1.00 98.12 350 GLU A C 1
ATOM 2819 O O . GLU A 1 350 ? 21.701 0.075 -0.399 1.00 98.12 350 GLU A O 1
ATOM 2824 N N . ASN A 1 351 ? 22.559 -1.390 -1.875 1.00 98.06 351 ASN A N 1
ATOM 2825 C CA . ASN A 1 351 ? 23.891 -0.785 -1.922 1.00 98.06 351 ASN A CA 1
ATOM 2826 C C . ASN A 1 351 ? 23.873 0.622 -2.532 1.00 98.06 351 ASN A C 1
ATOM 2828 O O . ASN A 1 351 ? 24.514 1.524 -1.989 1.00 98.06 351 ASN A O 1
ATOM 2832 N N . TYR A 1 352 ? 23.127 0.828 -3.622 1.00 98.25 352 TYR A N 1
ATOM 2833 C CA . TYR A 1 352 ? 23.033 2.122 -4.299 1.00 98.25 352 TYR A CA 1
ATOM 2834 C C . TYR A 1 352 ? 22.444 3.207 -3.389 1.00 98.25 352 TYR A C 1
ATOM 2836 O O . TYR A 1 352 ? 22.941 4.334 -3.349 1.00 98.25 352 TYR A O 1
ATOM 2844 N N . VAL A 1 353 ? 21.405 2.869 -2.616 1.00 97.44 353 VAL A N 1
ATOM 2845 C CA . VAL A 1 353 ? 20.797 3.806 -1.656 1.00 97.44 353 VAL A CA 1
ATOM 2846 C C . VAL A 1 353 ? 21.475 3.805 -0.281 1.00 97.44 353 VAL A C 1
ATOM 2848 O O . VAL A 1 353 ? 21.029 4.525 0.612 1.00 97.44 353 VAL A O 1
ATOM 2851 N N . ASN A 1 354 ? 22.556 3.034 -0.119 1.00 97.62 354 ASN A N 1
ATOM 2852 C CA . ASN A 1 354 ? 23.338 2.890 1.109 1.00 97.62 354 ASN A CA 1
ATOM 2853 C C . ASN A 1 354 ? 22.494 2.504 2.340 1.00 97.62 354 ASN A C 1
ATOM 2855 O O . ASN A 1 354 ? 22.685 3.042 3.430 1.00 97.62 354 ASN A O 1
ATOM 2859 N N . VAL A 1 355 ? 21.566 1.560 2.167 1.00 97.88 355 VAL A N 1
ATOM 2860 C CA . VAL A 1 355 ? 20.788 0.976 3.270 1.00 97.88 355 VAL A CA 1
ATOM 2861 C C . VAL A 1 355 ? 21.337 -0.414 3.562 1.00 97.88 355 VAL A C 1
ATOM 2863 O O . VAL A 1 355 ? 21.440 -1.250 2.667 1.00 97.88 355 VAL A O 1
ATOM 2866 N N . LYS A 1 356 ? 21.712 -0.660 4.820 1.00 96.62 356 LYS A N 1
ATOM 2867 C CA . LYS A 1 356 ? 22.336 -1.914 5.259 1.00 96.62 356 LYS A CA 1
ATOM 2868 C C . LYS A 1 356 ? 21.627 -2.454 6.501 1.00 96.62 356 LYS A C 1
ATOM 2870 O O . LYS A 1 356 ? 21.139 -1.652 7.296 1.00 96.62 356 LYS A O 1
ATOM 2875 N N . PRO A 1 357 ? 21.629 -3.781 6.721 1.00 96.00 357 PRO A N 1
ATOM 2876 C CA . PRO A 1 357 ? 21.123 -4.361 7.960 1.00 96.00 357 PRO A CA 1
ATOM 2877 C C . PRO A 1 357 ? 21.742 -3.692 9.208 1.00 96.00 357 PRO A C 1
ATOM 2879 O O . PRO A 1 357 ? 22.941 -3.396 9.191 1.00 96.00 357 PRO A O 1
ATOM 2882 N N . PRO A 1 358 ? 20.966 -3.464 10.287 1.00 96.69 358 PRO A N 1
ATOM 2883 C CA . PRO A 1 358 ? 19.597 -3.949 10.513 1.00 96.69 358 PRO A CA 1
ATOM 2884 C C . PRO A 1 358 ? 18.494 -3.152 9.797 1.00 96.69 358 PRO A C 1
ATOM 2886 O O . PRO A 1 358 ? 17.351 -3.612 9.774 1.00 96.69 358 PRO A O 1
ATOM 2889 N N . GLN A 1 359 ? 18.826 -2.018 9.174 1.00 98.12 359 GLN A N 1
ATOM 2890 C CA . GLN A 1 359 ? 17.854 -1.204 8.453 1.00 98.12 359 GLN A CA 1
ATOM 2891 C C . GLN A 1 359 ? 17.300 -1.952 7.238 1.00 98.12 359 GLN A C 1
ATOM 2893 O O . GLN A 1 359 ? 17.993 -2.757 6.605 1.00 98.12 359 GLN A O 1
ATOM 2898 N N . LYS A 1 360 ? 16.049 -1.656 6.877 1.00 97.88 360 LYS A N 1
ATOM 2899 C CA . LYS A 1 360 ? 15.394 -2.269 5.718 1.00 97.88 360 LYS A CA 1
ATOM 2900 C C . LYS A 1 360 ? 14.582 -1.258 4.933 1.00 97.88 360 LYS A C 1
ATOM 2902 O O . LYS A 1 360 ? 13.823 -0.473 5.495 1.00 97.88 360 LYS A O 1
ATOM 2907 N N . ILE A 1 361 ? 14.695 -1.339 3.611 1.00 98.50 361 ILE A N 1
ATOM 2908 C CA . ILE A 1 361 ? 13.813 -0.629 2.689 1.00 98.50 361 ILE A CA 1
ATOM 2909 C C . ILE A 1 361 ? 12.489 -1.392 2.620 1.00 98.50 361 ILE A C 1
ATOM 2911 O O . ILE A 1 361 ? 12.442 -2.537 2.168 1.00 98.50 361 ILE A O 1
ATOM 2915 N N . GLN A 1 362 ? 11.412 -0.766 3.082 1.00 98.25 362 GLN A N 1
ATOM 2916 C CA . GLN A 1 362 ? 10.099 -1.395 3.172 1.00 98.25 362 GLN A CA 1
ATOM 2917 C C . GLN A 1 362 ? 9.247 -1.174 1.921 1.00 98.25 362 GLN A C 1
ATOM 2919 O O . GLN A 1 362 ? 8.551 -2.094 1.484 1.00 98.25 362 GLN A O 1
ATOM 2924 N N . LEU A 1 363 ? 9.327 0.023 1.333 1.00 97.94 363 LEU A N 1
ATOM 2925 C CA . LEU A 1 363 ? 8.548 0.448 0.168 1.00 97.94 363 LEU A CA 1
ATOM 2926 C C . LEU A 1 363 ? 9.404 1.296 -0.772 1.00 97.94 363 LEU A C 1
ATOM 2928 O O . LEU A 1 363 ? 10.203 2.106 -0.304 1.00 97.94 363 LEU A O 1
ATOM 2932 N N . VAL A 1 364 ? 9.171 1.165 -2.081 1.00 98.50 364 VAL A N 1
ATOM 2933 C CA . VAL A 1 364 ? 9.704 2.065 -3.117 1.00 98.50 364 VAL A CA 1
ATOM 2934 C C . VAL A 1 364 ? 8.546 2.569 -3.966 1.00 98.50 364 VAL A C 1
ATOM 2936 O O . VAL A 1 364 ? 7.672 1.804 -4.376 1.00 98.50 364 VAL A O 1
ATOM 2939 N N . LEU A 1 365 ? 8.532 3.867 -4.237 1.00 98.25 365 LEU A N 1
ATOM 2940 C CA . LEU A 1 365 ? 7.482 4.563 -4.963 1.00 98.25 365 LEU A CA 1
ATOM 2941 C C . LEU A 1 365 ? 8.107 5.460 -6.026 1.00 98.25 365 LEU A C 1
ATOM 2943 O O . LEU A 1 365 ? 9.064 6.175 -5.751 1.00 98.25 365 LEU A O 1
ATOM 2947 N N . ARG A 1 366 ? 7.502 5.512 -7.208 1.00 97.38 366 ARG A N 1
ATOM 2948 C CA . ARG A 1 366 ? 7.706 6.617 -8.153 1.00 97.38 366 ARG A CA 1
ATOM 2949 C C . ARG A 1 366 ? 6.642 7.684 -7.962 1.00 97.38 366 ARG A C 1
ATOM 2951 O O . ARG A 1 366 ? 5.454 7.365 -7.847 1.00 97.38 366 ARG A O 1
ATOM 2958 N N . LEU A 1 367 ? 7.070 8.937 -8.016 1.00 97.69 367 LEU A N 1
ATOM 2959 C CA . LEU A 1 367 ? 6.250 10.126 -7.825 1.00 97.69 367 LEU A CA 1
ATOM 2960 C C . LEU A 1 367 ? 6.290 11.023 -9.067 1.00 97.69 367 LEU A C 1
ATOM 2962 O O . LEU A 1 367 ? 7.280 11.033 -9.802 1.00 97.69 367 LEU A O 1
ATOM 2966 N N . GLY A 1 368 ? 5.222 11.781 -9.288 1.00 96.94 368 GLY A N 1
ATOM 2967 C CA . GLY A 1 368 ? 5.154 12.808 -10.326 1.00 96.94 368 GLY A CA 1
ATOM 2968 C C . GLY A 1 368 ? 3.786 13.474 -10.389 1.00 96.94 368 GLY A C 1
ATOM 2969 O O . GLY A 1 368 ? 2.952 13.278 -9.502 1.00 96.94 368 GLY A O 1
ATOM 2970 N N . ARG A 1 369 ? 3.549 14.251 -11.447 1.00 95.75 369 ARG A N 1
ATOM 2971 C CA . ARG A 1 369 ? 2.228 14.809 -11.776 1.00 95.75 369 ARG A CA 1
ATOM 2972 C C . ARG A 1 369 ? 1.563 13.952 -12.846 1.00 95.75 369 ARG A C 1
ATOM 2974 O O . ARG A 1 369 ? 2.234 13.477 -13.757 1.00 95.75 369 ARG A O 1
ATOM 2981 N N . ALA A 1 370 ? 0.261 13.734 -12.741 1.00 93.25 370 ALA A N 1
ATOM 2982 C CA . ALA A 1 370 ? -0.489 12.982 -13.737 1.00 93.25 370 ALA A CA 1
ATOM 2983 C C . ALA A 1 370 ? -1.961 13.372 -13.708 1.00 93.25 370 ALA A C 1
ATOM 2985 O O . ALA A 1 370 ? -2.471 13.771 -12.661 1.00 93.25 370 ALA A O 1
ATOM 2986 N N . ASP A 1 371 ? -2.639 13.164 -14.831 1.00 89.50 371 ASP A N 1
ATOM 2987 C CA . ASP A 1 371 ? -4.095 13.208 -14.880 1.00 89.50 371 ASP A CA 1
ATOM 2988 C C . ASP A 1 371 ? -4.722 12.211 -13.892 1.00 89.50 371 ASP A C 1
ATOM 2990 O O . ASP A 1 371 ? -4.171 11.135 -13.599 1.00 89.50 371 ASP A O 1
ATOM 2994 N N . GLU A 1 372 ? -5.911 12.557 -13.397 1.00 81.19 372 GLU A N 1
ATOM 2995 C CA . GLU A 1 372 ? -6.704 11.649 -12.577 1.00 81.19 372 GLU A CA 1
ATOM 2996 C C . GLU A 1 372 ? -7.066 10.383 -13.368 1.00 81.19 372 GLU A C 1
ATOM 2998 O O . GLU A 1 372 ? -7.531 10.427 -14.506 1.00 81.19 372 GLU A O 1
ATOM 3003 N N . ILE A 1 373 ? -6.875 9.217 -12.749 1.00 79.50 373 ILE A N 1
ATOM 3004 C CA . ILE A 1 373 ? -7.301 7.945 -13.341 1.00 79.50 373 ILE A CA 1
ATOM 3005 C C . ILE A 1 373 ? -8.793 7.773 -13.130 1.00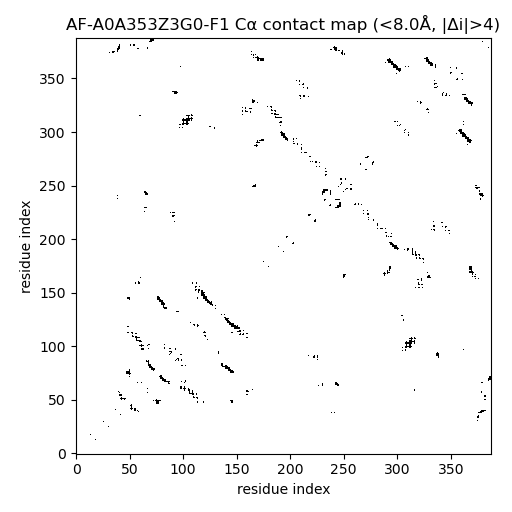 79.50 373 ILE A C 1
ATOM 3007 O O . ILE A 1 373 ? -9.237 7.832 -11.990 1.00 79.50 373 ILE A O 1
ATOM 3011 N N . ASP A 1 374 ? -9.542 7.421 -14.171 1.00 70.44 374 ASP A N 1
ATOM 3012 C CA . ASP A 1 374 ? -10.953 7.066 -14.037 1.00 70.44 374 ASP A CA 1
ATOM 3013 C C . ASP A 1 374 ? -11.163 5.728 -13.285 1.00 70.44 374 ASP A C 1
ATOM 3015 O O . ASP A 1 374 ? -10.551 4.697 -13.577 1.00 70.44 374 ASP A O 1
ATOM 3019 N N . GLY A 1 375 ? -12.108 5.727 -12.343 1.00 74.31 375 GLY A N 1
ATOM 3020 C CA . GLY A 1 375 ? -12.585 4.548 -11.630 1.00 74.31 375 GLY A CA 1
ATOM 3021 C C . GLY A 1 375 ? -11.830 4.177 -10.349 1.00 74.31 375 GLY A C 1
ATOM 3022 O O . GLY A 1 375 ? -10.651 4.456 -10.140 1.00 74.31 375 GLY A O 1
ATOM 3023 N N . PHE A 1 376 ? -12.548 3.466 -9.480 1.00 84.38 376 PHE A N 1
ATOM 3024 C CA . PHE A 1 376 ? -12.023 2.889 -8.245 1.00 84.38 376 PHE A CA 1
ATOM 3025 C C . PHE A 1 376 ? -11.891 1.371 -8.362 1.00 84.38 376 PHE A C 1
ATOM 3027 O O . PHE A 1 376 ? -12.724 0.721 -8.998 1.00 84.38 376 PHE A O 1
ATOM 3034 N N . SER A 1 377 ? -10.881 0.804 -7.701 1.00 88.81 377 SER A N 1
ATOM 3035 C CA . SER A 1 377 ? -10.793 -0.643 -7.489 1.00 88.81 377 SER A CA 1
ATOM 3036 C C . SER A 1 377 ? -11.872 -1.122 -6.517 1.00 88.81 377 SER A C 1
ATOM 3038 O O . SER A 1 377 ? -12.237 -0.413 -5.568 1.00 88.81 377 SER A O 1
ATOM 3040 N N . PHE A 1 378 ? -12.370 -2.335 -6.761 1.00 92.62 378 PHE A N 1
ATOM 3041 C CA . PHE A 1 378 ? -13.349 -2.990 -5.899 1.00 92.62 378 PHE A CA 1
ATOM 3042 C C . PHE A 1 378 ? -12.753 -3.344 -4.533 1.00 92.62 378 PHE A C 1
ATOM 3044 O O . PHE A 1 378 ? -11.541 -3.557 -4.396 1.00 92.62 378 PHE A O 1
ATOM 3051 N N . ARG A 1 379 ? -13.630 -3.401 -3.529 1.00 95.06 379 ARG A N 1
ATOM 3052 C CA . ARG A 1 379 ? -13.347 -3.937 -2.194 1.00 95.06 379 ARG A CA 1
ATOM 3053 C C . ARG A 1 379 ? -14.380 -4.991 -1.823 1.00 95.06 379 ARG A C 1
ATOM 3055 O O . ARG A 1 379 ? -15.568 -4.794 -2.107 1.00 95.06 379 ARG A O 1
ATOM 3062 N N . ARG A 1 380 ? -13.939 -6.086 -1.201 1.00 95.94 380 ARG A N 1
ATOM 3063 C CA . ARG A 1 380 ? -14.805 -7.183 -0.736 1.00 95.94 380 ARG A CA 1
ATOM 3064 C C . ARG A 1 380 ? -15.838 -6.661 0.263 1.00 95.94 380 ARG A C 1
ATOM 3066 O O . ARG A 1 380 ? -15.701 -5.560 0.806 1.00 95.94 380 ARG A O 1
ATOM 3073 N N . HIS A 1 381 ? -16.907 -7.421 0.459 1.00 94.81 381 HIS A N 1
ATOM 3074 C CA . HIS A 1 381 ? -17.939 -7.033 1.410 1.00 94.81 381 HIS A CA 1
ATOM 3075 C C . HIS A 1 381 ? -17.435 -7.214 2.839 1.00 94.81 381 HIS A C 1
ATOM 3077 O O . HIS A 1 381 ? -16.612 -8.085 3.105 1.00 94.81 381 HIS A O 1
ATOM 3083 N N . LEU A 1 382 ? -17.964 -6.418 3.773 1.00 94.44 382 LEU A N 1
ATOM 3084 C CA . LEU A 1 382 ? -17.499 -6.451 5.160 1.00 94.44 382 LEU A CA 1
ATOM 3085 C C . LEU A 1 382 ? -17.629 -7.850 5.776 1.00 94.44 382 LEU A C 1
ATOM 3087 O O . LEU A 1 382 ? -16.696 -8.327 6.412 1.00 94.44 382 LEU A O 1
ATOM 3091 N N . LYS A 1 383 ? -18.748 -8.533 5.497 1.00 94.81 383 LYS A N 1
ATOM 3092 C CA . LYS A 1 383 ? -19.020 -9.912 5.933 1.00 94.81 383 LYS A CA 1
ATOM 3093 C C . LYS A 1 383 ? -17.938 -10.913 5.518 1.00 94.81 383 LYS A C 1
ATOM 3095 O O . LYS A 1 383 ? -17.751 -11.901 6.210 1.00 94.81 383 LYS A O 1
ATOM 3100 N N . ASP A 1 384 ? -17.227 -10.657 4.417 1.00 95.69 384 ASP A N 1
ATOM 3101 C CA . ASP A 1 384 ? -16.205 -11.569 3.900 1.00 95.69 384 ASP A CA 1
ATOM 3102 C C . ASP A 1 384 ? -14.916 -11.509 4.739 1.00 95.69 384 ASP A C 1
ATOM 3104 O O . ASP A 1 384 ? -14.034 -12.349 4.568 1.00 95.69 384 ASP A O 1
ATOM 3108 N N . PHE A 1 385 ? -14.793 -10.506 5.614 1.00 97.06 385 PHE A N 1
ATOM 3109 C CA . PHE A 1 385 ? -13.666 -10.335 6.525 1.00 97.06 385 PHE A CA 1
ATOM 3110 C C . PHE A 1 385 ? -13.990 -10.750 7.961 1.00 97.06 385 PHE A C 1
ATOM 3112 O O . PHE A 1 385 ? -13.071 -10.810 8.768 1.00 97.06 385 PHE A O 1
ATOM 3119 N N . ILE A 1 386 ? -15.255 -10.988 8.319 1.00 97.50 386 ILE A N 1
ATOM 3120 C CA . ILE A 1 386 ? -15.629 -11.291 9.706 1.00 97.50 386 ILE A CA 1
ATOM 3121 C C . ILE A 1 386 ? -15.584 -12.803 9.933 1.00 97.50 386 ILE A C 1
ATOM 3123 O O . ILE A 1 386 ? -16.234 -13.561 9.215 1.00 97.50 386 ILE A O 1
ATOM 3127 N N . ILE A 1 387 ? -14.826 -13.225 10.942 1.00 96.56 387 ILE A N 1
ATOM 3128 C CA . ILE A 1 387 ? -14.762 -14.612 11.414 1.00 96.56 387 ILE A CA 1
ATOM 3129 C C . ILE A 1 387 ? -15.574 -14.783 12.701 1.00 96.56 387 ILE A C 1
ATOM 3131 O O . ILE A 1 387 ? -15.834 -13.807 13.410 1.00 96.56 387 ILE A O 1
ATOM 3135 N N . ALA A 1 388 ? -15.993 -16.025 12.948 1.00 85.38 388 ALA A N 1
ATOM 3136 C CA . ALA A 1 388 ? -16.831 -16.413 14.082 1.00 85.38 388 ALA A CA 1
ATOM 3137 C C . ALA A 1 388 ? -16.137 -16.267 15.448 1.00 85.38 388 ALA A C 1
ATOM 3139 O O . ALA A 1 388 ? -14.893 -16.421 15.532 1.00 85.38 388 ALA A O 1
#

Foldseek 3Di:
DDPDDDDDDDPDPPDPVVVVVVPPPDDPVVVLVVQLVLFAAALVVDDQLVLSLLSQLLLFDAPLQLSQKFWAAPDSFKIFIFGNLVSAQVVFAVVSLRVLLSLLLSQLSSQLSSLVVQKHKDKDAQPVDADGSVCGRVGTGIIIGIDRHRHHRQPLNVLSRQFAQDQAAFDLDADDPVLVVLLCVQLVADFWDKDKDFDPVRLVVVLVLLLVLLLLQQQPLSSLVSLLVQEDLAVVSQSVVLGGHYCLSNQNDDVNSVVSSVVVVPSDSVVSNDPVVSVVVSVNNSSRSSSFRMKMWIKGQADGSVSSSSSSSSVSSSSSSCSVSQKHKHWSCSCVTDDDSSVVSVVVVCVVVVHDPRMGTSTMMGIHHDDRRPHDGGGDDSVVRYDD